Protein AF-0000000080631233 (afdb_homodimer)

Structure (mmCIF, N/CA/C/O backbone):
data_AF-0000000080631233-model_v1
#
loop_
_entity.id
_entity.type
_entity.pdbx_description
1 polymer 'Cation-efflux pump FieF'
#
loop_
_atom_site.group_PDB
_atom_site.id
_atom_site.type_symbol
_atom_site.label_atom_id
_atom_site.label_alt_id
_atom_site.label_comp_id
_atom_site.label_asym_id
_atom_site.label_entity_id
_atom_site.label_seq_id
_atom_site.pdbx_PDB_ins_code
_atom_site.Cartn_x
_atom_site.Cartn_y
_atom_site.Cartn_z
_atom_site.occupancy
_atom_site.B_iso_or_equiv
_atom_site.auth_seq_id
_atom_site.auth_comp_id
_atom_site.auth_asym_id
_atom_site.auth_atom_id
_atom_site.pdbx_PDB_model_num
ATOM 1 N N . MET A 1 1 ? 22.844 15.367 -0.941 1 67.06 1 MET A N 1
ATOM 2 C CA . MET A 1 1 ? 22.516 15.203 -2.357 1 67.06 1 MET A CA 1
ATOM 3 C C . MET A 1 1 ? 21.25 15.969 -2.719 1 67.06 1 MET A C 1
ATOM 5 O O . MET A 1 1 ? 20.312 16.016 -1.93 1 67.06 1 MET A O 1
ATOM 9 N N . SER A 1 2 ? 21.297 16.594 -3.873 1 76.69 2 SER A N 1
ATOM 10 C CA . SER A 1 2 ? 20.141 17.375 -4.293 1 76.69 2 SER A CA 1
ATOM 11 C C . SER A 1 2 ? 18.953 16.484 -4.652 1 76.69 2 SER A C 1
ATOM 13 O O . SER A 1 2 ? 19.141 15.305 -4.984 1 76.69 2 SER A O 1
ATOM 15 N N . GLU A 1 3 ? 17.859 16.969 -4.469 1 77.56 3 GLU A N 1
ATOM 16 C CA . GLU A 1 3 ? 16.625 16.234 -4.781 1 77.56 3 GLU A CA 1
ATOM 17 C C . GLU A 1 3 ? 16.594 15.828 -6.254 1 77.56 3 GLU A C 1
ATOM 19 O O . GLU A 1 3 ? 16.188 14.711 -6.582 1 77.56 3 GLU A O 1
ATOM 24 N N . SER A 1 4 ? 17.031 16.656 -7.07 1 80.81 4 SER A N 1
ATOM 25 C CA . SER A 1 4 ? 17.016 16.391 -8.508 1 80.81 4 SER A CA 1
ATOM 26 C C . SER A 1 4 ? 17.953 15.242 -8.867 1 80.81 4 SER A C 1
ATOM 28 O O . SER A 1 4 ? 17.609 14.398 -9.695 1 80.81 4 SER A O 1
ATOM 30 N N . ARG A 1 5 ? 19.062 15.227 -8.281 1 80 5 ARG A N 1
ATOM 31 C CA . ARG A 1 5 ? 20.031 14.156 -8.531 1 80 5 ARG A CA 1
ATOM 32 C C . ARG A 1 5 ? 19.5 12.812 -8.039 1 80 5 ARG A C 1
ATOM 34 O O . ARG A 1 5 ? 19.672 11.789 -8.703 1 80 5 ARG A O 1
ATOM 41 N N . SER A 1 6 ? 18.875 12.867 -6.918 1 82.94 6 SER A N 1
ATOM 42 C CA . SER A 1 6 ? 18.281 11.656 -6.363 1 82.94 6 SER A CA 1
ATOM 43 C C . SER A 1 6 ? 17.219 11.086 -7.289 1 82.94 6 SER A C 1
ATOM 45 O O . SER A 1 6 ? 17.188 9.883 -7.543 1 82.94 6 SER A O 1
ATOM 47 N N . HIS A 1 7 ? 16.406 11.93 -7.914 1 85.94 7 HIS A N 1
ATOM 48 C CA . HIS A 1 7 ? 15.344 11.508 -8.82 1 85.94 7 HIS A CA 1
ATOM 49 C C . HIS A 1 7 ? 15.914 10.891 -10.094 1 85.94 7 HIS A C 1
ATOM 51 O O . HIS A 1 7 ? 15.422 9.867 -10.562 1 85.94 7 HIS A O 1
ATOM 57 N N . ARG A 1 8 ? 16.922 11.453 -10.539 1 85.69 8 ARG A N 1
ATOM 58 C CA . ARG A 1 8 ? 17.547 10.969 -11.758 1 85.69 8 ARG A CA 1
ATOM 59 C C . ARG A 1 8 ? 18.156 9.594 -11.555 1 85.69 8 ARG A C 1
ATOM 61 O O . ARG A 1 8 ? 18.016 8.711 -12.398 1 85.69 8 ARG A O 1
ATOM 68 N N . LEU A 1 9 ? 18.797 9.469 -10.484 1 84.19 9 LEU A N 1
ATOM 69 C CA . LEU A 1 9 ? 19.438 8.195 -10.172 1 84.19 9 LEU A CA 1
ATOM 70 C C . LEU A 1 9 ? 18.406 7.086 -10.062 1 84.19 9 LEU A C 1
ATOM 72 O O . LEU A 1 9 ? 18.609 5.98 -10.57 1 84.19 9 LEU A O 1
ATOM 76 N N . ARG A 1 10 ? 17.344 7.41 -9.469 1 85.94 10 ARG A N 1
ATOM 77 C CA . ARG A 1 10 ? 16.266 6.434 -9.336 1 85.94 10 ARG A CA 1
ATOM 78 C C . ARG A 1 10 ? 15.734 6.023 -10.711 1 85.94 10 ARG A C 1
ATOM 80 O O . ARG A 1 10 ? 15.547 4.832 -10.977 1 85.94 10 ARG A O 1
ATOM 87 N N . ARG A 1 11 ? 15.57 6.918 -11.547 1 88.25 11 ARG A N 1
ATOM 88 C CA . ARG A 1 11 ? 15.062 6.641 -12.891 1 88.25 11 ARG A CA 1
ATOM 89 C C . ARG A 1 11 ? 16.047 5.801 -13.688 1 88.25 11 ARG A C 1
ATOM 91 O O . ARG A 1 11 ? 15.664 4.824 -14.328 1 88.25 11 ARG A O 1
ATOM 98 N N . TYR A 1 12 ? 17.219 6.141 -13.586 1 89.56 12 TYR A N 1
ATOM 99 C CA . TYR A 1 12 ? 18.25 5.449 -14.344 1 89.56 12 TYR A CA 1
ATOM 100 C C . TYR A 1 12 ? 18.375 3.996 -13.898 1 89.56 12 TYR A C 1
ATOM 102 O O . TYR A 1 12 ? 18.609 3.109 -14.727 1 89.56 12 TYR A O 1
ATOM 110 N N . ALA A 1 13 ? 18.234 3.803 -12.664 1 87.94 13 ALA A N 1
ATOM 111 C CA . ALA A 1 13 ? 18.312 2.438 -12.156 1 87.94 13 ALA A CA 1
ATOM 112 C C . ALA A 1 13 ? 17.203 1.562 -12.742 1 87.94 13 ALA A C 1
ATOM 114 O O . ALA A 1 13 ? 17.453 0.401 -13.086 1 87.94 13 ALA A O 1
ATOM 115 N N . THR A 1 14 ? 16.078 2.166 -12.867 1 88.94 14 THR A N 1
ATOM 116 C CA . THR A 1 14 ? 14.961 1.388 -13.391 1 88.94 14 THR A CA 1
ATOM 117 C C . THR A 1 14 ? 15.109 1.182 -14.898 1 88.94 14 THR A C 1
ATOM 119 O O . THR A 1 14 ? 14.805 0.106 -15.414 1 88.94 14 THR A O 1
ATOM 122 N N . TYR A 1 15 ? 15.625 2.133 -15.586 1 91 15 TYR A N 1
ATOM 123 C CA . TYR A 1 15 ? 15.906 1.976 -17.016 1 91 15 TYR A CA 1
ATOM 124 C C . TYR A 1 15 ? 16.953 0.9 -17.25 1 91 15 TYR A C 1
ATOM 126 O O . TYR A 1 15 ? 16.844 0.105 -18.188 1 91 15 TYR A O 1
ATOM 134 N N . ALA A 1 16 ? 17.906 0.947 -16.453 1 90.31 16 ALA A N 1
ATOM 135 C CA . ALA A 1 16 ? 18.984 -0.044 -16.547 1 90.31 16 ALA A CA 1
ATOM 136 C C . ALA A 1 16 ? 18.438 -1.457 -16.359 1 90.31 16 ALA A C 1
ATOM 138 O O . ALA A 1 16 ? 18.797 -2.377 -17.094 1 90.31 16 ALA A O 1
ATOM 139 N N . SER A 1 17 ? 17.609 -1.619 -15.398 1 91.38 17 SER A N 1
ATOM 140 C CA . SER A 1 17 ? 17.031 -2.932 -15.109 1 91.38 17 SER A CA 1
ATOM 141 C C . SER A 1 17 ? 16.203 -3.439 -16.297 1 91.38 17 SER A C 1
ATOM 143 O O . SER A 1 17 ? 16.359 -4.586 -16.719 1 91.38 17 SER A O 1
ATOM 145 N N . VAL A 1 18 ? 15.375 -2.584 -16.812 1 89.06 18 VAL A N 1
ATOM 146 C CA . VAL A 1 18 ? 14.531 -2.963 -17.953 1 89.06 18 VAL A CA 1
ATOM 147 C C . VAL A 1 18 ? 15.398 -3.258 -19.172 1 89.06 18 VAL A C 1
ATOM 149 O O . VAL A 1 18 ? 15.156 -4.227 -19.891 1 89.06 18 VAL A O 1
ATOM 152 N N . SER A 1 19 ? 16.406 -2.502 -19.359 1 91.75 19 SER A N 1
ATOM 153 C CA . SER A 1 19 ? 17.328 -2.699 -20.484 1 91.75 19 SER A CA 1
ATOM 154 C C . SER A 1 19 ? 18.062 -4.027 -20.375 1 91.75 19 SER A C 1
ATOM 156 O O . SER A 1 19 ? 18.172 -4.766 -21.344 1 91.75 19 SER A O 1
ATOM 158 N N . VAL A 1 20 ? 18.547 -4.289 -19.234 1 90.31 20 VAL A N 1
ATOM 159 C CA . VAL A 1 20 ? 19.266 -5.543 -19 1 90.31 20 VAL A CA 1
ATOM 160 C C . VAL A 1 20 ? 18.328 -6.723 -19.219 1 90.31 20 VAL A C 1
ATOM 162 O O . VAL A 1 20 ? 18.688 -7.695 -19.891 1 90.31 20 VAL A O 1
ATOM 165 N N . SER A 1 21 ? 17.156 -6.59 -18.672 1 90.06 21 SER A N 1
ATOM 166 C CA . SER A 1 21 ? 16.172 -7.66 -18.828 1 90.06 21 SER A CA 1
ATOM 167 C C . SER A 1 21 ? 15.82 -7.875 -20.297 1 90.06 21 SER A C 1
ATOM 169 O O . SER A 1 21 ? 15.75 -9.008 -20.766 1 90.06 21 SER A O 1
ATOM 171 N N . LEU A 1 22 ? 15.625 -6.844 -20.938 1 90.12 22 LEU A N 1
ATOM 172 C CA . LEU A 1 22 ? 15.305 -6.934 -22.359 1 90.12 22 LEU A CA 1
ATOM 173 C C . LEU A 1 22 ? 16.469 -7.555 -23.141 1 90.12 22 LEU A C 1
ATOM 175 O O . LEU A 1 22 ? 16.234 -8.367 -24.031 1 90.12 22 LEU A O 1
ATOM 179 N N . THR A 1 23 ? 17.641 -7.184 -22.875 1 91 23 THR A N 1
ATOM 180 C CA . THR A 1 23 ? 18.828 -7.727 -23.531 1 91 23 THR A CA 1
ATOM 181 C C . THR A 1 23 ? 18.938 -9.227 -23.281 1 91 23 THR A C 1
ATOM 183 O O . THR A 1 23 ? 19.203 -9.992 -24.219 1 91 23 THR A O 1
ATOM 186 N N . LEU A 1 24 ? 18.703 -9.617 -22.094 1 88.5 24 LEU A N 1
ATOM 187 C CA . LEU A 1 24 ? 18.797 -11.031 -21.75 1 88.5 24 LEU A CA 1
ATOM 188 C C . LEU A 1 24 ? 17.703 -11.836 -22.438 1 88.5 24 LEU A C 1
ATOM 190 O O . LEU A 1 24 ? 17.938 -12.945 -22.922 1 88.5 24 LEU A O 1
ATOM 194 N N . ILE A 1 25 ? 16.516 -11.266 -22.484 1 88.88 25 ILE A N 1
ATOM 195 C CA . ILE A 1 25 ? 15.391 -11.922 -23.156 1 88.88 25 ILE A CA 1
ATOM 196 C C . ILE A 1 25 ? 15.719 -12.117 -24.625 1 88.88 25 ILE A C 1
ATOM 198 O O . ILE A 1 25 ? 15.5 -13.203 -25.188 1 88.88 25 ILE A O 1
ATOM 202 N N . LEU A 1 26 ? 16.281 -11.125 -25.219 1 90 26 LEU A N 1
ATOM 203 C CA . LEU A 1 26 ? 16.641 -11.195 -26.625 1 90 26 LEU A CA 1
ATOM 204 C C . LEU A 1 26 ? 17.75 -12.211 -26.859 1 90 26 LEU A C 1
ATOM 206 O O . LEU A 1 26 ? 17.719 -12.961 -27.844 1 90 26 LEU A O 1
ATOM 210 N N . ALA A 1 27 ? 18.703 -12.234 -26.047 1 87.5 27 ALA A N 1
ATOM 211 C CA . ALA A 1 27 ? 19.797 -13.195 -26.141 1 87.5 27 ALA A CA 1
ATOM 212 C C . ALA A 1 27 ? 19.281 -14.625 -26 1 87.5 27 ALA A C 1
ATOM 214 O O . ALA A 1 27 ? 19.672 -15.508 -26.766 1 87.5 27 ALA A O 1
ATOM 215 N N . LYS A 1 28 ? 18.422 -14.797 -25.078 1 85.44 28 LYS A N 1
ATOM 216 C CA . LYS A 1 28 ? 17.859 -16.125 -24.875 1 85.44 28 LYS A CA 1
ATOM 217 C C . LYS A 1 28 ? 16.938 -16.531 -26.016 1 85.44 28 LYS A C 1
ATOM 219 O O . LYS A 1 28 ? 16.891 -17.703 -26.391 1 85.44 28 LYS A O 1
ATOM 224 N N . LEU A 1 29 ? 16.188 -15.578 -26.469 1 86.81 29 LEU A N 1
ATOM 225 C CA . LEU A 1 29 ? 15.344 -15.852 -27.609 1 86.81 29 LEU A CA 1
ATOM 226 C C . LEU A 1 29 ? 16.172 -16.297 -28.812 1 86.81 29 LEU A C 1
ATOM 228 O O . LEU A 1 29 ? 15.812 -17.25 -29.5 1 86.81 29 LEU A O 1
ATOM 232 N N . ALA A 1 30 ? 17.25 -15.656 -29.047 1 87.56 30 ALA A N 1
ATOM 233 C CA . ALA A 1 30 ? 18.156 -16.016 -30.141 1 87.56 30 ALA A CA 1
ATOM 234 C C . ALA A 1 30 ? 18.75 -17.406 -29.938 1 87.56 30 ALA A C 1
ATOM 236 O O . ALA A 1 30 ? 18.828 -18.203 -30.875 1 87.56 30 ALA A O 1
ATOM 237 N N . ALA A 1 31 ? 19.156 -17.656 -28.734 1 82.56 31 ALA A N 1
ATOM 238 C CA . ALA A 1 31 ? 19.719 -18.953 -28.406 1 82.56 31 ALA A CA 1
ATOM 239 C C . ALA A 1 31 ? 18.672 -20.062 -28.578 1 82.56 31 ALA A C 1
ATOM 241 O O . ALA A 1 31 ? 19 -21.156 -29.062 1 82.56 31 ALA A O 1
ATOM 242 N N . TYR A 1 32 ? 17.469 -19.812 -28.219 1 80.62 32 TYR A N 1
ATOM 243 C CA . TYR A 1 32 ? 16.391 -20.781 -28.359 1 80.62 32 TYR A CA 1
ATOM 244 C C . TYR A 1 32 ? 16.125 -21.078 -29.828 1 80.62 32 TYR A C 1
ATOM 246 O O . TYR A 1 32 ? 15.945 -22.234 -30.219 1 80.62 32 TYR A O 1
ATOM 254 N N . LEU A 1 33 ? 16.109 -19.984 -30.641 1 82 33 LEU A N 1
ATOM 255 C CA . LEU A 1 33 ? 15.859 -20.156 -32.062 1 82 33 LEU A CA 1
ATOM 256 C C . LEU A 1 33 ? 16.984 -20.922 -32.75 1 82 33 LEU A C 1
ATOM 258 O O . LEU A 1 33 ? 16.766 -21.656 -33.719 1 82 33 LEU A O 1
ATOM 262 N N . ALA A 1 34 ? 18.078 -20.891 -32.156 1 80 34 ALA A N 1
ATOM 263 C CA . ALA A 1 34 ? 19.25 -21.578 -32.719 1 80 34 ALA A CA 1
ATOM 264 C C . ALA A 1 34 ? 19.328 -23.016 -32.219 1 80 34 ALA A C 1
ATOM 266 O O . ALA A 1 34 ? 19.859 -23.891 -32.906 1 80 34 ALA A O 1
ATOM 267 N N . THR A 1 35 ? 18.844 -23.297 -31.016 1 76.69 35 THR A N 1
ATOM 268 C CA . THR A 1 35 ? 19.078 -24.609 -30.422 1 76.69 35 THR A CA 1
ATOM 269 C C . THR A 1 35 ? 17.781 -25.391 -30.2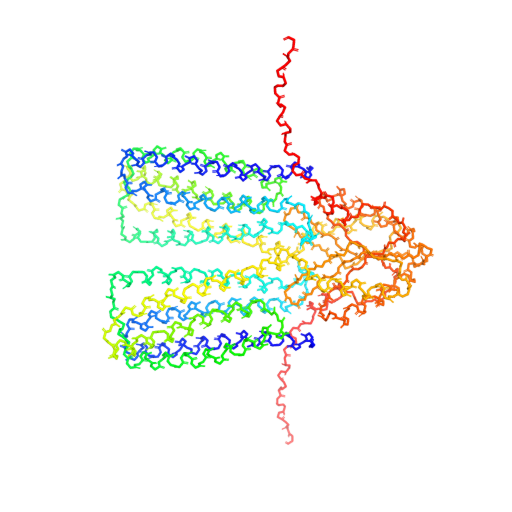97 1 76.69 35 THR A C 1
ATOM 271 O O . THR A 1 35 ? 17.797 -26.609 -30.109 1 76.69 35 THR A O 1
ATOM 274 N N . ASP A 1 36 ? 16.609 -24.75 -30.281 1 68.5 36 ASP A N 1
ATOM 275 C CA . ASP A 1 36 ? 15.289 -25.344 -30.047 1 68.5 36 ASP A CA 1
ATOM 276 C C . ASP A 1 36 ? 15.25 -26.078 -28.703 1 68.5 36 ASP A C 1
ATOM 278 O O . ASP A 1 36 ? 14.633 -27.141 -28.594 1 68.5 36 ASP A O 1
ATOM 282 N N . SER A 1 37 ? 15.992 -25.703 -27.812 1 69.38 37 SER A N 1
ATOM 283 C CA . SER A 1 37 ? 16.094 -26.344 -26.5 1 69.38 37 SER A CA 1
ATOM 284 C C . SER A 1 37 ? 14.945 -25.906 -25.594 1 69.38 37 SER A C 1
ATOM 286 O O . SER A 1 37 ? 14.719 -24.703 -25.406 1 69.38 37 SER A O 1
ATOM 288 N N . VAL A 1 38 ? 14.25 -26.828 -24.984 1 68.56 38 VAL A N 1
ATOM 289 C CA . VAL A 1 38 ? 13.148 -26.578 -24.062 1 68.56 38 VAL A CA 1
ATOM 290 C C . VAL A 1 38 ? 13.672 -25.891 -22.797 1 68.56 38 VAL A C 1
ATOM 292 O O . VAL A 1 38 ? 12.984 -25.062 -22.219 1 68.56 38 VAL A O 1
ATOM 295 N N . SER A 1 39 ? 14.828 -26.25 -22.422 1 67.81 39 SER A N 1
ATOM 296 C CA . SER A 1 39 ? 15.43 -25.625 -21.25 1 67.81 39 SER A CA 1
ATOM 297 C C . SER A 1 39 ? 15.594 -24.125 -21.438 1 67.81 39 SER A C 1
ATOM 299 O O . SER A 1 39 ? 15.344 -23.344 -20.516 1 67.81 39 SER A O 1
ATOM 301 N N . ILE A 1 40 ? 15.883 -23.781 -22.672 1 72.81 40 ILE A N 1
ATOM 302 C CA . ILE A 1 40 ? 16.078 -22.359 -22.984 1 72.81 40 ILE A CA 1
ATOM 303 C C . ILE A 1 40 ? 14.727 -21.656 -23.016 1 72.81 40 ILE A C 1
ATOM 305 O O . ILE A 1 40 ? 14.609 -20.5 -22.562 1 72.81 40 ILE A O 1
ATOM 309 N N . LEU A 1 41 ? 13.789 -22.328 -23.469 1 70.12 41 LEU A N 1
ATOM 310 C CA . LEU A 1 41 ? 12.445 -21.766 -23.484 1 70.12 41 LEU A CA 1
ATOM 311 C C . LEU A 1 41 ? 11.969 -21.469 -22.062 1 70.12 41 LEU A C 1
ATOM 313 O O . LEU A 1 41 ? 11.406 -20.406 -21.812 1 70.12 41 LEU A O 1
ATOM 317 N N . SER A 1 42 ? 12.156 -22.391 -21.172 1 71.69 42 SER A N 1
ATOM 318 C CA . SER A 1 42 ? 11.789 -22.188 -19.781 1 71.69 42 SER A CA 1
ATOM 319 C C . SER A 1 42 ? 12.508 -20.984 -19.188 1 71.69 42 SER A C 1
ATOM 321 O O . SER A 1 42 ? 11.906 -20.203 -18.438 1 71.69 42 SER A O 1
ATOM 323 N N . SER A 1 43 ? 13.727 -20.859 -19.562 1 76 43 SER A N 1
ATOM 324 C CA . SER A 1 43 ? 14.523 -19.734 -19.094 1 76 43 SER A CA 1
ATOM 325 C C . SER A 1 43 ? 14.016 -18.422 -19.688 1 76 43 SER A C 1
ATOM 327 O O . SER A 1 43 ? 14.039 -17.375 -19.031 1 76 43 SER A O 1
ATOM 329 N N . LEU A 1 44 ? 13.594 -18.531 -20.891 1 75.38 44 LEU A N 1
ATOM 330 C CA . LEU A 1 44 ? 13.023 -17.359 -21.562 1 75.38 44 LEU A CA 1
ATOM 331 C C . LEU A 1 44 ? 11.742 -16.906 -20.859 1 75.38 44 LEU A C 1
ATOM 333 O O . LEU A 1 44 ? 11.523 -15.703 -20.672 1 75.38 44 LEU A O 1
ATOM 337 N N . ILE A 1 45 ? 10.977 -17.766 -20.453 1 73.69 45 ILE A N 1
ATOM 338 C CA . ILE A 1 45 ? 9.75 -17.469 -19.719 1 73.69 45 ILE A CA 1
ATOM 339 C C . ILE A 1 45 ? 10.094 -16.812 -18.391 1 73.69 45 ILE A C 1
ATOM 341 O O . ILE A 1 45 ? 9.492 -15.812 -18 1 73.69 45 ILE A O 1
ATOM 345 N N . ASP A 1 46 ? 11.047 -17.359 -17.797 1 77.19 46 ASP A N 1
ATOM 346 C CA . ASP A 1 46 ? 11.508 -16.812 -16.531 1 77.19 46 ASP A CA 1
ATOM 347 C C . ASP A 1 46 ? 11.992 -15.367 -16.703 1 77.19 46 ASP A C 1
ATOM 349 O O . ASP A 1 46 ? 11.617 -14.484 -15.93 1 77.19 46 ASP A O 1
ATOM 353 N N . SER A 1 47 ? 12.695 -15.211 -17.781 1 82.06 47 SER A N 1
ATOM 354 C CA . SER A 1 47 ? 13.234 -13.883 -18.031 1 82.06 47 SER A CA 1
ATOM 355 C C . SER A 1 47 ? 12.117 -12.898 -18.391 1 82.06 47 SER A C 1
ATOM 357 O O . SER A 1 47 ? 12.203 -11.711 -18.062 1 82.06 47 SER A O 1
ATOM 359 N N . SER A 1 48 ? 11.133 -13.375 -19 1 82.62 48 SER A N 1
ATOM 360 C CA . SER A 1 48 ? 9.992 -12.531 -19.328 1 82.62 48 SER A CA 1
ATOM 361 C C . SER A 1 48 ? 9.242 -12.102 -18.062 1 82.62 48 SER A C 1
ATOM 363 O O . SER A 1 48 ? 8.812 -10.945 -17.953 1 82.62 48 SER A O 1
ATOM 365 N N . THR A 1 49 ? 9.133 -12.992 -17.188 1 80.19 49 THR A N 1
ATOM 366 C CA . THR A 1 49 ? 8.5 -12.672 -15.906 1 80.19 49 THR A CA 1
ATOM 367 C C . THR A 1 49 ? 9.336 -11.664 -15.125 1 80.19 49 THR A C 1
ATOM 369 O O . THR A 1 49 ? 8.789 -10.766 -14.484 1 80.19 49 THR A O 1
ATOM 372 N N . ASP A 1 50 ? 10.602 -11.82 -15.234 1 83.94 50 ASP A N 1
ATOM 373 C CA . ASP A 1 50 ? 11.5 -10.875 -14.586 1 83.94 50 ASP A CA 1
ATOM 374 C C . ASP A 1 50 ? 11.336 -9.469 -15.172 1 83.94 50 ASP A C 1
ATOM 376 O O . ASP A 1 50 ? 11.398 -8.477 -14.445 1 83.94 50 ASP A O 1
ATOM 380 N N . MET A 1 51 ? 11.156 -9.523 -16.422 1 85.69 51 MET A N 1
ATOM 381 C CA . MET A 1 51 ? 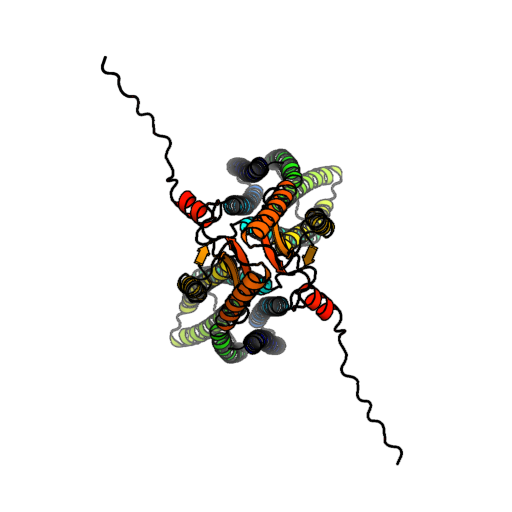10.953 -8.242 -17.078 1 85.69 51 MET A CA 1
ATOM 382 C C . MET A 1 51 ? 9.688 -7.562 -16.578 1 85.69 51 MET A C 1
ATOM 384 O O . MET A 1 51 ? 9.664 -6.344 -16.391 1 85.69 51 MET A O 1
ATOM 388 N N . MET A 1 52 ? 8.727 -8.305 -16.328 1 85.62 52 MET A N 1
ATOM 389 C CA . MET A 1 52 ? 7.484 -7.754 -15.805 1 85.62 52 MET A CA 1
ATOM 390 C C . MET A 1 52 ? 7.699 -7.133 -14.43 1 85.62 52 MET A C 1
ATOM 392 O O . MET A 1 52 ? 7.203 -6.039 -14.156 1 85.62 52 MET A O 1
ATOM 396 N N . ALA A 1 53 ? 8.43 -7.848 -13.672 1 86.31 53 ALA A N 1
ATOM 397 C CA . ALA A 1 53 ? 8.742 -7.332 -12.336 1 86.31 53 ALA A CA 1
ATOM 398 C C . ALA A 1 53 ? 9.5 -6.012 -12.43 1 86.31 53 ALA A C 1
ATOM 400 O O . ALA A 1 53 ? 9.227 -5.078 -11.672 1 86.31 53 ALA A O 1
ATOM 401 N N . SER A 1 54 ? 10.414 -5.906 -13.367 1 88.94 54 SER A N 1
ATOM 402 C CA . SER A 1 54 ? 11.211 -4.691 -13.523 1 88.94 54 SER A CA 1
ATOM 403 C C . SER A 1 54 ? 10.367 -3.547 -14.078 1 88.94 54 SER A C 1
ATOM 405 O O . SER A 1 54 ? 10.578 -2.387 -13.719 1 88.94 54 SER A O 1
ATOM 407 N N . VAL A 1 55 ? 9.477 -3.887 -14.93 1 90.12 55 VAL A N 1
ATOM 408 C CA . VAL A 1 55 ? 8.594 -2.867 -15.484 1 90.12 55 VAL A CA 1
ATOM 409 C C . VAL A 1 55 ? 7.707 -2.293 -14.383 1 90.12 55 VAL A C 1
ATOM 411 O O . VAL A 1 55 ? 7.465 -1.085 -14.344 1 90.12 55 VAL A O 1
ATOM 414 N N . VAL A 1 56 ? 7.262 -3.127 -13.547 1 89.06 56 VAL A N 1
ATOM 415 C CA . VAL A 1 56 ? 6.469 -2.678 -12.414 1 89.06 56 VAL A CA 1
ATOM 416 C C . VAL A 1 56 ? 7.277 -1.695 -11.57 1 89.06 56 VAL A C 1
ATOM 418 O O . VAL A 1 56 ? 6.762 -0.66 -11.141 1 89.06 56 VAL A O 1
ATOM 421 N N . THR A 1 57 ? 8.516 -2.012 -11.398 1 89.56 57 THR A N 1
ATOM 422 C CA . THR A 1 57 ? 9.398 -1.126 -10.641 1 89.56 57 THR A CA 1
ATOM 423 C C . THR A 1 57 ? 9.578 0.205 -11.367 1 89.56 57 THR A C 1
ATOM 425 O O . THR A 1 57 ? 9.516 1.27 -10.75 1 89.56 57 THR A O 1
ATOM 428 N N . LEU A 1 58 ? 9.719 0.13 -12.648 1 90.12 58 LEU A N 1
ATOM 429 C CA . LEU A 1 58 ? 9.891 1.339 -13.445 1 90.12 58 LEU A CA 1
ATOM 430 C C . LEU A 1 58 ? 8.656 2.23 -13.352 1 90.12 58 LEU A C 1
ATOM 432 O O . LEU A 1 58 ? 8.773 3.434 -13.102 1 90.12 58 LEU A O 1
ATOM 436 N N . LEU A 1 59 ? 7.578 1.637 -13.484 1 89.31 59 LEU A N 1
ATOM 437 C CA . LEU A 1 59 ? 6.336 2.402 -13.438 1 89.31 59 LEU A CA 1
ATOM 438 C C . LEU A 1 59 ? 6.105 2.969 -12.039 1 89.31 59 LEU A C 1
ATOM 440 O O . LEU A 1 59 ? 5.641 4.102 -11.891 1 89.31 59 LEU A O 1
ATOM 444 N N . GLY A 1 60 ? 6.398 2.117 -11.102 1 89.25 60 GLY A N 1
ATOM 445 C CA . GLY A 1 60 ? 6.27 2.586 -9.734 1 89.25 60 GLY A CA 1
ATOM 446 C C . GLY A 1 60 ? 7.129 3.797 -9.43 1 89.25 60 GLY A C 1
ATOM 447 O O . GLY A 1 60 ? 6.648 4.785 -8.875 1 89.25 60 GLY A O 1
ATOM 448 N N . VAL A 1 61 ? 8.367 3.771 -9.852 1 86.19 61 VAL A N 1
ATOM 449 C CA . VAL A 1 61 ? 9.305 4.855 -9.594 1 86.19 61 VAL A CA 1
ATOM 450 C C . VAL A 1 61 ? 8.914 6.082 -10.422 1 86.19 61 VAL A C 1
ATOM 452 O O . VAL A 1 61 ? 8.914 7.207 -9.914 1 86.19 61 VAL A O 1
ATOM 455 N N . ARG A 1 62 ? 8.531 5.832 -11.594 1 88.44 62 ARG A N 1
ATOM 456 C CA . ARG A 1 62 ? 8.117 6.934 -12.453 1 88.44 62 ARG A CA 1
ATOM 457 C C . ARG A 1 62 ? 6.906 7.656 -11.875 1 88.44 62 ARG A C 1
ATOM 459 O O . ARG A 1 62 ? 6.867 8.891 -11.852 1 88.44 62 ARG A O 1
ATOM 466 N N . THR A 1 63 ? 6.023 6.957 -11.438 1 86.5 63 THR A N 1
ATOM 467 C CA . THR A 1 63 ? 4.816 7.535 -10.852 1 86.5 63 THR A CA 1
ATOM 468 C C . THR A 1 63 ? 5.141 8.258 -9.547 1 86.5 63 THR A C 1
ATOM 470 O O . THR A 1 63 ? 4.598 9.328 -9.273 1 86.5 63 THR A O 1
ATOM 473 N N . ALA A 1 64 ? 5.992 7.672 -8.82 1 86.62 64 ALA A N 1
ATOM 474 C CA . ALA A 1 64 ? 6.359 8.242 -7.531 1 86.62 64 ALA A CA 1
ATOM 475 C C . ALA A 1 64 ? 7.031 9.602 -7.707 1 86.62 64 ALA A C 1
ATOM 477 O O . ALA A 1 64 ? 6.953 10.461 -6.824 1 86.62 64 ALA A O 1
ATOM 478 N N . LEU A 1 65 ? 7.68 9.82 -8.812 1 85.94 65 LEU A N 1
ATOM 479 C CA . LEU A 1 65 ? 8.461 11.039 -9.016 1 85.94 65 LEU A CA 1
ATOM 480 C C . LEU A 1 65 ? 7.617 12.117 -9.688 1 85.94 65 LEU A C 1
ATOM 482 O O . LEU A 1 65 ? 8.078 13.25 -9.867 1 85.94 65 LEU A O 1
ATOM 486 N N . ARG A 1 66 ? 6.375 11.805 -9.977 1 81.94 66 ARG A N 1
ATOM 487 C CA . ARG A 1 66 ? 5.457 12.82 -10.492 1 81.94 66 ARG A CA 1
ATOM 488 C C . ARG A 1 66 ? 5.117 13.852 -9.422 1 81.94 66 ARG A C 1
ATOM 490 O O . ARG A 1 66 ? 4.934 13.5 -8.25 1 81.94 66 ARG A O 1
ATOM 497 N N . PRO A 1 67 ? 5.062 15.062 -9.828 1 78.12 67 PRO A N 1
ATOM 498 C CA . PRO A 1 67 ? 4.676 16.109 -8.875 1 78.12 67 PRO A CA 1
ATOM 499 C C . PRO A 1 67 ? 3.227 15.977 -8.414 1 78.12 67 PRO A C 1
ATOM 501 O O . PRO A 1 67 ? 2.441 15.25 -9.031 1 78.12 67 PRO A O 1
ATOM 504 N N . PRO A 1 68 ? 2.961 16.594 -7.305 1 80.19 68 PRO A N 1
ATOM 505 C CA . PRO A 1 68 ? 1.577 16.562 -6.824 1 80.19 68 PRO A CA 1
ATOM 506 C C . PRO A 1 68 ? 0.588 17.109 -7.855 1 80.19 68 PRO A C 1
ATOM 508 O O . PRO A 1 68 ? 0.914 18.031 -8.602 1 80.19 68 PRO A O 1
ATOM 511 N N . ASP A 1 69 ? -0.595 16.562 -7.895 1 80.12 69 ASP A N 1
ATOM 512 C CA . ASP A 1 69 ? -1.652 16.984 -8.805 1 80.12 69 ASP A CA 1
ATOM 513 C C . ASP A 1 69 ? -2.98 17.141 -8.07 1 80.12 69 ASP A C 1
ATOM 515 O O . ASP A 1 69 ? -3.018 17.141 -6.836 1 80.12 69 ASP A O 1
ATOM 519 N N . GLU A 1 70 ? -4.043 17.406 -8.766 1 78.75 70 GLU A N 1
ATOM 520 C CA . GLU A 1 70 ? -5.348 17.672 -8.18 1 78.75 70 GLU A CA 1
ATOM 521 C C . GLU A 1 70 ? -5.863 16.469 -7.391 1 78.75 70 GLU A C 1
ATOM 523 O O . GLU A 1 70 ? -6.504 16.641 -6.348 1 78.75 70 GLU A O 1
ATOM 528 N N . ALA A 1 71 ? -5.512 15.359 -7.883 1 76.88 71 ALA A N 1
ATOM 529 C CA . ALA A 1 71 ? -6.031 14.141 -7.266 1 76.88 71 ALA A CA 1
ATOM 530 C C . ALA A 1 71 ? -5.137 13.688 -6.113 1 76.88 71 ALA A C 1
ATOM 532 O O . ALA A 1 71 ? -5.594 12.992 -5.199 1 76.88 71 ALA A O 1
ATOM 533 N N . HIS A 1 72 ? -3.893 14.055 -6.219 1 81.75 72 HIS A N 1
ATOM 534 C CA . HIS A 1 72 ? -2.922 13.648 -5.211 1 81.75 72 HIS A CA 1
ATOM 535 C C . HIS A 1 72 ? -2.08 14.836 -4.75 1 81.75 72 HIS A C 1
ATOM 537 O O . HIS A 1 72 ? -0.922 14.969 -5.152 1 81.75 72 HIS A O 1
ATOM 543 N N . ARG A 1 73 ? -2.605 15.484 -3.861 1 76.81 73 ARG A N 1
ATOM 544 C CA . ARG A 1 73 ? -1.959 16.719 -3.441 1 76.81 73 ARG A CA 1
ATOM 545 C C . ARG A 1 73 ? -0.786 16.438 -2.51 1 76.81 73 ARG A C 1
ATOM 547 O O . ARG A 1 73 ? 0.039 17.312 -2.258 1 76.81 73 ARG A O 1
ATOM 554 N N . PHE A 1 74 ? -0.726 15.227 -2.004 1 80.38 74 PHE A N 1
ATOM 555 C CA . PHE A 1 74 ? 0.4 14.836 -1.165 1 80.38 74 PHE A CA 1
ATOM 556 C C . PHE A 1 74 ? 1.506 14.203 -2.004 1 80.38 74 PHE A C 1
ATOM 558 O O . PHE A 1 74 ? 2.561 13.844 -1.479 1 80.38 74 PHE A O 1
ATOM 565 N N . GLY A 1 75 ? 1.238 14.148 -3.32 1 76.19 75 GLY A N 1
ATOM 566 C CA . GLY A 1 75 ? 2.223 13.531 -4.195 1 76.19 75 GLY A CA 1
ATOM 567 C C . GLY A 1 75 ? 1.948 12.062 -4.465 1 76.19 75 GLY A C 1
ATOM 568 O O . GLY A 1 75 ? 0.939 11.523 -4.008 1 76.19 75 GLY A O 1
ATOM 569 N N . HIS A 1 76 ? 2.898 11.461 -5.203 1 83.56 76 HIS A N 1
ATOM 570 C CA . HIS A 1 76 ? 2.736 10.07 -5.609 1 83.56 76 HIS A CA 1
ATOM 571 C C . HIS A 1 76 ? 3.871 9.203 -5.07 1 83.56 76 HIS A C 1
ATOM 573 O O . HIS A 1 76 ? 4.18 8.156 -5.641 1 83.56 76 HIS A O 1
ATOM 579 N N . GLY A 1 77 ? 4.477 9.617 -4.113 1 83.94 77 GLY A N 1
ATOM 580 C CA . GLY A 1 77 ? 5.652 8.945 -3.584 1 83.94 77 GLY A CA 1
ATOM 581 C C . GLY A 1 77 ? 5.387 7.508 -3.174 1 83.94 77 GLY A C 1
ATOM 582 O O . GLY A 1 77 ? 6.25 6.645 -3.328 1 83.94 77 GLY A O 1
ATOM 583 N N . LYS A 1 78 ? 4.223 7.188 -2.758 1 89.25 78 LYS A N 1
ATOM 584 C CA . LYS A 1 78 ? 3.891 5.867 -2.229 1 89.25 78 LYS A CA 1
ATOM 585 C C . LYS A 1 78 ? 3.846 4.824 -3.342 1 89.25 78 LYS A C 1
ATOM 587 O O . LYS A 1 78 ? 3.857 3.621 -3.074 1 89.25 78 LYS A O 1
ATOM 592 N N . ALA A 1 79 ? 3.85 5.32 -4.523 1 89.19 79 ALA A N 1
ATOM 593 C CA . ALA A 1 79 ? 3.871 4.402 -5.66 1 89.19 79 ALA A CA 1
ATOM 594 C C . ALA A 1 79 ? 5.133 3.541 -5.645 1 89.19 79 ALA A C 1
ATOM 596 O O . ALA A 1 79 ? 5.102 2.375 -6.047 1 89.19 79 ALA A O 1
ATOM 597 N N . GLU A 1 80 ? 6.145 4.16 -5.234 1 90.88 80 GLU A N 1
ATOM 598 C CA . GLU A 1 80 ? 7.395 3.416 -5.133 1 90.88 80 GLU A CA 1
ATOM 599 C C . GLU A 1 80 ? 7.277 2.27 -4.133 1 90.88 80 GLU A C 1
ATOM 601 O O . GLU A 1 80 ? 7.73 1.155 -4.402 1 90.88 80 GLU A O 1
ATOM 606 N N . ALA A 1 81 ? 6.691 2.533 -3.004 1 90.81 81 ALA A N 1
ATOM 607 C CA . ALA A 1 81 ? 6.516 1.509 -1.978 1 90.81 81 ALA A CA 1
ATOM 608 C C . ALA A 1 81 ? 5.574 0.409 -2.455 1 90.81 81 ALA A C 1
ATOM 610 O O . ALA A 1 81 ? 5.773 -0.768 -2.145 1 90.81 81 ALA A O 1
ATOM 611 N N . LEU A 1 82 ? 4.625 0.764 -3.191 1 91.69 82 LEU A N 1
ATOM 612 C CA . LEU A 1 82 ? 3.699 -0.212 -3.754 1 91.69 82 LEU A CA 1
ATOM 613 C C . LEU A 1 82 ? 4.41 -1.133 -4.738 1 91.69 82 LEU A C 1
ATOM 615 O O . LEU A 1 82 ? 4.195 -2.348 -4.727 1 91.69 82 LEU A O 1
ATOM 619 N N . ALA A 1 83 ? 5.148 -0.501 -5.559 1 92.25 83 ALA A N 1
ATOM 620 C CA . ALA A 1 83 ? 5.934 -1.294 -6.504 1 92.25 83 ALA A CA 1
ATOM 621 C C . ALA A 1 83 ? 6.859 -2.26 -5.77 1 92.25 83 ALA A C 1
ATOM 623 O O . ALA A 1 83 ? 7.02 -3.41 -6.184 1 92.25 83 ALA A O 1
ATOM 624 N N . ALA A 1 84 ? 7.48 -1.783 -4.715 1 92.62 84 ALA A N 1
ATOM 625 C CA . ALA A 1 84 ? 8.367 -2.621 -3.912 1 92.62 84 ALA A CA 1
ATOM 626 C C . ALA A 1 84 ? 7.605 -3.795 -3.301 1 92.62 84 ALA A C 1
ATOM 628 O O . ALA A 1 84 ? 8.117 -4.914 -3.242 1 92.62 84 ALA A O 1
ATOM 629 N N . LEU A 1 85 ? 6.422 -3.516 -2.867 1 92.38 85 LEU A N 1
ATOM 630 C CA . LEU A 1 85 ? 5.598 -4.574 -2.287 1 92.38 85 LEU A CA 1
ATOM 631 C C . LEU A 1 85 ? 5.246 -5.625 -3.334 1 92.38 85 LEU A C 1
ATOM 633 O O . LEU A 1 85 ? 5.301 -6.824 -3.057 1 92.38 85 LEU A O 1
ATOM 637 N N . ALA A 1 86 ? 4.875 -5.152 -4.445 1 91.56 86 ALA A N 1
ATOM 638 C CA . ALA A 1 86 ? 4.598 -6.062 -5.551 1 91.56 86 ALA A CA 1
ATOM 639 C C . ALA A 1 86 ? 5.816 -6.926 -5.871 1 91.56 86 ALA A C 1
ATOM 641 O O . ALA A 1 86 ? 5.691 -8.133 -6.098 1 91.56 86 ALA A O 1
ATOM 642 N N . GLN A 1 87 ? 6.938 -6.348 -5.895 1 90.88 87 GLN A N 1
ATOM 643 C CA . GLN A 1 87 ? 8.18 -7.066 -6.176 1 90.88 87 GLN A CA 1
ATOM 644 C C . GLN A 1 87 ? 8.484 -8.086 -5.078 1 90.88 87 GLN A C 1
ATOM 646 O O . GLN A 1 87 ? 8.938 -9.195 -5.363 1 90.88 87 GLN A O 1
ATOM 651 N N . ALA A 1 88 ? 8.297 -7.613 -3.857 1 92.75 88 ALA A N 1
ATOM 652 C CA . ALA A 1 88 ? 8.531 -8.531 -2.746 1 92.75 88 ALA A CA 1
ATOM 653 C C . ALA A 1 88 ? 7.633 -9.758 -2.844 1 92.75 88 ALA A C 1
ATOM 655 O O . ALA A 1 88 ? 8.07 -10.875 -2.582 1 92.75 88 ALA A O 1
ATOM 656 N N . ALA A 1 89 ? 6.418 -9.516 -3.184 1 90.62 89 ALA A N 1
ATOM 657 C CA . ALA A 1 89 ? 5.484 -10.625 -3.373 1 90.62 89 ALA A CA 1
ATOM 658 C C . ALA A 1 89 ? 5.953 -11.555 -4.492 1 90.62 89 ALA A C 1
ATOM 660 O O . ALA A 1 89 ? 5.902 -12.773 -4.352 1 90.62 89 ALA A O 1
ATOM 661 N N . PHE A 1 90 ? 6.324 -11.016 -5.543 1 89.62 90 PHE A N 1
ATOM 662 C CA . PHE A 1 90 ? 6.816 -11.781 -6.68 1 89.62 90 PHE A CA 1
ATOM 663 C C . PHE A 1 90 ? 8.023 -12.617 -6.289 1 89.62 90 PHE A C 1
ATOM 665 O O . PHE A 1 90 ? 8.094 -13.805 -6.609 1 89.62 90 PHE A O 1
ATOM 672 N N . ILE A 1 91 ? 8.984 -11.977 -5.621 1 89.56 91 ILE A N 1
ATOM 673 C CA . ILE A 1 91 ? 10.203 -12.648 -5.184 1 89.56 91 ILE A CA 1
ATOM 674 C C . ILE A 1 91 ? 9.844 -13.766 -4.199 1 89.56 91 ILE A C 1
ATOM 676 O O . ILE A 1 91 ? 10.383 -14.867 -4.285 1 89.56 91 ILE A O 1
ATOM 680 N N . GLY A 1 92 ? 9.008 -13.43 -3.273 1 90.88 92 GLY A N 1
ATOM 681 C CA . GLY A 1 92 ? 8.562 -14.438 -2.322 1 90.88 92 GLY A CA 1
ATOM 682 C C . GLY A 1 92 ? 7.934 -15.648 -2.986 1 90.88 92 GLY A C 1
ATOM 683 O O . GLY A 1 92 ? 8.258 -16.797 -2.646 1 90.88 92 GLY A O 1
ATOM 684 N N . GLY A 1 93 ? 7.043 -15.422 -3.904 1 87.19 93 GLY A N 1
ATOM 685 C CA . GLY A 1 93 ? 6.449 -16.516 -4.664 1 87.19 93 GLY A CA 1
ATOM 686 C C . GLY A 1 93 ? 7.469 -17.328 -5.426 1 87.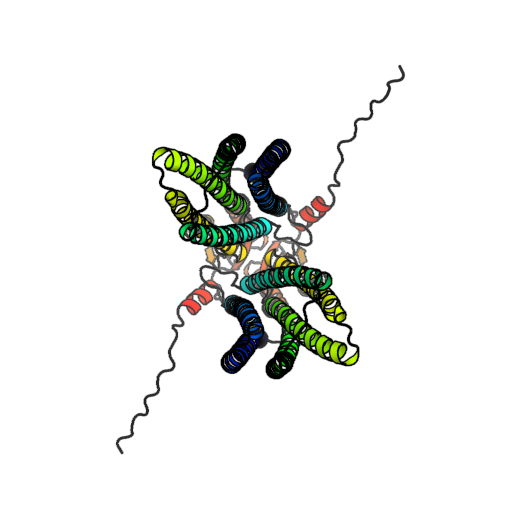19 93 GLY A C 1
ATOM 687 O O . GLY A 1 93 ? 7.398 -18.562 -5.434 1 87.19 93 GLY A O 1
ATOM 688 N N . SER A 1 94 ? 8.344 -16.672 -6.086 1 85.5 94 SER A N 1
ATOM 689 C CA . SER A 1 94 ? 9.391 -17.359 -6.836 1 85.5 94 SER A CA 1
ATOM 690 C C . SER A 1 94 ? 10.266 -18.203 -5.918 1 85.5 94 SER A C 1
ATOM 692 O O . SER A 1 94 ? 10.672 -19.312 -6.281 1 85.5 94 SER A O 1
ATOM 694 N N . ALA A 1 95 ? 10.555 -17.609 -4.758 1 90.06 95 ALA A N 1
ATOM 695 C CA . ALA A 1 95 ? 11.367 -18.344 -3.789 1 90.06 95 ALA A CA 1
ATOM 696 C C . ALA A 1 95 ? 10.656 -19.594 -3.303 1 90.06 95 ALA A C 1
ATOM 698 O O . ALA A 1 95 ? 11.281 -20.641 -3.119 1 90.06 95 ALA A O 1
ATOM 699 N N . LEU A 1 96 ? 9.445 -19.531 -3.09 1 87.56 96 LEU A N 1
ATOM 700 C CA . LEU A 1 96 ? 8.664 -20.703 -2.689 1 87.56 96 LEU A CA 1
ATOM 701 C C . LEU A 1 96 ? 8.656 -21.75 -3.791 1 87.56 96 LEU A C 1
ATOM 703 O O . LEU A 1 96 ? 8.844 -22.938 -3.518 1 87.56 96 LEU A O 1
ATOM 707 N N . PHE A 1 97 ? 8.398 -21.328 -4.957 1 84.12 97 PHE A N 1
ATOM 708 C CA . PHE A 1 97 ? 8.445 -22.234 -6.102 1 84.12 97 PHE A CA 1
ATOM 709 C C . PHE A 1 97 ? 9.812 -22.906 -6.207 1 84.12 97 PHE A C 1
ATOM 711 O O . PHE A 1 97 ? 9.906 -24.109 -6.469 1 84.12 97 PHE A O 1
ATOM 718 N N . LEU A 1 98 ? 10.82 -22.109 -6.047 1 83.19 98 LEU A N 1
ATOM 719 C CA . LEU A 1 98 ? 12.188 -22.625 -6.074 1 83.19 98 LEU A CA 1
ATOM 720 C C . LEU A 1 98 ? 12.391 -23.688 -4.984 1 83.19 98 LEU A C 1
ATOM 722 O O . LEU A 1 98 ? 13.07 -24.688 -5.207 1 83.19 98 LEU A O 1
ATOM 726 N N . THR A 1 99 ? 11.914 -23.453 -3.883 1 88.19 99 THR A N 1
ATOM 727 C CA . THR A 1 99 ? 12.016 -24.406 -2.783 1 88.19 99 THR A CA 1
ATOM 728 C C . THR A 1 99 ? 11.352 -25.734 -3.146 1 88.19 99 THR A C 1
ATOM 730 O O . THR A 1 99 ? 11.93 -26.797 -2.928 1 88.19 99 THR A O 1
ATOM 733 N N . ILE A 1 100 ? 10.211 -25.688 -3.725 1 85.75 100 ILE A N 1
ATOM 734 C CA . ILE A 1 100 ? 9.484 -26.891 -4.121 1 85.75 100 ILE A CA 1
ATOM 735 C C . ILE A 1 100 ? 10.273 -27.656 -5.18 1 85.75 100 ILE A C 1
ATOM 737 O O . ILE A 1 100 ? 10.438 -28.875 -5.086 1 85.75 100 ILE A O 1
ATOM 741 N N . GLU A 1 101 ? 10.688 -26.953 -6.129 1 80.25 101 GLU A N 1
ATOM 742 C CA . GLU A 1 101 ? 11.469 -27.562 -7.199 1 80.25 101 GLU A CA 1
ATOM 743 C C . GLU A 1 101 ? 12.75 -28.188 -6.66 1 80.25 101 GLU A C 1
ATOM 745 O O . GLU A 1 101 ? 13.148 -29.281 -7.09 1 80.25 101 GLU A O 1
ATOM 750 N N . ALA A 1 102 ? 13.414 -27.469 -5.805 1 80.62 102 ALA A N 1
ATOM 751 C CA . ALA A 1 102 ? 14.648 -27.969 -5.207 1 80.62 102 ALA A CA 1
ATOM 752 C C . ALA A 1 102 ? 14.391 -29.25 -4.418 1 80.62 102 ALA A C 1
ATOM 754 O O . ALA A 1 102 ? 15.172 -30.203 -4.492 1 80.62 102 ALA A O 1
ATOM 755 N N . VAL A 1 103 ? 13.352 -29.297 -3.74 1 83.44 103 VAL A N 1
ATOM 756 C CA . VAL A 1 103 ? 12.992 -30.469 -2.963 1 83.44 103 VAL A CA 1
ATOM 757 C C . VAL A 1 103 ? 12.648 -31.625 -3.9 1 83.44 103 VAL A C 1
ATOM 759 O O . VAL A 1 103 ? 13.031 -32.781 -3.656 1 83.44 103 VAL A O 1
ATOM 762 N N . ARG A 1 104 ? 11.898 -31.375 -4.934 1 81.62 104 ARG A N 1
ATOM 763 C CA . ARG A 1 104 ? 11.555 -32.375 -5.926 1 81.62 104 ARG A CA 1
ATOM 764 C C . ARG A 1 104 ? 12.805 -32.969 -6.551 1 81.62 104 ARG A C 1
ATOM 766 O O . ARG A 1 104 ? 12.875 -34.188 -6.781 1 81.62 104 ARG A O 1
ATOM 773 N N . ARG A 1 105 ? 13.734 -32.156 -6.859 1 76 105 ARG A N 1
ATOM 774 C CA . ARG A 1 105 ? 14.969 -32.625 -7.492 1 76 105 ARG A CA 1
ATOM 775 C C . ARG A 1 105 ? 15.82 -33.406 -6.516 1 76 105 ARG A C 1
ATOM 777 O O . ARG A 1 105 ? 16.625 -34.25 -6.93 1 76 105 ARG A O 1
ATOM 784 N N . LEU A 1 106 ? 15.719 -33.031 -5.305 1 76.12 106 LEU A N 1
ATOM 785 C CA . LEU A 1 106 ? 16.406 -33.781 -4.285 1 76.12 106 LEU A CA 1
ATOM 786 C C . LEU A 1 106 ? 15.859 -35.219 -4.227 1 76.12 106 LEU A C 1
ATOM 788 O O . LEU A 1 106 ? 16.609 -36.156 -4 1 76.12 106 LEU A O 1
ATOM 792 N N . ILE A 1 107 ? 14.586 -35.312 -4.473 1 76.38 107 ILE A N 1
ATOM 793 C CA . ILE A 1 107 ? 13.938 -36.625 -4.414 1 76.38 107 ILE A CA 1
ATOM 794 C C . ILE A 1 107 ? 14.164 -37.344 -5.727 1 76.38 107 ILE A C 1
ATOM 796 O O . ILE A 1 107 ? 14.43 -38.562 -5.727 1 76.38 107 ILE A O 1
ATOM 800 N N . THR A 1 108 ? 13.992 -36.594 -6.844 1 73.69 108 THR A N 1
ATOM 801 C CA . THR A 1 108 ? 14.227 -37.188 -8.156 1 73.69 108 THR A CA 1
ATOM 802 C C . THR A 1 108 ? 15.336 -36.438 -8.891 1 73.69 108 THR A C 1
ATOM 804 O O . THR A 1 108 ? 15.062 -35.469 -9.609 1 73.69 108 THR A O 1
ATOM 807 N N . PRO A 1 109 ? 16.484 -36.844 -8.711 1 65.12 109 PRO A N 1
ATOM 808 C CA . PRO A 1 109 ? 17.609 -36.156 -9.336 1 65.12 109 PRO A CA 1
ATOM 809 C C . PRO A 1 109 ? 17.5 -36.094 -10.859 1 65.12 109 PRO A C 1
ATOM 811 O O . PRO A 1 109 ? 17.094 -37.062 -11.492 1 65.12 109 PRO A O 1
ATOM 814 N N . GLN A 1 110 ? 17.219 -34.906 -11.352 1 61.06 110 GLN A N 1
ATOM 815 C CA . GLN A 1 110 ? 17.219 -34.75 -12.805 1 61.06 110 GLN A CA 1
ATOM 816 C C . GLN A 1 110 ? 18.531 -34.156 -13.289 1 61.06 110 GLN A C 1
ATOM 818 O O . GLN A 1 110 ? 19.125 -33.281 -12.617 1 61.06 110 GLN A O 1
ATOM 823 N N . PRO A 1 111 ? 19.062 -34.781 -14.359 1 57.66 111 PRO A N 1
ATOM 824 C CA . PRO A 1 111 ? 20.344 -34.25 -14.875 1 57.66 111 PRO A CA 1
ATOM 825 C C . PRO A 1 111 ? 20.25 -32.812 -15.336 1 57.66 111 PRO A C 1
ATOM 827 O O . PRO A 1 111 ? 19.219 -32.375 -15.852 1 57.66 111 PRO A O 1
ATOM 830 N N . VAL A 1 112 ? 21.078 -32.031 -14.773 1 57.69 112 VAL A N 1
ATOM 831 C CA . VAL A 1 112 ? 21.188 -30.641 -15.227 1 57.69 112 VAL A CA 1
ATOM 832 C C . VAL A 1 112 ? 21.906 -30.594 -16.562 1 57.69 112 VAL A C 1
ATOM 834 O O . VAL A 1 112 ? 23.047 -31.062 -16.688 1 57.69 112 VAL A O 1
ATOM 837 N N . GLY A 1 113 ? 21.297 -30.797 -17.688 1 56.38 113 GLY A N 1
ATOM 838 C CA . GLY A 1 113 ? 22.016 -30.766 -18.953 1 56.38 113 GLY A CA 1
ATOM 839 C C . GLY A 1 113 ? 21.891 -29.438 -19.688 1 56.38 113 GLY A C 1
ATOM 840 O O . GLY A 1 113 ? 20.797 -29.031 -20.078 1 56.38 113 GLY A O 1
ATOM 841 N N . GLU A 1 114 ? 22.812 -28.5 -19.281 1 62.66 114 GLU A N 1
ATOM 842 C CA . GLU A 1 114 ? 22.797 -27.328 -20.141 1 62.66 114 GLU A CA 1
ATOM 843 C C . GLU A 1 114 ? 23.875 -27.422 -21.219 1 62.66 114 GLU A C 1
ATOM 845 O O . GLU A 1 114 ? 24.984 -27.891 -20.969 1 62.66 114 GLU A O 1
ATOM 850 N N . GLY A 1 115 ? 23.469 -27.406 -22.5 1 66.25 115 GLY A N 1
ATOM 851 C CA . GLY A 1 115 ? 24.422 -27.375 -23.609 1 66.25 115 GLY A CA 1
ATOM 852 C C . GLY A 1 115 ? 25.328 -26.156 -23.562 1 66.25 115 GLY A C 1
ATOM 853 O O . GLY A 1 115 ? 25.219 -25.312 -22.672 1 66.25 115 GLY A O 1
ATOM 854 N N . ALA A 1 116 ? 26.359 -26.125 -24.391 1 74.38 116 ALA A N 1
ATOM 855 C CA . ALA A 1 116 ? 27.344 -25.047 -24.484 1 74.38 116 ALA A CA 1
ATOM 856 C C . ALA A 1 116 ? 26.656 -23.688 -24.672 1 74.38 116 ALA A C 1
ATOM 858 O O . ALA A 1 116 ? 27.078 -22.688 -24.078 1 74.38 116 ALA A O 1
ATOM 859 N N . VAL A 1 117 ? 25.609 -23.688 -25.375 1 74.88 117 VAL A N 1
ATOM 860 C CA . VAL A 1 117 ? 24.891 -22.453 -25.641 1 74.88 117 VAL A CA 1
ATOM 861 C C . VAL A 1 117 ? 24.203 -21.969 -24.359 1 74.88 117 VAL A C 1
ATOM 863 O O . VAL A 1 117 ? 24.203 -20.766 -24.062 1 74.88 117 VAL A O 1
ATOM 866 N N . GLY A 1 118 ? 23.766 -22.922 -23.672 1 73.5 118 GLY A N 1
ATOM 867 C CA . GLY A 1 118 ? 23.141 -22.578 -22.391 1 73.5 118 GLY A CA 1
ATOM 868 C C . GLY A 1 118 ? 24.109 -21.953 -21.406 1 73.5 118 GLY A C 1
ATOM 869 O O . GLY A 1 118 ? 23.797 -20.969 -20.75 1 73.5 118 GLY A O 1
ATOM 870 N N . ILE A 1 119 ? 25.25 -22.422 -21.438 1 81.38 119 ILE A N 1
ATOM 871 C CA . ILE A 1 119 ? 26.281 -21.922 -20.531 1 81.38 119 ILE A CA 1
ATOM 872 C C . ILE A 1 119 ? 26.703 -20.516 -20.938 1 81.38 119 ILE A C 1
ATOM 874 O O . ILE A 1 119 ? 26.922 -19.656 -20.094 1 81.38 119 ILE A O 1
ATOM 878 N N . ALA A 1 120 ? 26.828 -20.312 -22.219 1 83.94 120 ALA A N 1
ATOM 879 C CA . ALA A 1 120 ? 27.219 -19 -22.703 1 83.94 120 ALA A CA 1
ATOM 880 C C . ALA A 1 120 ? 26.188 -17.938 -22.328 1 83.94 120 ALA A C 1
ATOM 882 O O . ALA A 1 120 ? 26.562 -16.844 -21.906 1 83.94 120 ALA A O 1
ATOM 883 N N . VAL A 1 121 ? 24.969 -18.266 -22.5 1 82.69 121 VAL A N 1
ATOM 884 C CA . VAL A 1 121 ? 23.891 -17.328 -22.156 1 82.69 121 VAL A CA 1
ATOM 885 C C . VAL A 1 121 ? 23.891 -17.078 -20.656 1 82.69 121 VAL A C 1
ATOM 887 O O . VAL A 1 121 ? 23.672 -15.945 -20.203 1 82.69 121 VAL A O 1
ATOM 890 N N . MET A 1 122 ? 24.203 -18.078 -19.922 1 84.56 122 MET A N 1
ATOM 891 C CA . MET A 1 122 ? 24.234 -17.922 -18.469 1 84.56 122 MET A CA 1
ATOM 892 C C . MET A 1 122 ? 25.391 -17.016 -18.047 1 84.56 122 MET A C 1
ATOM 894 O O . MET A 1 122 ? 25.234 -16.203 -17.141 1 84.56 122 MET A O 1
ATOM 898 N N . LEU A 1 123 ? 26.453 -17.156 -18.703 1 89.12 123 LEU A N 1
ATOM 899 C CA . LEU A 1 123 ? 27.609 -16.312 -18.391 1 89.12 123 LEU A CA 1
ATOM 900 C C . LEU A 1 123 ? 27.328 -14.852 -18.719 1 89.12 123 LEU A C 1
ATOM 902 O O . LEU A 1 123 ? 27.688 -13.953 -17.969 1 89.12 123 LEU A O 1
ATOM 906 N N . LEU A 1 124 ? 26.719 -14.688 -19.844 1 89.12 124 LEU A N 1
ATOM 907 C CA . LEU A 1 124 ? 26.328 -13.336 -20.219 1 89.12 124 LEU A CA 1
ATOM 908 C C . LEU A 1 124 ? 25.344 -12.75 -19.203 1 89.12 124 LEU A C 1
ATOM 910 O O . LEU A 1 124 ? 25.469 -11.586 -18.812 1 89.12 124 LEU A O 1
ATOM 914 N N . SER A 1 125 ? 24.406 -13.539 -18.828 1 87.94 125 SER A N 1
ATOM 915 C CA . SER A 1 125 ? 23.438 -13.117 -17.828 1 87.94 125 SER A CA 1
ATOM 916 C C . SER A 1 125 ? 24.109 -12.703 -16.531 1 87.94 125 SER A C 1
ATOM 918 O O . SER A 1 125 ? 23.766 -11.672 -15.938 1 87.94 125 SER A O 1
ATOM 920 N N . ILE A 1 126 ? 25.109 -13.422 -16.156 1 91.25 126 ILE A N 1
ATOM 921 C CA . ILE A 1 126 ? 25.812 -13.156 -14.914 1 91.25 126 ILE A CA 1
ATOM 922 C C . ILE A 1 126 ? 26.562 -11.82 -15.008 1 91.25 126 ILE A C 1
ATOM 924 O O . ILE A 1 126 ? 26.484 -11 -14.094 1 91.25 126 ILE A O 1
ATOM 928 N N . LEU A 1 127 ? 27.156 -11.602 -16.094 1 93.06 127 LEU A N 1
ATOM 929 C CA . LEU A 1 127 ? 27.922 -10.383 -16.281 1 93.06 127 LEU A CA 1
ATOM 930 C C . LEU A 1 127 ? 27.016 -9.156 -16.281 1 93.06 127 LEU A C 1
ATOM 932 O O . LEU A 1 127 ? 27.297 -8.172 -15.594 1 93.06 127 LEU A O 1
ATOM 936 N N . LEU A 1 128 ? 26 -9.203 -17.016 1 92.25 128 LEU A N 1
ATOM 937 C CA . LEU A 1 128 ? 25.078 -8.086 -17.125 1 92.25 128 LEU A CA 1
ATOM 938 C C . LEU A 1 128 ? 24.375 -7.828 -15.797 1 92.25 128 LEU A C 1
ATOM 940 O O . LEU A 1 128 ? 24.234 -6.676 -15.367 1 92.25 128 LEU A O 1
ATOM 944 N N . THR A 1 129 ? 23.969 -8.828 -15.18 1 91.81 129 THR A N 1
ATOM 945 C CA . THR A 1 129 ? 23.25 -8.695 -13.922 1 91.81 129 THR A CA 1
ATOM 946 C C . THR A 1 129 ? 24.172 -8.203 -12.812 1 91.81 129 THR A C 1
ATOM 948 O O . THR A 1 129 ? 23.766 -7.422 -11.953 1 91.81 129 THR A O 1
ATOM 951 N N . ALA A 1 130 ? 25.391 -8.656 -12.836 1 94.06 130 ALA A N 1
ATOM 952 C CA . ALA A 1 130 ? 26.375 -8.188 -11.859 1 94.06 130 ALA A CA 1
ATOM 953 C C . ALA A 1 130 ? 26.594 -6.684 -11.984 1 94.06 130 ALA A C 1
ATOM 955 O O . ALA A 1 130 ? 26.672 -5.973 -10.984 1 94.06 130 ALA A O 1
ATOM 956 N N . GLY A 1 131 ? 26.719 -6.285 -13.188 1 94.56 131 GLY A N 1
ATOM 957 C CA . GLY A 1 131 ? 26.828 -4.855 -13.43 1 94.56 131 GLY A CA 1
ATOM 958 C C . GLY A 1 131 ? 25.625 -4.074 -12.961 1 94.56 131 GLY A C 1
ATOM 959 O O . GLY A 1 131 ? 25.766 -3.02 -12.336 1 94.56 131 GLY A O 1
ATOM 960 N N . LEU A 1 132 ? 24.516 -4.539 -13.219 1 93.19 132 LEU A N 1
ATOM 961 C CA . LEU A 1 132 ? 23.266 -3.896 -12.828 1 93.19 132 LEU A CA 1
ATOM 962 C C . LEU A 1 132 ? 23.141 -3.82 -11.305 1 93.19 132 LEU A C 1
ATOM 964 O O . LEU A 1 132 ? 22.812 -2.766 -10.758 1 93.19 132 LEU A O 1
ATOM 968 N N . ILE A 1 133 ? 23.453 -4.898 -10.664 1 94 133 ILE A N 1
ATOM 969 C CA . ILE A 1 133 ? 23.312 -4.984 -9.219 1 94 133 ILE A CA 1
ATOM 970 C C . ILE A 1 133 ? 24.266 -3.992 -8.547 1 94 133 ILE A C 1
ATOM 972 O O . ILE A 1 133 ? 23.906 -3.359 -7.551 1 94 133 ILE A O 1
ATOM 976 N N . THR A 1 134 ? 25.422 -3.879 -9.07 1 94.31 134 THR A N 1
ATOM 977 C CA . THR A 1 134 ? 26.391 -2.938 -8.523 1 94.31 134 THR A CA 1
ATOM 978 C C . THR A 1 134 ? 25.891 -1.503 -8.664 1 94.31 134 THR A C 1
ATOM 980 O O . THR A 1 134 ? 26.016 -0.708 -7.727 1 94.31 134 THR A O 1
ATOM 983 N N . PHE A 1 135 ? 25.359 -1.265 -9.734 1 93 135 PHE A N 1
ATOM 984 C CA . PHE A 1 135 ? 24.781 0.057 -9.969 1 93 135 PHE A CA 1
ATOM 985 C C . PHE A 1 135 ? 23.594 0.302 -9.047 1 93 135 PHE A C 1
ATOM 987 O O . PHE A 1 135 ? 23.484 1.371 -8.445 1 93 135 PHE A O 1
ATOM 994 N N . GLN A 1 136 ? 22.781 -0.606 -8.945 1 92.88 136 GLN A N 1
ATOM 995 C CA . GLN A 1 136 ? 21.594 -0.479 -8.086 1 92.88 136 GLN A CA 1
ATOM 996 C C . GLN A 1 136 ? 22 -0.297 -6.629 1 92.88 136 GLN A C 1
ATOM 998 O O . GLN A 1 136 ? 21.328 0.419 -5.883 1 92.88 136 GLN A O 1
ATOM 1003 N N . ARG A 1 137 ? 23.062 -0.949 -6.223 1 93 137 ARG A N 1
ATOM 1004 C CA . ARG A 1 137 ? 23.562 -0.77 -4.859 1 93 137 ARG A CA 1
ATOM 1005 C C . ARG A 1 137 ? 23.922 0.688 -4.594 1 93 137 ARG A C 1
ATOM 1007 O O . ARG A 1 137 ? 23.594 1.232 -3.537 1 93 137 ARG A O 1
ATOM 1014 N N . HIS A 1 138 ? 24.531 1.233 -5.52 1 92.19 138 HIS A N 1
ATOM 1015 C CA . HIS A 1 138 ? 24.891 2.641 -5.414 1 92.19 138 HIS A CA 1
ATOM 1016 C C . HIS A 1 138 ? 23.656 3.525 -5.316 1 92.19 138 HIS A C 1
ATOM 1018 O O . HIS A 1 138 ? 23.594 4.43 -4.48 1 92.19 138 HIS A O 1
ATOM 1024 N N . VAL A 1 139 ? 22.734 3.252 -6.102 1 90.38 139 VAL A N 1
ATOM 1025 C CA . VAL A 1 139 ? 21.516 4.055 -6.156 1 90.38 139 VAL A CA 1
ATOM 1026 C C . VAL A 1 139 ? 20.734 3.898 -4.852 1 90.38 139 VAL A C 1
ATOM 1028 O O . VAL A 1 139 ? 20.266 4.887 -4.285 1 90.38 139 VAL A O 1
ATOM 1031 N N . VAL A 1 140 ? 20.625 2.727 -4.344 1 90.75 140 VAL A N 1
ATOM 1032 C CA . VAL A 1 140 ? 19.891 2.457 -3.111 1 90.75 140 VAL A CA 1
ATOM 1033 C C . VAL A 1 140 ? 20.562 3.168 -1.94 1 90.75 140 VAL A C 1
ATOM 1035 O O . VAL A 1 140 ? 19.891 3.752 -1.089 1 90.75 140 VAL A O 1
ATOM 1038 N N . THR A 1 141 ? 21.844 3.143 -1.906 1 89.31 141 THR A N 1
ATOM 1039 C CA . THR A 1 141 ? 22.594 3.789 -0.831 1 89.31 141 THR A CA 1
ATOM 1040 C C . THR A 1 141 ? 22.438 5.305 -0.903 1 89.31 141 THR A C 1
ATOM 1042 O O . THR A 1 141 ? 22.344 5.977 0.128 1 89.31 141 THR A O 1
ATOM 1045 N N . ALA A 1 142 ? 22.359 5.805 -2.064 1 87.81 142 ALA A N 1
ATOM 1046 C CA . ALA A 1 142 ? 22.297 7.25 -2.268 1 87.81 142 ALA A CA 1
ATOM 1047 C C . ALA A 1 142 ? 20.875 7.777 -2.061 1 87.81 142 ALA A C 1
ATOM 1049 O O . ALA A 1 142 ? 20.688 8.875 -1.543 1 87.81 142 ALA A O 1
ATOM 1050 N N . THR A 1 143 ? 19.938 7.031 -2.416 1 86 143 THR A N 1
ATOM 1051 C CA . THR A 1 143 ? 18.594 7.57 -2.465 1 86 143 THR A CA 1
ATOM 1052 C C . THR A 1 143 ? 17.703 6.898 -1.42 1 86 143 THR A C 1
ATOM 1054 O O . THR A 1 143 ? 16.656 7.43 -1.055 1 86 143 THR A O 1
ATOM 1057 N N . GLY A 1 144 ? 18.062 5.711 -1.041 1 84.62 144 GLY A N 1
ATOM 1058 C CA . GLY A 1 144 ? 17.219 4.965 -0.118 1 84.62 144 GLY A CA 1
ATOM 1059 C C . GLY A 1 144 ? 15.961 4.418 -0.764 1 84.62 144 GLY A C 1
ATOM 1060 O O . GLY A 1 144 ? 14.969 4.156 -0.08 1 84.62 144 GLY A O 1
ATOM 1061 N N . SER A 1 145 ? 15.992 4.254 -2.027 1 89.69 145 SER A N 1
ATOM 1062 C CA . SER A 1 145 ? 14.812 3.807 -2.77 1 89.69 145 SER A CA 1
ATOM 1063 C C . SER A 1 145 ? 14.469 2.359 -2.436 1 89.69 145 SER A C 1
ATOM 1065 O O . SER A 1 145 ? 15.266 1.453 -2.68 1 89.69 145 SER A O 1
ATOM 1067 N N . VAL A 1 146 ? 13.266 2.143 -2.02 1 89.62 146 VAL A N 1
ATOM 1068 C CA . VAL A 1 146 ? 12.82 0.806 -1.642 1 89.62 146 VAL A CA 1
ATOM 1069 C C . VAL A 1 146 ? 12.508 -0.01 -2.895 1 89.62 146 VAL A C 1
ATOM 1071 O O . VAL A 1 146 ? 12.734 -1.221 -2.93 1 89.62 146 VAL A O 1
ATOM 1074 N N . ALA A 1 147 ? 12.008 0.615 -3.891 1 90.75 147 ALA A N 1
ATOM 1075 C CA . ALA A 1 147 ? 11.672 -0.067 -5.137 1 90.75 147 ALA A CA 1
ATOM 1076 C C . ALA A 1 147 ? 12.922 -0.588 -5.836 1 90.75 147 ALA A C 1
ATOM 1078 O O . ALA A 1 147 ? 12.953 -1.731 -6.297 1 90.75 147 ALA A O 1
ATOM 1079 N N . VAL A 1 148 ? 13.922 0.221 -5.867 1 90.81 148 VAL A N 1
ATOM 1080 C CA . VAL A 1 148 ? 15.172 -0.183 -6.488 1 90.81 148 VAL A CA 1
ATOM 1081 C C . VAL A 1 148 ? 15.836 -1.282 -5.66 1 90.81 148 VAL A C 1
ATOM 1083 O O . VAL A 1 148 ? 16.438 -2.205 -6.211 1 90.81 148 VAL A O 1
ATOM 1086 N N . GLY A 1 149 ? 15.711 -1.185 -4.41 1 92.31 149 GLY A N 1
ATOM 1087 C CA . GLY A 1 149 ? 16.203 -2.24 -3.545 1 92.31 149 GLY A CA 1
ATOM 1088 C C . GLY A 1 149 ? 15.547 -3.582 -3.797 1 92.31 149 GLY A C 1
ATOM 1089 O O . GLY A 1 149 ? 16.219 -4.617 -3.803 1 92.31 149 GLY A O 1
ATOM 1090 N N . ALA A 1 150 ? 14.297 -3.498 -3.934 1 91.94 150 ALA A N 1
ATOM 1091 C CA . ALA A 1 150 ? 13.562 -4.719 -4.25 1 91.94 150 ALA A CA 1
ATOM 1092 C C . ALA A 1 150 ? 14.023 -5.309 -5.582 1 91.94 150 ALA A C 1
ATOM 1094 O O . ALA A 1 150 ? 14.211 -6.523 -5.699 1 91.94 150 ALA A O 1
ATOM 1095 N N . ASP A 1 151 ? 14.141 -4.445 -6.516 1 92.12 151 ASP A N 1
ATOM 1096 C CA . ASP A 1 151 ? 14.602 -4.879 -7.832 1 92.12 151 ASP A CA 1
ATOM 1097 C C . ASP A 1 151 ? 16 -5.484 -7.75 1 92.12 151 ASP A C 1
ATOM 1099 O O . ASP A 1 151 ? 16.297 -6.473 -8.422 1 92.12 151 ASP A O 1
ATOM 1103 N N . ARG A 1 152 ? 16.844 -4.895 -6.996 1 92.06 152 ARG A N 1
ATOM 1104 C CA . ARG A 1 152 ? 18.188 -5.406 -6.785 1 92.06 152 ARG A CA 1
ATOM 1105 C C . ARG A 1 152 ? 18.156 -6.816 -6.203 1 92.06 152 ARG A C 1
ATOM 1107 O O . ARG A 1 152 ? 18.906 -7.688 -6.637 1 92.06 152 ARG A O 1
ATOM 1114 N N . LEU A 1 153 ? 17.344 -7.027 -5.258 1 90.81 153 LEU A N 1
ATOM 1115 C CA . LEU A 1 153 ? 17.203 -8.352 -4.652 1 90.81 153 LEU A CA 1
ATOM 1116 C C . LEU A 1 153 ? 16.766 -9.375 -5.691 1 90.81 153 LEU A C 1
ATOM 1118 O O . LEU A 1 153 ? 17.281 -10.5 -5.715 1 90.81 153 LEU A O 1
ATOM 1122 N N . HIS A 1 154 ? 15.805 -8.961 -6.457 1 91.12 154 HIS A N 1
ATOM 1123 C CA . HIS A 1 154 ? 15.312 -9.828 -7.52 1 91.12 154 HIS A CA 1
ATOM 1124 C C . HIS A 1 154 ? 16.453 -10.258 -8.445 1 91.12 154 HIS A C 1
ATOM 1126 O O . HIS A 1 154 ? 16.641 -11.453 -8.688 1 91.12 154 HIS A O 1
ATOM 1132 N N . TYR A 1 155 ? 17.25 -9.352 -8.891 1 89.88 155 TYR A N 1
ATOM 1133 C CA . TYR A 1 155 ? 18.328 -9.664 -9.812 1 89.88 155 TYR A CA 1
ATOM 1134 C C . TYR A 1 155 ? 19.469 -10.391 -9.102 1 89.88 155 TYR A C 1
ATOM 1136 O O . TYR A 1 155 ? 20.188 -11.18 -9.719 1 89.88 155 TYR A O 1
ATOM 1144 N N . SER A 1 156 ? 19.625 -10.141 -7.867 1 91.75 156 SER A N 1
ATOM 1145 C CA . SER A 1 156 ? 20.578 -10.914 -7.094 1 91.75 156 SER A CA 1
ATOM 1146 C C . SER A 1 156 ? 20.203 -12.398 -7.074 1 91.75 156 SER A C 1
ATOM 1148 O O . SER A 1 156 ? 21.078 -13.266 -7.145 1 91.75 156 SER A O 1
ATOM 1150 N N . GLY A 1 157 ? 18.938 -12.609 -6.855 1 88.31 157 GLY A N 1
ATOM 1151 C CA . GLY A 1 157 ? 18.469 -13.977 -6.941 1 88.31 157 GLY A CA 1
ATOM 1152 C C . GLY A 1 157 ? 18.797 -14.633 -8.273 1 88.31 157 GLY A C 1
ATOM 1153 O O . GLY A 1 157 ? 19.281 -15.766 -8.312 1 88.31 157 GLY A O 1
ATOM 1154 N N . ASP A 1 158 ? 18.516 -13.883 -9.281 1 86.44 158 ASP A N 1
ATOM 1155 C CA . ASP A 1 158 ? 18.812 -14.383 -10.617 1 86.44 158 ASP A CA 1
ATOM 1156 C C . ASP A 1 158 ? 20.297 -14.695 -10.781 1 86.44 158 ASP A C 1
ATOM 1158 O O . ASP A 1 158 ? 20.656 -15.727 -11.359 1 86.44 158 ASP A O 1
ATOM 1162 N N . LEU A 1 159 ? 21.125 -13.836 -10.359 1 88.69 159 LEU A N 1
ATOM 1163 C CA . LEU A 1 159 ? 22.562 -14.008 -10.453 1 88.69 159 LEU A CA 1
ATOM 1164 C C . LEU A 1 159 ? 23.031 -15.242 -9.688 1 88.69 159 LEU A C 1
ATOM 1166 O O . LEU A 1 159 ? 23.797 -16.047 -10.211 1 88.69 159 LEU A O 1
ATOM 1170 N N . LEU A 1 160 ? 22.531 -15.391 -8.523 1 88.75 160 LEU A N 1
ATOM 1171 C CA . LEU A 1 160 ? 22.922 -16.516 -7.68 1 88.75 160 LEU A CA 1
ATOM 1172 C C . LEU A 1 160 ? 22.453 -17.828 -8.281 1 88.75 160 LEU A C 1
ATOM 1174 O O . LEU A 1 160 ? 23.172 -18.828 -8.242 1 88.75 160 LEU A O 1
ATOM 1178 N N . MET A 1 161 ? 21.266 -17.781 -8.805 1 82.56 161 MET A N 1
ATOM 1179 C CA . MET A 1 161 ? 20.719 -19 -9.406 1 82.56 161 MET A CA 1
ATOM 1180 C C . MET A 1 161 ? 21.562 -19.422 -10.609 1 82.56 161 MET A C 1
ATOM 1182 O O . MET A 1 161 ? 21.891 -20.594 -10.758 1 82.56 161 MET A O 1
ATOM 1186 N N . ASN A 1 162 ? 21.844 -18.469 -11.445 1 81.38 162 ASN A N 1
ATOM 1187 C CA . ASN A 1 162 ? 22.672 -18.766 -12.609 1 81.38 162 ASN A CA 1
ATOM 1188 C C . ASN A 1 162 ? 24.062 -19.25 -12.195 1 81.38 162 ASN A C 1
ATOM 1190 O O . ASN A 1 162 ? 24.594 -20.203 -12.773 1 81.38 162 ASN A O 1
ATOM 1194 N N . ALA A 1 163 ? 24.578 -18.641 -11.258 1 86.31 163 ALA A N 1
ATOM 1195 C CA . ALA A 1 163 ? 25.891 -19.031 -10.766 1 86.31 163 ALA A CA 1
ATOM 1196 C C . ALA A 1 163 ? 25.859 -20.438 -10.148 1 86.31 163 ALA A C 1
ATOM 1198 O O . ALA A 1 163 ? 26.766 -21.234 -10.352 1 86.31 163 ALA A O 1
ATOM 1199 N N . ALA A 1 164 ? 24.844 -20.688 -9.461 1 83.06 164 ALA A N 1
ATOM 1200 C CA . ALA A 1 164 ? 24.688 -21.984 -8.812 1 83.06 164 ALA A CA 1
ATOM 1201 C C . ALA A 1 164 ? 24.594 -23.109 -9.844 1 83.06 164 ALA A C 1
ATOM 1203 O O . ALA A 1 164 ? 25.156 -24.172 -9.664 1 83.06 164 ALA A O 1
ATOM 1204 N N . VAL A 1 165 ? 23.859 -22.844 -10.883 1 77.19 165 VAL A N 1
ATOM 1205 C CA . VAL A 1 165 ? 23.688 -23.844 -11.938 1 77.19 165 VAL A CA 1
ATOM 1206 C C . VAL A 1 165 ? 25.047 -24.125 -12.586 1 77.19 165 VAL A C 1
ATOM 1208 O O . VAL A 1 165 ? 25.406 -25.297 -12.797 1 77.19 165 VAL A O 1
ATOM 1211 N N . ILE A 1 166 ? 25.75 -23.109 -12.859 1 79.12 166 ILE A N 1
ATOM 1212 C CA . ILE A 1 166 ? 27.062 -23.281 -13.477 1 79.12 166 ILE A CA 1
ATOM 1213 C C . ILE A 1 166 ? 27.984 -24.031 -12.523 1 79.12 166 ILE A C 1
ATOM 1215 O O . ILE A 1 166 ? 28.688 -24.953 -12.938 1 79.12 166 ILE A O 1
ATOM 1219 N N . LEU A 1 167 ? 27.969 -23.641 -11.336 1 82.06 167 LEU A N 1
ATOM 1220 C CA . LEU A 1 167 ? 28.797 -24.312 -10.336 1 82.06 167 LEU A CA 1
ATOM 1221 C C . LEU A 1 167 ? 28.406 -25.781 -10.195 1 82.06 167 LEU A C 1
ATOM 1223 O O . LEU A 1 167 ? 29.281 -26.641 -10.039 1 82.06 167 LEU A O 1
ATOM 1227 N N . ALA A 1 168 ? 27.141 -26.047 -10.234 1 76.06 168 ALA A N 1
ATOM 1228 C CA . ALA A 1 168 ? 26.672 -27.422 -10.133 1 76.06 168 ALA A CA 1
ATOM 1229 C C . ALA A 1 168 ? 27.141 -28.266 -11.305 1 76.06 168 ALA A C 1
ATOM 1231 O O . ALA A 1 168 ? 27.547 -29.422 -11.133 1 76.06 168 ALA A O 1
ATOM 1232 N N . ILE A 1 169 ? 27.062 -27.656 -12.477 1 74.81 169 ILE A N 1
ATOM 1233 C CA . ILE A 1 169 ? 27.531 -28.344 -13.68 1 74.81 169 ILE A CA 1
ATOM 1234 C C . ILE A 1 169 ? 29.016 -28.656 -13.555 1 74.81 169 ILE A C 1
ATOM 1236 O O . ILE A 1 169 ? 29.453 -29.766 -13.852 1 74.81 169 ILE A O 1
ATOM 1240 N N . LEU A 1 170 ? 29.75 -27.703 -13.094 1 77.88 170 LEU A N 1
ATOM 1241 C CA . LEU A 1 170 ? 31.188 -27.875 -12.945 1 77.88 170 LEU A CA 1
ATOM 1242 C C . LEU A 1 170 ? 31.5 -28.906 -11.875 1 77.88 170 LEU A C 1
ATOM 1244 O O . LEU A 1 170 ? 32.375 -29.75 -12.07 1 77.88 170 LEU A O 1
ATOM 1248 N N . LEU A 1 171 ? 30.781 -28.797 -10.836 1 77.94 171 LEU A N 1
ATOM 1249 C CA . LEU A 1 171 ? 31.031 -29.703 -9.727 1 77.94 171 LEU A CA 1
ATOM 1250 C C . LEU A 1 171 ? 30.609 -31.125 -10.094 1 77.94 171 LEU A C 1
ATOM 1252 O O . LEU A 1 171 ? 31.281 -32.094 -9.711 1 77.94 171 LEU A O 1
ATOM 1256 N N . THR A 1 172 ? 29.5 -31.203 -10.727 1 72.75 172 THR A N 1
ATOM 1257 C CA . THR A 1 172 ? 29.047 -32.531 -11.164 1 72.75 172 THR A CA 1
ATOM 1258 C C . THR A 1 172 ? 30.016 -33.125 -12.164 1 72.75 172 THR A C 1
ATOM 1260 O O . THR A 1 172 ? 30.281 -34.344 -12.133 1 72.75 172 THR A O 1
ATOM 1263 N N . GLY A 1 173 ? 30.469 -32.25 -12.977 1 73.25 173 GLY A N 1
ATOM 1264 C CA . GLY A 1 173 ? 31.469 -32.719 -13.914 1 73.25 173 GLY A CA 1
ATOM 1265 C C . GLY A 1 173 ? 32.75 -33.219 -13.242 1 73.25 173 GLY A C 1
ATOM 1266 O O . GLY A 1 173 ? 33.344 -34.188 -13.656 1 73.25 173 GLY A O 1
ATOM 1267 N N . TRP A 1 174 ? 33.031 -32.531 -12.195 1 77.38 174 TRP A N 1
ATOM 1268 C CA . TRP A 1 174 ? 34.281 -32.844 -11.5 1 77.38 174 TRP A CA 1
ATOM 1269 C C . TRP A 1 174 ? 34.094 -33.969 -10.508 1 77.38 174 TRP A C 1
ATOM 1271 O O . TRP A 1 174 ? 34.938 -34.875 -10.391 1 77.38 174 TRP A O 1
ATOM 1281 N N . THR A 1 175 ? 32.969 -33.969 -9.805 1 73.38 175 THR A N 1
ATOM 1282 C CA . THR A 1 175 ? 32.812 -34.906 -8.703 1 73.38 175 THR A CA 1
ATOM 1283 C C . THR A 1 175 ? 31.844 -36.031 -9.094 1 73.38 175 THR A C 1
ATOM 1285 O O . THR A 1 175 ? 31.828 -37.094 -8.461 1 73.38 175 THR A O 1
ATOM 1288 N N . GLY A 1 176 ? 31.078 -35.875 -10 1 66.19 176 GLY A N 1
ATOM 1289 C CA . GLY A 1 176 ? 30.062 -36.844 -10.398 1 66.19 176 GLY A CA 1
ATOM 1290 C C . GLY A 1 176 ? 28.812 -36.812 -9.531 1 66.19 176 GLY A C 1
ATOM 1291 O O . GLY A 1 176 ? 27.875 -37.562 -9.75 1 66.19 176 GLY A O 1
ATOM 1292 N N . ILE A 1 177 ? 28.859 -36.031 -8.492 1 63.59 177 ILE A N 1
ATOM 1293 C CA . ILE A 1 177 ? 27.75 -35.969 -7.559 1 63.59 177 ILE A CA 1
ATOM 1294 C C . ILE A 1 177 ? 26.734 -34.938 -8.023 1 63.59 177 ILE A C 1
ATOM 1296 O O . ILE A 1 177 ? 27.094 -33.75 -8.258 1 63.59 177 ILE A O 1
ATOM 1300 N N . SER A 1 178 ? 25.484 -35.344 -8.312 1 62.62 178 SER A N 1
ATOM 1301 C CA . SER A 1 178 ? 24.438 -34.5 -8.867 1 62.62 178 SER A CA 1
ATOM 1302 C C . SER A 1 178 ? 23.672 -33.75 -7.77 1 62.62 178 SER A C 1
ATOM 1304 O O . SER A 1 178 ? 22.844 -32.875 -8.055 1 62.62 178 SER A O 1
ATOM 1306 N N . ALA A 1 179 ? 24.016 -34 -6.453 1 62.19 179 ALA A N 1
ATOM 1307 C CA . ALA A 1 179 ? 23.172 -33.531 -5.359 1 62.19 179 ALA A CA 1
ATOM 1308 C C . ALA A 1 179 ? 23.484 -32.062 -5.008 1 62.19 179 ALA A C 1
ATOM 1310 O O . ALA A 1 179 ? 22.766 -31.438 -4.234 1 62.19 179 ALA A O 1
ATOM 1311 N N . PHE A 1 180 ? 24.422 -31.516 -5.543 1 64.38 180 PHE A N 1
ATOM 1312 C CA . PHE A 1 180 ? 24.844 -30.172 -5.18 1 64.38 180 PHE A CA 1
ATOM 1313 C C . PHE A 1 180 ? 23.828 -29.141 -5.652 1 64.38 180 PHE A C 1
ATOM 1315 O O . PHE A 1 180 ? 23.594 -28.141 -4.977 1 64.38 180 PHE A O 1
ATOM 1322 N N . ASP A 1 181 ? 22.969 -29.438 -6.566 1 70.94 181 ASP A N 1
ATOM 1323 C CA . ASP A 1 181 ? 22.094 -28.469 -7.223 1 70.94 181 ASP A CA 1
ATOM 1324 C C . ASP A 1 181 ? 20.891 -28.125 -6.34 1 70.94 181 ASP A C 1
ATOM 1326 O O . ASP A 1 181 ? 20.641 -26.953 -6.051 1 70.94 181 ASP A O 1
ATOM 1330 N N . PRO A 1 182 ? 20.469 -29.234 -5.676 1 72.19 182 PRO A N 1
ATOM 1331 C CA . PRO A 1 182 ? 19.297 -28.906 -4.867 1 72.19 182 PRO A CA 1
ATOM 1332 C C . PRO A 1 182 ? 19.656 -28.156 -3.588 1 72.19 182 PRO A C 1
ATOM 1334 O O . PRO A 1 182 ? 18.875 -27.312 -3.125 1 72.19 182 PRO A O 1
ATOM 1337 N N . LEU A 1 183 ? 20.766 -28.359 -3.102 1 77.38 183 LEU A N 1
ATOM 1338 C CA . LEU A 1 183 ? 21.188 -27.672 -1.884 1 77.38 183 LEU A CA 1
ATOM 1339 C C . LEU A 1 183 ? 21.422 -26.188 -2.154 1 77.38 183 LEU A C 1
ATOM 1341 O O . LEU A 1 183 ? 21.031 -25.328 -1.352 1 77.38 183 LEU A O 1
ATOM 1345 N N . PHE A 1 184 ? 22.078 -25.953 -3.225 1 81.19 184 PHE A N 1
ATOM 1346 C CA . PHE A 1 184 ? 22.266 -24.562 -3.621 1 81.19 184 PHE A CA 1
ATOM 1347 C C . PHE A 1 184 ? 20.922 -23.875 -3.842 1 81.19 184 PHE A C 1
ATOM 1349 O O . PHE A 1 184 ? 20.734 -22.719 -3.449 1 81.19 184 PHE A O 1
ATOM 1356 N N . GLY A 1 185 ? 20.016 -24.625 -4.363 1 83.25 185 GLY A N 1
ATOM 1357 C CA . GLY A 1 185 ? 18.688 -24.094 -4.605 1 83.25 185 GLY A CA 1
ATOM 1358 C C . GLY A 1 185 ? 17.953 -23.719 -3.334 1 83.25 185 GLY A C 1
ATOM 1359 O O . GLY A 1 185 ? 17.344 -22.641 -3.26 1 83.25 185 GLY A O 1
ATOM 1360 N N . LEU A 1 186 ? 18.156 -24.531 -2.383 1 87.88 186 LEU A N 1
ATOM 1361 C CA . LEU A 1 186 ? 17.5 -24.266 -1.105 1 87.88 186 LEU A CA 1
ATOM 1362 C C . LEU A 1 186 ? 18.125 -23.062 -0.405 1 87.88 186 LEU A C 1
ATOM 1364 O O . LEU A 1 186 ? 17.438 -22.25 0.208 1 87.88 186 LEU A O 1
ATOM 1368 N N . GLY A 1 187 ? 19.422 -23 -0.445 1 90.44 187 GLY A N 1
ATOM 1369 C CA . GLY A 1 187 ? 20.109 -21.844 0.124 1 90.44 187 GLY A CA 1
ATOM 1370 C C . GLY A 1 187 ? 19.719 -20.531 -0.527 1 90.44 187 GLY A C 1
ATOM 1371 O O . GLY A 1 187 ? 19.469 -19.547 0.163 1 90.44 187 GLY A O 1
ATOM 1372 N N . ILE A 1 188 ? 19.594 -20.547 -1.793 1 90 188 ILE A N 1
ATOM 1373 C CA . ILE A 1 188 ? 19.203 -19.359 -2.545 1 90 188 ILE A CA 1
ATOM 1374 C C . ILE A 1 188 ? 17.766 -18.984 -2.225 1 90 188 ILE A C 1
ATOM 1376 O O . ILE A 1 188 ? 17.453 -17.797 -2.033 1 90 188 ILE A O 1
ATOM 1380 N N . ALA A 1 189 ? 16.953 -19.969 -2.15 1 91.44 189 ALA A N 1
ATOM 1381 C CA . ALA A 1 189 ? 15.547 -19.734 -1.821 1 91.44 189 ALA A CA 1
ATOM 1382 C C . ALA A 1 189 ? 15.414 -19.078 -0.454 1 91.44 189 ALA A C 1
ATOM 1384 O O . ALA A 1 189 ? 14.625 -18.141 -0.286 1 91.44 189 ALA A O 1
ATOM 1385 N N . ALA A 1 190 ? 16.203 -19.531 0.459 1 92.62 190 ALA A N 1
ATOM 1386 C CA . ALA A 1 190 ? 16.156 -18.953 1.803 1 92.62 190 ALA A CA 1
ATOM 1387 C C . ALA A 1 190 ? 16.641 -17.516 1.796 1 92.62 190 ALA A C 1
ATOM 1389 O O . ALA A 1 190 ? 16.062 -16.656 2.457 1 92.62 190 ALA A O 1
ATOM 1390 N N . PHE A 1 191 ? 17.641 -17.281 1.101 1 91.56 191 PHE A N 1
ATOM 1391 C CA . PHE A 1 191 ? 18.188 -15.93 0.961 1 91.56 191 PHE A CA 1
ATOM 1392 C C . PHE A 1 191 ? 17.156 -14.992 0.351 1 91.56 191 PHE A C 1
ATOM 1394 O O . PHE A 1 191 ? 16.953 -13.883 0.846 1 91.56 191 PHE A O 1
ATOM 1401 N N . LEU A 1 192 ? 16.469 -15.438 -0.67 1 92.12 192 LEU A N 1
ATOM 1402 C CA . LEU A 1 192 ? 15.477 -14.641 -1.369 1 92.12 192 LEU A CA 1
ATOM 1403 C C . LEU A 1 192 ? 14.266 -14.375 -0.474 1 92.12 192 LEU A C 1
ATOM 1405 O O . LEU A 1 192 ? 13.734 -13.266 -0.458 1 92.12 192 LEU A O 1
ATOM 1409 N N . LEU A 1 193 ? 13.93 -15.359 0.247 1 93.25 193 LEU A N 1
ATOM 1410 C CA . LEU A 1 193 ? 12.781 -15.203 1.133 1 93.25 193 LEU A CA 1
ATOM 1411 C C . LEU A 1 193 ? 13.078 -14.188 2.232 1 93.25 193 LEU A C 1
ATOM 1413 O O . LEU A 1 193 ? 12.234 -13.352 2.557 1 93.25 193 LEU A O 1
ATOM 1417 N N . TYR A 1 194 ? 14.211 -14.266 2.748 1 93.88 194 TYR A N 1
ATOM 1418 C CA . TYR A 1 194 ? 14.625 -13.312 3.771 1 93.88 194 TYR A CA 1
ATOM 1419 C C . TYR A 1 194 ? 14.664 -11.891 3.213 1 93.88 194 TYR A C 1
ATOM 1421 O O . TYR A 1 194 ? 14.18 -10.953 3.85 1 93.88 194 TYR A O 1
ATOM 1429 N N . GLY A 1 195 ? 15.258 -11.781 2.08 1 93.12 195 GLY A N 1
ATOM 1430 C CA . GLY A 1 195 ? 15.312 -10.477 1.429 1 93.12 195 GLY A CA 1
ATOM 1431 C C . GLY A 1 195 ? 13.945 -9.922 1.101 1 93.12 195 GLY A C 1
ATOM 1432 O O . GLY A 1 195 ? 13.688 -8.727 1.306 1 93.12 195 GLY A O 1
ATOM 1433 N N . ALA A 1 196 ? 13.133 -10.766 0.591 1 93.75 196 ALA A N 1
ATOM 1434 C CA . ALA A 1 196 ? 11.773 -10.344 0.239 1 93.75 196 ALA A CA 1
ATOM 1435 C C . ALA A 1 196 ? 11.016 -9.867 1.47 1 93.75 196 ALA A C 1
ATOM 1437 O O . ALA A 1 196 ? 10.273 -8.875 1.403 1 93.75 196 ALA A O 1
ATOM 1438 N N . ARG A 1 197 ? 11.188 -10.547 2.543 1 93.38 197 ARG A N 1
ATOM 1439 C CA . ARG A 1 197 ? 10.555 -10.141 3.795 1 93.38 197 ARG A CA 1
ATOM 1440 C C . ARG A 1 197 ? 11.039 -8.766 4.238 1 93.38 197 ARG A C 1
ATOM 1442 O O . ARG A 1 197 ? 10.242 -7.945 4.703 1 93.38 197 ARG A O 1
ATOM 1449 N N . LYS A 1 198 ? 12.266 -8.539 4.137 1 93.06 198 LYS A N 1
ATOM 1450 C CA . LYS A 1 198 ? 12.844 -7.254 4.504 1 93.06 198 LYS A CA 1
ATOM 1451 C C . LYS A 1 198 ? 12.297 -6.133 3.623 1 93.06 198 LYS A C 1
ATOM 1453 O O . LYS A 1 198 ? 11.906 -5.074 4.121 1 93.06 198 LYS A O 1
ATOM 1458 N N . VAL A 1 199 ? 12.258 -6.391 2.371 1 91.5 199 VAL A N 1
ATOM 1459 C CA . VAL A 1 199 ? 11.742 -5.41 1.42 1 91.5 199 VAL A CA 1
ATOM 1460 C C . VAL A 1 199 ? 10.273 -5.125 1.719 1 91.5 199 VAL A C 1
ATOM 1462 O O . VAL A 1 199 ? 9.844 -3.969 1.715 1 91.5 199 VAL A O 1
ATOM 1465 N N . ALA A 1 200 ? 9.57 -6.137 1.94 1 93.62 200 ALA A N 1
ATOM 1466 C CA . ALA A 1 200 ? 8.148 -5.988 2.254 1 93.62 200 ALA A CA 1
ATOM 1467 C C . ALA A 1 200 ? 7.949 -5.137 3.504 1 93.62 200 ALA A C 1
ATOM 1469 O O . ALA A 1 200 ? 7.09 -4.254 3.531 1 93.62 200 ALA A O 1
ATOM 1470 N N . ARG A 1 201 ? 8.742 -5.398 4.473 1 92.81 201 ARG A N 1
ATOM 1471 C CA . ARG A 1 201 ? 8.641 -4.645 5.719 1 92.81 201 ARG A CA 1
ATOM 1472 C C . ARG A 1 201 ? 8.938 -3.166 5.488 1 92.81 201 ARG A C 1
ATOM 1474 O O . ARG A 1 201 ? 8.234 -2.299 6.008 1 92.81 201 ARG A O 1
ATOM 1481 N N . GLU A 1 202 ? 9.93 -2.949 4.781 1 91.25 202 GLU A N 1
ATOM 1482 C CA . GLU A 1 202 ? 10.289 -1.565 4.492 1 91.25 202 GLU A CA 1
ATOM 1483 C C . GLU A 1 202 ? 9.195 -0.86 3.693 1 91.25 202 GLU A C 1
ATOM 1485 O O . GLU A 1 202 ? 8.875 0.299 3.961 1 91.25 202 GLU A O 1
ATOM 1490 N N . ALA A 1 203 ? 8.672 -1.556 2.725 1 92.19 203 ALA A N 1
ATOM 1491 C CA . ALA A 1 203 ? 7.586 -0.996 1.924 1 92.19 203 ALA A CA 1
ATOM 1492 C C . ALA A 1 203 ? 6.352 -0.732 2.781 1 92.19 203 ALA A C 1
ATOM 1494 O O . ALA A 1 203 ? 5.719 0.32 2.662 1 92.19 203 ALA A O 1
ATOM 1495 N N . LEU A 1 204 ? 6.078 -1.613 3.658 1 91.06 204 LEU A N 1
ATOM 1496 C CA . LEU A 1 204 ? 4.918 -1.479 4.531 1 91.06 204 LEU A CA 1
ATOM 1497 C C . LEU A 1 204 ? 5.098 -0.314 5.5 1 91.06 204 LEU A C 1
ATOM 1499 O O . LEU A 1 204 ? 4.133 0.375 5.836 1 91.06 204 LEU A O 1
ATOM 1503 N N . ASN A 1 205 ? 6.277 -0.153 5.93 1 89.38 205 ASN A N 1
ATOM 1504 C CA . ASN A 1 205 ? 6.555 0.979 6.809 1 89.38 205 ASN A CA 1
ATOM 1505 C C . ASN A 1 205 ? 6.223 2.307 6.133 1 89.38 205 ASN A C 1
ATOM 1507 O O . ASN A 1 205 ? 5.656 3.203 6.758 1 89.38 205 ASN A O 1
ATOM 1511 N N . VAL A 1 206 ? 6.531 2.408 4.926 1 88.44 206 VAL A N 1
ATOM 1512 C CA . VAL A 1 206 ? 6.262 3.631 4.176 1 88.44 206 VAL A CA 1
ATOM 1513 C C . VAL A 1 206 ? 4.758 3.783 3.957 1 88.44 206 VAL A C 1
ATOM 1515 O O . VAL A 1 206 ? 4.195 4.855 4.188 1 88.44 206 VAL A O 1
ATOM 1518 N N . LEU A 1 207 ? 4.176 2.676 3.6 1 88.44 207 LEU A N 1
ATOM 1519 C CA . LEU A 1 207 ? 2.756 2.713 3.256 1 88.44 207 LEU A CA 1
ATOM 1520 C C . LEU A 1 207 ? 1.905 2.984 4.492 1 88.44 207 LEU A C 1
ATOM 1522 O O . LEU A 1 207 ? 0.841 3.6 4.395 1 88.44 207 LEU A O 1
ATOM 1526 N N . MET A 1 208 ? 2.393 2.58 5.613 1 86.81 208 MET A N 1
ATOM 1527 C CA . MET A 1 208 ? 1.637 2.725 6.852 1 86.81 208 MET A CA 1
ATOM 1528 C C . MET A 1 208 ? 2.025 4.008 7.582 1 86.81 208 MET A C 1
ATOM 1530 O O . MET A 1 208 ? 1.66 4.203 8.742 1 86.81 208 MET A O 1
ATOM 1534 N N . ASP A 1 209 ? 2.746 4.789 6.945 1 86.31 209 ASP A N 1
ATOM 1535 C CA . ASP A 1 209 ? 3.137 6.094 7.473 1 86.31 209 ASP A CA 1
ATOM 1536 C C . ASP A 1 209 ? 3.898 5.945 8.789 1 86.31 209 ASP A C 1
ATOM 1538 O O . ASP A 1 209 ? 3.594 6.625 9.766 1 86.31 209 ASP A O 1
ATOM 1542 N N . ARG A 1 210 ? 4.824 5.086 8.797 1 84.94 210 ARG A N 1
ATOM 1543 C CA . ARG A 1 210 ? 5.66 4.934 9.984 1 84.94 210 ARG A CA 1
ATOM 1544 C C . ARG A 1 210 ? 6.531 6.168 10.203 1 84.94 210 ARG A C 1
ATOM 1546 O O . ARG A 1 210 ? 7.016 6.766 9.242 1 84.94 210 ARG A O 1
ATOM 1553 N N . GLU A 1 211 ? 6.766 6.434 11.414 1 89.25 211 GLU A N 1
ATOM 1554 C CA . GLU A 1 211 ? 7.59 7.582 11.766 1 89.25 211 GLU A CA 1
ATOM 1555 C C . GLU A 1 211 ? 9.031 7.391 11.312 1 89.25 211 GLU A C 1
ATOM 1557 O O . GLU A 1 211 ? 9.492 6.258 11.164 1 89.25 211 GLU A O 1
ATOM 1562 N N . LEU A 1 212 ? 9.664 8.523 11.133 1 89.31 212 LEU A N 1
ATOM 1563 C CA . LEU A 1 212 ? 11.094 8.5 10.859 1 89.31 212 LEU A CA 1
ATOM 1564 C C . LEU A 1 212 ? 11.859 7.91 12.047 1 89.31 212 LEU A C 1
ATOM 1566 O O . LEU A 1 212 ? 11.336 7.84 13.156 1 89.31 212 LEU A O 1
ATOM 1570 N N . PRO A 1 213 ? 13.016 7.445 11.789 1 89.56 213 PRO A N 1
ATOM 1571 C CA . PRO A 1 213 ? 13.828 6.918 12.891 1 89.56 213 PRO A CA 1
ATOM 1572 C C . PRO A 1 213 ? 14.016 7.934 14.016 1 89.56 213 PRO A C 1
ATOM 1574 O O . PRO A 1 213 ? 13.977 9.141 13.773 1 89.56 213 PRO A O 1
ATOM 1577 N N . ALA A 1 214 ? 14.289 7.441 15.172 1 91.38 214 ALA A N 1
ATOM 1578 C CA . ALA A 1 214 ? 14.383 8.258 16.375 1 91.38 214 ALA A CA 1
ATOM 1579 C C . ALA A 1 214 ? 15.477 9.32 16.234 1 91.38 214 ALA A C 1
ATOM 1581 O O . ALA A 1 214 ? 15.305 10.453 16.688 1 91.38 214 ALA A O 1
ATOM 1582 N N . GLU A 1 215 ? 16.5 8.969 15.602 1 92.31 215 GLU A N 1
ATOM 1583 C CA . GLU A 1 215 ? 17.609 9.891 15.43 1 92.31 215 GLU A CA 1
ATOM 1584 C C . GLU A 1 215 ? 17.203 11.102 14.594 1 92.31 215 GLU A C 1
ATOM 1586 O O . GLU A 1 215 ? 17.562 12.234 14.914 1 92.31 215 GLU A O 1
ATOM 1591 N N . GLU A 1 216 ? 16.453 10.852 13.562 1 91.44 216 GLU A N 1
ATOM 1592 C CA . GLU A 1 216 ? 15.992 11.93 12.711 1 91.44 216 GLU A CA 1
ATOM 1593 C C . GLU A 1 216 ? 14.961 12.797 13.422 1 91.44 216 GLU A C 1
ATOM 1595 O O . GLU A 1 216 ? 14.961 14.023 13.273 1 91.44 216 GLU A O 1
ATOM 1600 N N . ARG A 1 217 ? 14.125 12.195 14.18 1 93.44 217 ARG A N 1
ATOM 1601 C CA . ARG A 1 217 ? 13.109 12.938 14.93 1 93.44 217 ARG A CA 1
ATOM 1602 C C . ARG A 1 217 ? 13.758 13.844 15.969 1 93.44 217 ARG A C 1
ATOM 1604 O O . ARG A 1 217 ? 13.312 14.977 16.172 1 93.44 217 ARG A O 1
ATOM 1611 N N . GLU A 1 218 ? 14.766 13.336 16.594 1 94.25 218 GLU A N 1
ATOM 1612 C CA . GLU A 1 218 ? 15.5 14.133 17.562 1 94.25 218 GLU A CA 1
ATOM 1613 C C . GLU A 1 218 ? 16.203 15.312 16.906 1 94.25 218 GLU A C 1
ATOM 1615 O O . GLU A 1 218 ? 16.266 16.406 17.469 1 94.25 218 GLU A O 1
ATOM 1620 N N . ARG A 1 219 ? 16.688 15.031 15.766 1 94.75 219 ARG A N 1
ATOM 1621 C CA . ARG A 1 219 ? 17.328 16.094 15.008 1 94.75 219 ARG A CA 1
ATOM 1622 C C . ARG A 1 219 ? 16.344 17.203 14.656 1 94.75 219 ARG A C 1
ATOM 1624 O O . ARG A 1 219 ? 16.672 18.391 14.75 1 94.75 219 ARG A O 1
ATOM 1631 N N . ILE A 1 220 ? 15.148 16.812 14.25 1 94.88 220 ILE A N 1
ATOM 1632 C CA . ILE A 1 220 ? 14.094 17.766 13.93 1 94.88 220 ILE A CA 1
ATOM 1633 C C . ILE A 1 220 ? 13.773 18.609 15.164 1 94.88 220 ILE A C 1
ATOM 1635 O O . ILE A 1 220 ? 13.734 19.844 15.094 1 94.88 220 ILE A O 1
ATOM 1639 N N . ALA A 1 221 ? 13.617 17.922 16.266 1 95.31 221 ALA A N 1
ATOM 1640 C CA . ALA A 1 221 ? 13.289 18.609 17.5 1 95.31 221 ALA A CA 1
ATOM 1641 C C . ALA A 1 221 ? 14.391 19.594 17.891 1 95.31 221 ALA A C 1
ATOM 1643 O O . ALA A 1 221 ? 14.109 20.719 18.312 1 95.31 221 ALA A O 1
ATOM 1644 N N . ALA A 1 222 ? 15.594 19.203 17.734 1 95.94 222 ALA A N 1
ATOM 1645 C CA . ALA A 1 222 ? 16.734 20.047 18.078 1 95.94 222 ALA A CA 1
ATOM 1646 C C . ALA A 1 222 ? 16.797 21.281 17.203 1 95.94 222 ALA A C 1
ATOM 1648 O O . ALA A 1 222 ? 17.062 22.391 17.688 1 95.94 222 ALA A O 1
ATOM 1649 N N . LEU A 1 223 ? 16.562 21.125 15.938 1 95.5 223 LEU A N 1
ATOM 1650 C CA . LEU A 1 223 ? 16.578 22.234 14.992 1 95.5 223 LEU A CA 1
ATOM 1651 C C . LEU A 1 223 ? 15.484 23.25 15.312 1 95.5 223 LEU A C 1
ATOM 1653 O O . LEU A 1 223 ? 15.711 24.453 15.258 1 95.5 223 LEU A O 1
ATOM 1657 N N . VAL A 1 224 ? 14.312 22.75 15.672 1 95.75 224 VAL A N 1
ATOM 1658 C CA . VAL A 1 224 ? 13.172 23.594 15.984 1 95.75 224 VAL A CA 1
ATOM 1659 C C . VAL A 1 224 ? 13.438 24.359 17.281 1 95.75 224 VAL A C 1
ATOM 1661 O O . VAL A 1 224 ? 13.234 25.578 17.344 1 95.75 224 VAL A O 1
ATOM 1664 N N . MET A 1 225 ? 13.945 23.688 18.281 1 95.5 225 MET A N 1
ATOM 1665 C CA . MET A 1 225 ? 14.133 24.266 19.594 1 95.5 225 MET A CA 1
ATOM 1666 C C . MET A 1 225 ? 15.312 25.234 19.609 1 95.5 225 MET A C 1
ATOM 1668 O O . MET A 1 225 ? 15.438 26.062 20.5 1 95.5 225 MET A O 1
ATOM 1672 N N . ALA A 1 226 ? 16.141 25.188 18.672 1 94.31 226 ALA A N 1
ATOM 1673 C CA . ALA A 1 226 ? 17.297 26.078 18.562 1 94.31 226 ALA A CA 1
ATOM 1674 C C . ALA A 1 226 ? 16.891 27.469 18.125 1 94.31 226 ALA A C 1
ATOM 1676 O O . ALA A 1 226 ? 17.656 28.422 18.25 1 94.31 226 ALA A O 1
ATOM 1677 N N . GLN A 1 227 ? 15.711 27.625 17.672 1 93 227 GLN A N 1
ATOM 1678 C CA . GLN A 1 227 ? 15.203 28.922 17.234 1 93 227 GLN A CA 1
ATOM 1679 C C . GLN A 1 227 ? 14.82 29.781 18.422 1 93 227 GLN A C 1
ATOM 1681 O O . GLN A 1 227 ? 13.977 29.391 19.234 1 93 227 GLN A O 1
ATOM 1686 N N . PRO A 1 228 ? 15.359 30.969 18.656 1 90.62 228 PRO A N 1
ATOM 1687 C CA . PRO A 1 228 ? 15.18 31.781 19.859 1 90.62 228 PRO A CA 1
ATOM 1688 C C . PRO A 1 228 ? 13.719 32.125 20.125 1 90.62 228 PRO A C 1
ATOM 1690 O O . PRO A 1 228 ? 13.289 32.188 21.281 1 90.62 228 PRO A O 1
ATOM 1693 N N . ASP A 1 229 ? 12.836 32.344 19.156 1 91.75 229 ASP A N 1
ATOM 1694 C CA . ASP A 1 229 ? 11.469 32.812 19.328 1 91.75 229 ASP A CA 1
ATOM 1695 C C . ASP A 1 229 ? 10.5 31.672 19.562 1 91.75 229 ASP A C 1
ATOM 1697 O O . ASP A 1 229 ? 9.305 31.875 19.766 1 91.75 229 ASP A O 1
ATOM 1701 N N . VAL A 1 230 ? 11.07 30.484 19.734 1 94.12 230 VAL A N 1
ATOM 1702 C CA . VAL A 1 230 ? 10.234 29.312 19.906 1 94.12 230 VAL A CA 1
ATOM 1703 C C . VAL A 1 230 ? 10.188 28.922 21.391 1 94.12 230 VAL A C 1
ATOM 1705 O O . VAL A 1 230 ? 11.234 28.719 22.016 1 94.12 230 VAL A O 1
ATOM 1708 N N . ALA A 1 231 ? 9 28.828 21.922 1 93.06 231 ALA A N 1
ATOM 1709 C CA . ALA A 1 231 ? 8.812 28.5 23.344 1 93.06 231 ALA A CA 1
ATOM 1710 C C . ALA A 1 231 ? 8.789 27 23.562 1 93.06 231 ALA A C 1
ATOM 1712 O O . ALA A 1 231 ? 9.102 26.516 24.656 1 93.06 231 ALA A O 1
ATOM 1713 N N . GLY A 1 232 ? 8.344 26.312 22.531 1 92.25 232 GLY A N 1
ATOM 1714 C CA . GLY A 1 232 ? 8.242 24.859 22.625 1 92.25 232 GLY A CA 1
ATOM 1715 C C . GLY A 1 232 ? 7.629 24.234 21.391 1 92.25 232 GLY A C 1
ATOM 1716 O O . GLY A 1 232 ? 7.191 24.938 20.469 1 92.25 232 GLY A O 1
ATOM 1717 N N . MET A 1 233 ? 7.723 22.922 21.359 1 92.44 233 MET A N 1
ATOM 1718 C CA . MET A 1 233 ? 7.066 22.156 20.297 1 92.44 233 MET A CA 1
ATOM 1719 C C . MET A 1 233 ? 6.492 20.859 20.844 1 92.44 233 MET A C 1
ATOM 1721 O O . MET A 1 233 ? 6.977 20.344 21.859 1 92.44 233 MET A O 1
ATOM 1725 N N . HIS A 1 234 ? 5.375 20.422 20.312 1 90.88 234 HIS A N 1
ATOM 1726 C CA . HIS A 1 234 ? 4.801 19.125 20.672 1 90.88 234 HIS A CA 1
ATOM 1727 C C . HIS A 1 234 ? 4.047 18.5 19.516 1 90.88 234 HIS A C 1
ATOM 1729 O O . HIS A 1 234 ? 3.992 19.078 18.422 1 90.88 234 HIS A O 1
ATOM 1735 N N . ASP A 1 235 ? 3.711 17.25 19.641 1 90.19 235 ASP A N 1
ATOM 1736 C CA . ASP A 1 235 ? 2.924 16.484 18.672 1 90.19 235 ASP A CA 1
ATOM 1737 C C . ASP A 1 235 ? 3.639 16.406 17.328 1 90.19 235 ASP A C 1
ATOM 1739 O O . ASP A 1 235 ? 3.039 16.672 16.281 1 90.19 235 ASP A O 1
ATOM 1743 N N . LEU A 1 236 ? 4.953 16.125 17.469 1 91.75 236 LEU A N 1
ATOM 1744 C CA . LEU A 1 236 ? 5.73 15.898 16.25 1 91.75 236 LEU A CA 1
ATOM 1745 C C . LEU A 1 236 ? 5.273 14.625 15.555 1 91.75 236 LEU A C 1
ATOM 1747 O O . LEU A 1 236 ? 5.238 13.555 16.156 1 91.75 236 LEU A O 1
ATOM 1751 N N . ARG A 1 237 ? 4.844 14.789 14.352 1 90.81 237 ARG A N 1
ATOM 1752 C CA . ARG A 1 237 ? 4.492 13.672 13.484 1 90.81 237 ARG A CA 1
ATOM 1753 C C . ARG A 1 237 ? 5.336 13.672 12.219 1 90.81 237 ARG A C 1
ATOM 1755 O O . ARG A 1 237 ? 5.414 14.688 11.516 1 90.81 237 ARG A O 1
ATOM 1762 N N . THR A 1 238 ? 5.961 12.539 12.016 1 92.12 238 THR A N 1
ATOM 1763 C CA . THR A 1 238 ? 6.77 12.398 10.812 1 92.12 238 THR A CA 1
ATOM 1764 C C . THR A 1 238 ? 6.359 11.148 10.039 1 92.12 238 THR A C 1
ATOM 1766 O O . THR A 1 238 ? 5.836 10.195 10.617 1 92.12 238 THR A O 1
ATOM 1769 N N . ARG A 1 239 ? 6.547 11.234 8.773 1 87.88 239 ARG A N 1
ATOM 1770 C CA . ARG A 1 239 ? 6.301 10.055 7.945 1 87.88 239 ARG A CA 1
ATOM 1771 C C . ARG A 1 239 ? 7.113 10.109 6.66 1 87.88 239 ARG A C 1
ATOM 1773 O O . ARG A 1 239 ? 7.379 11.195 6.129 1 87.88 239 ARG A O 1
ATOM 1780 N N . SER A 1 240 ? 7.441 8.961 6.238 1 85.06 240 SER A N 1
ATOM 1781 C CA . SER A 1 240 ? 8.133 8.852 4.957 1 85.06 240 SER A CA 1
ATOM 1782 C C . SER A 1 240 ? 7.145 8.703 3.805 1 85.06 240 SER A C 1
ATOM 1784 O O . SER A 1 240 ? 6.129 8.023 3.936 1 85.06 240 SER A O 1
ATOM 1786 N N . SER A 1 241 ? 7.383 9.359 2.676 1 80.44 241 SER A N 1
ATOM 1787 C CA . SER A 1 241 ? 6.574 9.195 1.473 1 80.44 241 SER A CA 1
ATOM 1788 C C . SER A 1 241 ? 7.262 8.281 0.462 1 80.44 241 SER A C 1
ATOM 1790 O O . SER A 1 241 ? 6.73 8.039 -0.623 1 80.44 241 SER A O 1
ATOM 1792 N N . GLY A 1 242 ? 8.438 7.781 0.826 1 78.25 242 GLY A N 1
ATOM 1793 C CA . GLY A 1 242 ? 9.234 7.016 -0.119 1 78.25 242 GLY A CA 1
ATOM 1794 C C . GLY A 1 242 ? 10.281 7.844 -0.828 1 78.25 242 GLY A C 1
ATOM 1795 O O . GLY A 1 242 ? 11.453 7.461 -0.883 1 78.25 242 GLY A O 1
ATOM 1796 N N . VAL A 1 243 ? 9.891 9.047 -1.364 1 79.31 243 VAL A N 1
ATOM 1797 C CA . VAL A 1 243 ? 10.812 9.914 -2.096 1 79.31 243 VAL A CA 1
ATOM 1798 C C . VAL A 1 243 ? 11.18 11.117 -1.236 1 79.31 243 VAL A C 1
ATOM 1800 O O . VAL A 1 243 ? 12.07 11.891 -1.589 1 79.31 243 VAL A O 1
ATOM 1803 N N . GLY A 1 244 ? 10.539 11.141 -0.079 1 83.31 244 GLY A N 1
ATOM 1804 C CA . GLY A 1 244 ? 10.742 12.234 0.856 1 83.31 244 GLY A CA 1
ATOM 1805 C C . GLY A 1 244 ? 10.133 11.977 2.221 1 83.31 244 GLY A C 1
ATOM 1806 O O . GLY A 1 244 ? 10.008 10.828 2.643 1 83.31 244 GLY A O 1
ATOM 1807 N N . ALA A 1 245 ? 9.945 13.164 2.887 1 88.06 245 ALA A N 1
ATOM 1808 C CA . ALA A 1 245 ? 9.391 13.031 4.23 1 88.06 245 ALA A CA 1
ATOM 1809 C C . ALA A 1 245 ? 8.383 14.141 4.516 1 88.06 245 ALA A C 1
ATOM 1811 O O . ALA A 1 245 ? 8.422 15.203 3.889 1 88.06 245 ALA A O 1
ATOM 1812 N N . PHE A 1 246 ? 7.457 13.812 5.277 1 90 246 PHE A N 1
ATOM 1813 C CA . PHE A 1 246 ? 6.512 14.789 5.805 1 90 246 PHE A CA 1
ATOM 1814 C C . PHE A 1 246 ? 6.762 15.039 7.289 1 90 246 PHE A C 1
ATOM 1816 O O . PHE A 1 246 ? 6.891 14.094 8.07 1 90 246 PHE A O 1
ATOM 1823 N N . ILE A 1 247 ? 6.832 16.266 7.648 1 92.81 247 ILE A N 1
ATOM 1824 C CA . ILE A 1 247 ? 7.059 16.688 9.031 1 92.81 247 ILE A CA 1
ATOM 1825 C C . ILE A 1 247 ? 5.934 17.609 9.477 1 92.81 247 ILE A C 1
ATOM 1827 O O . ILE A 1 247 ? 5.688 18.656 8.859 1 92.81 247 ILE A O 1
ATOM 1831 N N . GLU A 1 248 ? 5.273 17.25 10.469 1 92.56 248 GLU A N 1
ATOM 1832 C CA . GLU A 1 248 ? 4.219 18.047 11.078 1 92.56 248 GLU A CA 1
ATOM 1833 C C . GLU A 1 248 ? 4.461 18.234 12.578 1 92.56 248 GLU A C 1
ATOM 1835 O O . GLU A 1 248 ? 4.891 17.312 13.258 1 92.56 248 GLU A O 1
ATOM 1840 N N . LEU A 1 249 ? 4.234 19.406 13.039 1 93.19 249 LEU A N 1
ATOM 1841 C CA . LEU A 1 249 ? 4.422 19.641 14.469 1 93.19 249 LEU A CA 1
ATOM 1842 C C . LEU A 1 249 ? 3.627 20.859 14.93 1 93.19 249 LEU A C 1
ATOM 1844 O O . LEU A 1 249 ? 3.174 21.656 14.109 1 93.19 249 LEU A O 1
ATOM 1848 N N . HIS A 1 250 ? 3.391 20.938 16.141 1 93.19 250 HIS A N 1
ATOM 1849 C CA . HIS A 1 250 ? 2.822 22.109 16.797 1 93.19 250 HIS A CA 1
ATOM 1850 C C . HIS A 1 250 ? 3.912 22.984 17.406 1 93.19 250 HIS A C 1
ATOM 1852 O O . HIS A 1 250 ? 4.719 22.516 18.203 1 93.19 250 HIS A O 1
ATOM 1858 N N . LEU A 1 251 ? 3.896 24.172 17.031 1 93.94 251 LEU A N 1
ATOM 1859 C CA . LEU A 1 251 ? 4.883 25.141 17.5 1 93.94 251 LEU A CA 1
ATOM 1860 C C . LEU A 1 251 ? 4.277 26.078 18.547 1 93.94 251 LEU A C 1
ATOM 1862 O O . LEU A 1 251 ? 3.252 26.703 18.297 1 93.94 251 LEU A O 1
ATOM 1866 N N . GLU A 1 252 ? 4.91 26.141 19.672 1 94.5 252 GLU A N 1
ATOM 1867 C CA . GLU A 1 252 ? 4.438 27.031 20.734 1 94.5 252 GLU A CA 1
ATOM 1868 C C . GLU A 1 252 ? 5.129 28.391 20.672 1 94.5 252 GLU A C 1
ATOM 1870 O O . GLU A 1 252 ? 6.355 28.469 20.703 1 94.5 252 GLU A O 1
ATOM 1875 N N . LEU A 1 253 ? 4.301 29.391 20.625 1 94.88 253 LEU A N 1
ATOM 1876 C CA . LEU A 1 253 ? 4.785 30.766 20.516 1 94.88 253 LEU A CA 1
ATOM 1877 C C . LEU A 1 253 ? 4.156 31.641 21.594 1 94.88 253 LEU A C 1
ATOM 1879 O O . LEU A 1 253 ? 3.178 31.234 22.234 1 94.88 253 LEU A O 1
ATOM 1883 N N . ASP A 1 254 ? 4.754 32.875 21.797 1 94 254 ASP A N 1
ATOM 1884 C CA . ASP A 1 254 ? 4.176 33.844 22.703 1 94 254 ASP A CA 1
ATOM 1885 C C . ASP A 1 254 ? 2.76 34.219 22.281 1 94 254 ASP A C 1
ATOM 1887 O O . ASP A 1 254 ? 2.541 34.688 21.156 1 94 254 ASP A O 1
ATOM 1891 N N . PRO A 1 255 ? 1.819 34.062 23.172 1 94.06 255 PRO A N 1
ATOM 1892 C CA . PRO A 1 255 ? 0.415 34.312 22.828 1 94.06 255 PRO A CA 1
ATOM 1893 C C . PRO A 1 255 ? 0.152 35.719 22.344 1 94.06 255 PRO A C 1
ATOM 1895 O O . PRO A 1 255 ? -0.828 35.969 21.641 1 94.06 255 PRO A O 1
ATOM 1898 N N . SER A 1 256 ? 0.993 36.625 22.688 1 93.56 256 SER A N 1
ATOM 1899 C CA . SER A 1 256 ? 0.758 38.031 22.391 1 93.56 256 SER A CA 1
ATOM 1900 C C . SER A 1 256 ? 1.296 38.406 21.016 1 93.56 256 SER A C 1
ATOM 1902 O O . SER A 1 256 ? 0.978 39.5 20.484 1 93.56 256 SER A O 1
ATOM 1904 N N . LEU A 1 257 ? 2.027 37.531 20.438 1 93.19 257 LEU A N 1
ATOM 1905 C CA . LEU A 1 257 ? 2.578 37.812 19.109 1 93.19 257 LEU A CA 1
ATOM 1906 C C . LEU A 1 257 ? 1.465 37.969 18.078 1 93.19 257 LEU A C 1
ATOM 1908 O O . LEU A 1 257 ? 0.423 37.312 18.188 1 93.19 257 LEU A O 1
ATOM 1912 N N . SER A 1 258 ? 1.733 38.75 17.125 1 94.31 258 SER A N 1
ATOM 1913 C CA . SER A 1 258 ? 0.794 38.875 16.016 1 94.31 258 SER A CA 1
ATOM 1914 C C . SER A 1 258 ? 0.921 37.688 15.07 1 94.31 258 SER A C 1
ATOM 1916 O O . SER A 1 258 ? 1.968 37.031 15.016 1 94.31 258 SER A O 1
ATOM 1918 N N . VAL A 1 259 ? -0.098 37.438 14.336 1 93.44 259 VAL A N 1
ATOM 1919 C CA . VAL A 1 259 ? -0.109 36.375 13.344 1 93.44 259 VAL A CA 1
ATOM 1920 C C . VAL A 1 259 ? 1.013 36.594 12.336 1 93.44 259 VAL A C 1
ATOM 1922 O O . VAL A 1 259 ? 1.671 35.625 11.906 1 93.44 259 VAL A O 1
ATOM 1925 N N . ALA A 1 260 ? 1.248 37.781 11.977 1 93.31 260 ALA A N 1
ATOM 1926 C CA . ALA A 1 260 ? 2.297 38.125 11.016 1 93.31 260 ALA A CA 1
ATOM 1927 C C . ALA A 1 260 ? 3.674 37.75 11.555 1 93.31 260 ALA A C 1
ATOM 1929 O O . ALA A 1 260 ? 4.473 37.125 10.852 1 93.31 260 ALA A O 1
ATOM 1930 N N . ARG A 1 261 ? 3.939 38.125 12.75 1 92.81 261 ARG A N 1
ATOM 1931 C CA . ARG A 1 261 ? 5.227 37.812 13.359 1 92.81 261 ARG A CA 1
ATOM 1932 C C . ARG A 1 261 ? 5.379 36.312 13.586 1 92.81 261 ARG A C 1
ATOM 1934 O O . ARG A 1 261 ? 6.465 35.75 13.398 1 92.81 261 ARG A O 1
ATOM 1941 N N . ALA A 1 262 ? 4.328 35.719 14.031 1 93.62 262 ALA A N 1
ATOM 1942 C CA . ALA A 1 262 ? 4.336 34.281 14.227 1 93.62 262 ALA A CA 1
ATOM 1943 C C . ALA A 1 262 ? 4.648 33.562 12.922 1 93.62 262 ALA A C 1
ATOM 1945 O O . ALA A 1 262 ? 5.398 32.562 12.922 1 93.62 262 ALA A O 1
ATOM 1946 N N . HIS A 1 263 ? 4.043 34 11.922 1 92.31 263 HIS A N 1
ATOM 1947 C CA . HIS A 1 263 ? 4.273 33.406 10.609 1 92.31 263 HIS A CA 1
ATOM 1948 C C . HIS A 1 263 ? 5.738 33.531 10.203 1 92.31 263 HIS A C 1
ATOM 1950 O O . HIS A 1 263 ? 6.309 32.594 9.648 1 92.31 263 HIS A O 1
ATOM 1956 N N . ASP A 1 264 ? 6.324 34.656 10.445 1 92.88 264 ASP A N 1
ATOM 1957 C CA . ASP A 1 264 ? 7.73 34.875 10.109 1 92.88 264 ASP A CA 1
ATOM 1958 C C . ASP A 1 264 ? 8.625 33.875 10.852 1 92.88 264 ASP A C 1
ATOM 1960 O O . ASP A 1 264 ? 9.562 33.312 10.273 1 92.88 264 ASP A O 1
ATOM 1964 N N . ILE A 1 265 ? 8.336 33.719 12.102 1 93.06 265 ILE A N 1
ATOM 1965 C CA . ILE A 1 265 ? 9.094 32.781 12.914 1 93.06 265 ILE A CA 1
ATOM 1966 C C . ILE A 1 265 ? 8.93 31.359 12.352 1 93.06 265 ILE A C 1
ATOM 1968 O O . ILE A 1 265 ? 9.906 30.641 12.203 1 93.06 265 ILE A O 1
ATOM 1972 N N . THR A 1 266 ? 7.742 31 12.016 1 92.88 266 THR A N 1
ATOM 1973 C CA . THR A 1 266 ? 7.422 29.688 11.484 1 92.88 266 THR A CA 1
ATOM 1974 C C . THR A 1 266 ? 8.133 29.438 10.156 1 92.88 266 THR A C 1
ATOM 1976 O O . THR A 1 266 ? 8.633 28.344 9.906 1 92.88 266 THR A O 1
ATOM 1979 N N . ASP A 1 267 ? 8.188 30.406 9.336 1 92.31 267 ASP A N 1
ATOM 1980 C CA . ASP A 1 267 ? 8.867 30.297 8.055 1 92.31 267 ASP A CA 1
ATOM 1981 C C . ASP A 1 267 ? 10.352 30 8.242 1 92.31 267 ASP A C 1
ATOM 1983 O O . ASP A 1 267 ? 10.938 29.219 7.484 1 92.31 267 ASP A O 1
ATOM 1987 N N . ARG A 1 268 ? 10.938 30.672 9.203 1 93.69 268 ARG A N 1
ATOM 1988 C CA . ARG A 1 268 ? 12.344 30.438 9.484 1 93.69 268 ARG A CA 1
ATOM 1989 C C . ARG A 1 268 ? 12.586 29 9.922 1 93.69 268 ARG A C 1
ATOM 1991 O O . ARG A 1 268 ? 13.547 28.359 9.492 1 93.69 268 ARG A O 1
ATOM 1998 N N . VAL A 1 269 ? 11.695 28.516 10.758 1 94.44 269 VAL A N 1
ATOM 1999 C CA . VAL A 1 269 ? 11.805 27.141 11.227 1 94.44 269 VAL A CA 1
ATOM 2000 C C . VAL A 1 269 ? 11.633 26.172 10.047 1 94.44 269 VAL A C 1
ATOM 2002 O O . VAL A 1 269 ? 12.391 25.219 9.906 1 94.44 269 VAL A O 1
ATOM 2005 N N . GLU A 1 270 ? 10.656 26.422 9.234 1 93.69 270 GLU A N 1
ATOM 2006 C CA . GLU A 1 270 ? 10.391 25.578 8.07 1 93.69 270 GLU A CA 1
ATOM 2007 C C . GLU A 1 270 ? 11.609 25.516 7.148 1 93.69 270 GLU A C 1
ATOM 2009 O O . GLU A 1 270 ? 11.977 24.438 6.68 1 93.69 270 GLU A O 1
ATOM 2014 N N . ASN A 1 271 ? 12.133 26.656 6.887 1 93.06 271 ASN A N 1
ATOM 2015 C CA . ASN A 1 271 ? 13.289 26.719 6 1 93.06 271 ASN A CA 1
ATOM 2016 C C . ASN A 1 271 ? 14.477 25.953 6.57 1 93.06 271 ASN A C 1
ATOM 2018 O O . ASN A 1 271 ? 15.211 25.297 5.836 1 93.06 271 ASN A O 1
ATOM 2022 N N . ARG A 1 272 ? 14.695 26.078 7.82 1 94 272 ARG A N 1
ATOM 2023 C CA . ARG A 1 272 ? 15.773 25.344 8.477 1 94 272 ARG A CA 1
ATOM 2024 C C . ARG A 1 272 ? 15.57 23.844 8.336 1 94 272 ARG A C 1
ATOM 2026 O O . ARG A 1 272 ? 16.516 23.094 8.078 1 94 272 ARG A O 1
ATOM 2033 N N . LEU A 1 273 ? 14.375 23.406 8.516 1 93.81 273 LEU A N 1
ATOM 2034 C CA . LEU A 1 273 ? 14.055 21.984 8.391 1 93.81 273 LEU A CA 1
ATOM 2035 C C . LEU A 1 273 ? 14.211 21.516 6.949 1 93.81 273 LEU A C 1
ATOM 2037 O O . LEU A 1 273 ? 14.742 20.422 6.703 1 93.81 273 LEU A O 1
ATOM 2041 N N . LYS A 1 274 ? 13.781 22.312 6.016 1 91.69 274 LYS A N 1
ATOM 2042 C CA . LYS A 1 274 ? 13.898 21.953 4.605 1 91.69 274 LYS A CA 1
ATOM 2043 C C . LYS A 1 274 ? 15.359 21.859 4.176 1 91.69 274 LYS A C 1
ATOM 2045 O O . LYS A 1 274 ? 15.703 21.031 3.328 1 91.69 274 LYS A O 1
ATOM 2050 N N . ASP A 1 275 ? 16.188 22.703 4.75 1 91.5 275 ASP A N 1
ATOM 2051 C CA . ASP A 1 275 ? 17.609 22.656 4.469 1 91.5 275 ASP A CA 1
ATOM 2052 C C . ASP A 1 275 ? 18.234 21.359 5.016 1 91.5 275 ASP A C 1
ATOM 2054 O O . ASP A 1 275 ? 19.094 20.766 4.371 1 91.5 275 ASP A O 1
ATOM 2058 N N . ALA A 1 276 ? 17.812 21 6.156 1 91.5 276 ALA A N 1
ATOM 2059 C CA . ALA A 1 276 ? 18.359 19.812 6.812 1 91.5 276 ALA A CA 1
ATOM 2060 C C . ALA A 1 276 ? 17.797 18.531 6.199 1 91.5 276 ALA A C 1
ATOM 2062 O O . ALA A 1 276 ? 18.469 17.5 6.176 1 91.5 276 ALA A O 1
ATOM 2063 N N . PHE A 1 277 ? 16.578 18.609 5.75 1 89.5 277 PHE A N 1
ATOM 2064 C CA . PHE A 1 277 ? 15.906 17.453 5.152 1 89.5 277 PHE A CA 1
ATOM 2065 C C . PHE A 1 277 ? 15.406 17.797 3.75 1 89.5 277 PHE A C 1
ATOM 2067 O O . PHE A 1 277 ? 14.219 18.047 3.553 1 89.5 277 PHE A O 1
ATOM 2074 N N . PRO A 1 278 ? 16.281 17.625 2.814 1 83.5 278 PRO A N 1
ATOM 2075 C CA . PRO A 1 278 ? 15.883 17.984 1.45 1 83.5 278 PRO A CA 1
ATOM 2076 C C . PRO A 1 278 ? 14.719 17.141 0.933 1 83.5 278 PRO A C 1
ATOM 2078 O O . PRO A 1 278 ? 14.727 15.922 1.088 1 83.5 278 PRO A O 1
ATOM 2081 N N . GLY A 1 279 ? 13.727 17.891 0.384 1 79.12 279 GLY A N 1
ATOM 2082 C CA . GLY A 1 279 ? 12.578 17.203 -0.18 1 79.12 279 GLY A CA 1
ATOM 2083 C C . GLY A 1 279 ? 11.453 17 0.817 1 79.12 279 GLY A C 1
ATOM 2084 O O . GLY A 1 279 ? 10.391 16.469 0.469 1 79.12 279 GLY A O 1
ATOM 2085 N N . ALA A 1 280 ? 11.664 17.453 2.018 1 87.5 280 ALA A N 1
ATOM 2086 C CA . ALA A 1 280 ? 10.641 17.281 3.049 1 87.5 280 ALA A CA 1
ATOM 2087 C C . ALA A 1 280 ? 9.562 18.359 2.92 1 87.5 280 ALA A C 1
ATOM 2089 O O . ALA A 1 280 ? 9.852 19.5 2.574 1 87.5 280 ALA A O 1
ATOM 2090 N N . GLU A 1 281 ? 8.383 17.906 3.141 1 87.94 281 GLU A N 1
ATOM 2091 C CA . GLU A 1 281 ? 7.27 18.828 3.307 1 87.94 281 GLU A CA 1
ATOM 2092 C C . GLU A 1 281 ? 6.977 19.078 4.781 1 87.94 281 GLU A C 1
ATOM 2094 O O . GLU A 1 281 ? 6.738 18.141 5.543 1 87.94 281 GLU A O 1
ATOM 2099 N N . VAL A 1 282 ? 6.965 20.375 5.113 1 92.12 282 VAL A N 1
ATOM 2100 C CA . VAL A 1 282 ? 6.828 20.734 6.52 1 92.12 282 VAL A CA 1
ATOM 2101 C C . VAL A 1 282 ? 5.531 21.516 6.734 1 92.12 282 VAL A C 1
ATOM 2103 O O . VAL A 1 282 ? 5.242 22.469 6.004 1 92.12 282 VAL A O 1
ATOM 2106 N N . LEU A 1 283 ? 4.742 21.078 7.621 1 90.75 283 LEU A N 1
ATOM 2107 C CA . LEU A 1 283 ? 3.523 21.766 8.031 1 90.75 283 LEU A CA 1
ATOM 2108 C C . LEU A 1 283 ? 3.535 22.047 9.531 1 90.75 283 LEU A C 1
ATOM 2110 O O . LEU A 1 283 ? 3.545 21.109 10.336 1 90.75 283 LEU A O 1
ATOM 2114 N N . ILE A 1 284 ? 3.479 23.281 9.898 1 92.94 284 ILE A N 1
ATOM 2115 C CA . ILE A 1 284 ? 3.6 23.656 11.305 1 92.94 284 ILE A CA 1
ATOM 2116 C C . ILE A 1 284 ? 2.316 24.344 11.766 1 92.94 284 ILE A C 1
ATOM 2118 O O . ILE A 1 284 ? 1.865 25.312 11.148 1 92.94 284 ILE A O 1
ATOM 2122 N N . HIS A 1 285 ? 1.721 23.844 12.75 1 91.81 285 HIS A N 1
ATOM 2123 C CA . HIS A 1 285 ? 0.582 24.484 13.406 1 91.81 285 HIS A CA 1
ATOM 2124 C C . HIS A 1 285 ? 1.034 25.375 14.562 1 91.81 285 HIS A C 1
ATOM 2126 O O . HIS A 1 285 ? 1.715 24.906 15.477 1 91.81 285 HIS A O 1
ATOM 2132 N N . GLN A 1 286 ? 0.661 26.594 14.57 1 92.06 286 GLN A N 1
ATOM 2133 C CA . GLN A 1 286 ? 1.048 27.547 15.602 1 92.06 286 GLN A CA 1
ATOM 2134 C C . GLN A 1 286 ? 0.077 27.516 16.781 1 92.06 286 GLN A C 1
ATOM 2136 O O . GLN A 1 286 ? -1.141 27.531 16.594 1 92.06 286 GLN A O 1
ATOM 2141 N N . GLU A 1 287 ? 0.625 27.422 17.938 1 91.75 287 GLU A N 1
ATOM 2142 C CA . GLU A 1 287 ? -0.184 27.438 19.156 1 91.75 287 GLU A CA 1
ATOM 2143 C C . GLU A 1 287 ? 0.431 28.328 20.219 1 91.75 287 GLU A C 1
ATOM 2145 O O . GLU A 1 287 ? 1.652 28.484 20.281 1 91.75 287 GLU A O 1
ATOM 2150 N N . PRO A 1 288 ? -0.512 28.953 21.031 1 92.88 288 PRO A N 1
ATOM 2151 C CA . PRO A 1 288 ? 0.031 29.734 22.141 1 92.88 288 PRO A CA 1
ATOM 2152 C C . PRO A 1 288 ? 0.713 28.875 23.203 1 92.88 288 PRO A C 1
ATOM 2154 O O . PRO A 1 288 ? 0.229 27.781 23.516 1 92.88 288 PRO A O 1
ATOM 2157 N N . ALA A 1 289 ? 1.777 29.422 23.641 1 90.88 289 ALA A N 1
ATOM 2158 C CA . ALA A 1 289 ? 2.496 28.703 24.688 1 90.88 289 ALA A CA 1
ATOM 2159 C C . ALA A 1 289 ? 1.663 28.594 25.969 1 90.88 289 ALA A C 1
ATOM 2161 O O . ALA A 1 289 ? 0.963 29.547 26.328 1 90.88 289 ALA A O 1
ATOM 2162 N N . GLY A 1 290 ? 1.716 27.422 26.594 1 82.06 290 GLY A N 1
ATOM 2163 C CA . GLY A 1 290 ? 1.08 27.25 27.891 1 82.06 290 GLY A CA 1
ATOM 2164 C C . GLY A 1 290 ? -0.297 26.625 27.812 1 82.06 290 GLY A C 1
ATOM 2165 O O . GLY A 1 290 ? -0.959 26.422 28.828 1 82.06 290 GLY A O 1
ATOM 2166 N N . LEU A 1 291 ? -0.802 26.375 26.641 1 79.25 291 LEU A N 1
ATOM 2167 C CA . LEU A 1 291 ? -2.117 25.766 26.484 1 79.25 291 LEU A CA 1
ATOM 2168 C C . LEU A 1 291 ? -2.107 24.312 26.922 1 79.25 291 LEU A C 1
ATOM 2170 O O . LEU A 1 291 ? -1.154 23.578 26.656 1 79.25 291 LEU A O 1
ATOM 2174 N N . GLN A 1 292 ? -3.074 23.969 27.781 1 69.38 292 GLN A N 1
ATOM 2175 C CA . GLN A 1 292 ? -3.221 22.594 28.219 1 69.38 292 GLN A CA 1
ATOM 2176 C C . GLN A 1 292 ? -4.238 21.844 27.359 1 69.38 292 GLN A C 1
ATOM 2178 O O . GLN A 1 292 ? -5.445 21.953 27.578 1 69.38 292 GLN A O 1
ATOM 2183 N N . ASP A 1 293 ? -3.93 21.5 26.266 1 68.75 293 ASP A N 1
ATOM 2184 C CA . ASP A 1 293 ? -4.895 20.797 25.422 1 68.75 293 ASP A CA 1
ATOM 2185 C C . ASP A 1 293 ? -4.539 19.328 25.281 1 68.75 293 ASP A C 1
ATOM 2187 O O . ASP A 1 293 ? -3.516 18.875 25.812 1 68.75 293 ASP A O 1
ATOM 2191 N N . ASP A 1 294 ? -5.543 18.641 24.797 1 70.44 294 ASP A N 1
ATOM 2192 C CA . ASP A 1 294 ? -5.352 17.219 24.547 1 70.44 294 ASP A CA 1
ATOM 2193 C C . ASP A 1 294 ? -4.32 16.984 23.438 1 70.44 294 ASP A C 1
ATOM 2195 O O . ASP A 1 294 ? -4.59 17.25 22.266 1 70.44 294 ASP A O 1
ATOM 2199 N N . ARG A 1 295 ? -3.084 16.578 24 1 75.12 295 ARG A N 1
ATOM 2200 C CA . ARG A 1 295 ? -1.967 16.391 23.078 1 75.12 295 ARG A CA 1
ATOM 2201 C C . ARG A 1 295 ? -1.852 14.938 22.625 1 75.12 295 ARG A C 1
ATOM 2203 O O . ARG A 1 295 ? -2.078 14.023 23.422 1 75.12 295 ARG A O 1
ATOM 2210 N N . LEU A 1 296 ? -1.681 14.844 21.375 1 78.5 296 LEU A N 1
ATOM 2211 C CA . LEU A 1 296 ? -1.433 13.508 20.844 1 78.5 296 LEU A CA 1
ATOM 2212 C C . LEU A 1 296 ? -0.359 12.789 21.641 1 78.5 296 LEU A C 1
ATOM 2214 O O . LEU A 1 296 ? -0.475 11.586 21.906 1 78.5 296 LEU A O 1
ATOM 2218 N N . ASP A 1 297 ? 0.651 13.469 22.078 1 78.62 297 ASP A N 1
ATOM 2219 C CA . ASP A 1 297 ? 1.743 12.883 22.844 1 78.62 297 ASP A CA 1
ATOM 2220 C C . ASP A 1 297 ? 1.222 12.211 24.125 1 78.62 297 ASP A C 1
ATOM 2222 O O . ASP A 1 297 ? 1.69 11.141 24.5 1 78.62 297 ASP A O 1
ATOM 2226 N N . HIS A 1 298 ? 0.237 12.852 24.688 1 71.81 298 HIS A N 1
ATOM 2227 C CA . HIS A 1 298 ? -0.338 12.305 25.922 1 71.81 298 HIS A CA 1
ATOM 2228 C C . HIS A 1 298 ? -1.195 11.078 25.625 1 71.81 298 HIS A C 1
ATOM 2230 O O . HIS A 1 298 ? -1.164 10.094 26.359 1 71.81 298 HIS A O 1
ATOM 2236 N N . ARG A 1 299 ? -1.873 11.125 24.578 1 72.38 299 ARG A N 1
ATOM 2237 C CA . ARG A 1 299 ? -2.713 10 24.188 1 72.38 299 ARG A CA 1
ATOM 2238 C C . ARG A 1 299 ? -1.867 8.758 23.891 1 72.38 299 ARG A C 1
ATOM 2240 O O . ARG A 1 299 ? -2.244 7.645 24.266 1 72.38 299 ARG A O 1
ATOM 2247 N N . ILE A 1 300 ? -0.844 9.047 23.25 1 76.94 300 ILE A N 1
ATOM 2248 C CA . ILE A 1 300 ? 0.053 7.949 22.906 1 76.94 300 ILE A CA 1
ATOM 2249 C C . ILE A 1 300 ? 0.708 7.41 24.172 1 76.94 300 ILE A C 1
ATOM 2251 O O . ILE A 1 300 ? 0.819 6.195 24.359 1 76.94 300 ILE A O 1
ATOM 2255 N N . ALA A 1 301 ? 1.114 8.32 25.016 1 70.19 301 ALA A N 1
ATOM 2256 C CA . ALA A 1 301 ? 1.739 7.922 26.266 1 70.19 301 ALA A CA 1
ATOM 2257 C C . ALA A 1 301 ? 0.759 7.148 27.141 1 70.19 301 ALA A C 1
ATOM 2259 O O . ALA A 1 301 ? 1.138 6.176 27.797 1 70.19 301 ALA A O 1
ATOM 2260 N N . ASP A 1 302 ? -0.526 7.645 27.188 1 66.19 302 ASP A N 1
ATOM 2261 C CA . ASP A 1 302 ? -1.557 6.996 28 1 66.19 302 ASP A CA 1
ATOM 2262 C C . ASP A 1 302 ? -1.953 5.648 27.391 1 66.19 302 ASP A C 1
ATOM 2264 O O . ASP A 1 302 ? -2.314 4.723 28.125 1 66.19 302 ASP A O 1
ATOM 2268 N N . GLY A 1 303 ? -2.123 5.691 26.156 1 58.22 303 GLY A N 1
ATOM 2269 C CA . GLY A 1 303 ? -2.438 4.43 25.5 1 58.22 303 GLY A CA 1
ATOM 2270 C C . GLY A 1 303 ? -1.367 3.373 25.703 1 58.22 303 GLY A C 1
ATOM 2271 O O . GLY A 1 303 ? -1.659 2.176 25.672 1 58.22 303 GLY A O 1
ATOM 2272 N N . GLN A 1 304 ? -0.124 3.904 25.859 1 53.81 304 GLN A N 1
ATOM 2273 C CA . GLN A 1 304 ? 0.942 2.969 26.203 1 53.81 304 GLN A CA 1
ATOM 2274 C C . GLN A 1 304 ? 0.79 2.457 27.625 1 53.81 304 GLN A C 1
ATOM 2276 O O . GLN A 1 304 ? 1.19 1.333 27.938 1 53.81 304 GLN A O 1
ATOM 2281 N N . GLY A 1 305 ? 0.281 3.361 28.656 1 42.47 305 GLY A N 1
ATOM 2282 C CA . GLY A 1 305 ? 0.129 2.98 30.062 1 42.47 305 GLY A CA 1
ATOM 2283 C C . GLY A 1 305 ? -1.06 2.07 30.297 1 42.47 305 GLY A C 1
ATOM 2284 O O . GLY A 1 305 ? -1.286 1.625 31.422 1 42.47 305 GLY A O 1
ATOM 2285 N N . ALA A 1 306 ? -2.131 2.287 29.781 1 36.81 306 ALA A N 1
ATOM 2286 C CA . ALA A 1 306 ? -3.211 1.388 30.172 1 36.81 306 ALA A CA 1
ATOM 2287 C C . ALA A 1 306 ? -2.764 -0.07 30.109 1 36.81 306 ALA A C 1
ATOM 2289 O O . ALA A 1 306 ? -2.514 -0.599 29.031 1 36.81 306 ALA A O 1
ATOM 2290 N N . PRO A 1 307 ? -2.01 -0.536 31.031 1 32.41 307 PRO A N 1
ATOM 2291 C CA . PRO A 1 307 ? -1.838 -1.985 31.141 1 32.41 307 PRO A CA 1
ATOM 2292 C C . PRO A 1 307 ? -3.133 -2.754 30.891 1 32.41 307 PRO A C 1
ATOM 2294 O O . PRO A 1 307 ? -4.223 -2.191 31.016 1 32.41 307 PRO A O 1
ATOM 2297 N N . GLY A 1 308 ? -3.154 -3.82 30.109 1 31.72 308 GLY A N 1
ATOM 2298 C CA . GLY A 1 308 ? -4.176 -4.852 30.203 1 31.72 308 GLY A CA 1
ATOM 2299 C C . GLY A 1 308 ? -4.719 -5.043 31.609 1 31.72 308 GLY A C 1
ATOM 2300 O O . GLY A 1 308 ? -4.094 -5.711 32.438 1 31.72 308 GLY A O 1
ATOM 2301 N N . GLN A 1 309 ? -5.203 -4.145 32.344 1 28.61 309 GLN A N 1
ATOM 2302 C CA . GLN A 1 309 ? -5.922 -4.539 33.531 1 28.61 309 GLN A CA 1
ATOM 2303 C C . GLN A 1 309 ? -6.852 -5.719 33.281 1 28.61 309 GLN A C 1
ATOM 2305 O O . GLN A 1 309 ? -7.773 -5.613 32.469 1 28.61 309 GLN A O 1
ATOM 2310 N N . GLY A 1 310 ? -6.332 -6.984 33.281 1 25.52 310 GLY A N 1
ATOM 2311 C CA . GLY A 1 310 ? -7.02 -8.234 33.562 1 25.52 310 GLY A CA 1
ATOM 2312 C C . GLY A 1 310 ? -8.172 -8.07 34.531 1 25.52 310 GLY A C 1
ATOM 2313 O O . GLY A 1 310 ? -8.125 -7.199 35.406 1 25.52 310 GLY A O 1
ATOM 2314 N N . ALA A 1 311 ? -9.398 -8.367 34.094 1 27.61 311 ALA A N 1
ATOM 2315 C CA . ALA A 1 311 ? -10.578 -8.508 34.938 1 27.61 311 ALA A CA 1
ATOM 2316 C C . ALA A 1 311 ? -10.219 -9.102 36.281 1 27.61 311 ALA A C 1
ATOM 2318 O O . ALA A 1 311 ? -9.523 -10.117 36.375 1 27.61 311 ALA A O 1
ATOM 2319 N N . PRO A 1 312 ? -10 -8.32 37.281 1 28.88 312 PRO A N 1
ATOM 2320 C CA . PRO A 1 312 ? -9.844 -8.945 38.594 1 28.88 312 PRO A CA 1
ATOM 2321 C C . PRO A 1 312 ? -10.805 -10.117 38.781 1 28.88 312 PRO A C 1
ATOM 2323 O O . PRO A 1 312 ? -11.93 -10.094 38.281 1 28.88 312 PRO A O 1
ATOM 2326 N N . GLY A 1 313 ? -10.281 -11.43 38.594 1 24.88 313 GLY A N 1
ATOM 2327 C CA . GLY A 1 313 ? -10.961 -12.594 39.156 1 24.88 313 GLY A CA 1
ATOM 2328 C C . GLY A 1 313 ? -11.562 -12.336 40.531 1 24.88 313 GLY A C 1
ATOM 2329 O O . GLY A 1 313 ? -10.836 -12.07 41.469 1 24.88 313 GLY A O 1
ATOM 2330 N N . GLN A 1 314 ? -12.641 -11.539 40.531 1 25.12 314 GLN A N 1
ATOM 2331 C CA . GLN A 1 314 ? -13.414 -11.492 41.781 1 25.12 314 GLN A CA 1
ATOM 2332 C C . GLN A 1 314 ? -13.57 -12.883 42.375 1 25.12 314 GLN A C 1
ATOM 2334 O O . GLN A 1 314 ? -14.172 -13.773 41.781 1 25.12 314 GLN A O 1
ATOM 2339 N N . GLY A 1 315 ? -12.516 -13.438 43 1 23.44 315 GLY A N 1
ATOM 2340 C CA . GLY A 1 315 ? -12.602 -14.547 43.938 1 23.44 315 GLY A CA 1
ATOM 2341 C C . GLY A 1 315 ? -13.797 -14.453 44.875 1 23.44 315 GLY A C 1
ATOM 2342 O O . GLY A 1 315 ? -14.156 -13.359 45.312 1 23.44 315 GLY A O 1
ATOM 2343 N N . VAL A 1 316 ? -14.828 -15.422 44.688 1 29.42 316 VAL A N 1
ATOM 2344 C CA . VAL A 1 316 ? -15.914 -15.844 45.562 1 29.42 316 VAL A CA 1
ATOM 2345 C C . VAL A 1 316 ? -15.406 -15.977 47 1 29.42 316 VAL A C 1
ATOM 2347 O O . VAL A 1 316 ? -14.5 -16.766 47.281 1 29.42 316 VAL A O 1
ATOM 2350 N N . GLU A 1 317 ? -15.141 -14.898 47.656 1 25.2 317 GLU A N 1
ATOM 2351 C CA . GLU A 1 317 ? -14.984 -15.008 49.094 1 25.2 317 GLU A CA 1
ATOM 2352 C C . GLU A 1 317 ? -16.156 -15.773 49.719 1 25.2 317 GLU A C 1
ATOM 2354 O O . GLU A 1 317 ? -17.312 -15.438 49.5 1 25.2 317 GLU A O 1
ATOM 2359 N N . GLY A 1 318 ? -16.016 -17.188 49.844 1 27.19 318 GLY A N 1
ATOM 2360 C CA . GLY A 1 318 ? -16.719 -18.016 50.812 1 27.19 318 GLY A CA 1
ATOM 2361 C C . GLY A 1 318 ? -16.906 -17.312 52.156 1 27.19 318 GLY A C 1
ATOM 2362 O O . GLY A 1 318 ? -15.938 -16.906 52.781 1 27.19 318 GLY A O 1
ATOM 2363 N N . SER A 1 319 ? -17.891 -16.422 52.188 1 22.2 319 SER A N 1
ATOM 2364 C CA . SER A 1 319 ? -18.375 -15.977 53.469 1 22.2 319 SER A CA 1
ATOM 2365 C C . SER A 1 319 ? -18.391 -17.125 54.5 1 22.2 319 SER A C 1
ATOM 2367 O O . SER A 1 319 ? -18.844 -18.219 54.188 1 22.2 319 SER A O 1
ATOM 2369 N N . ALA A 1 320 ? -17.547 -17.094 55.531 1 25.47 320 ALA A N 1
ATOM 2370 C CA . ALA A 1 320 ? -17.422 -17.656 56.875 1 25.47 320 ALA A CA 1
ATOM 2371 C C . ALA A 1 320 ? -18.703 -17.469 57.656 1 25.47 320 ALA A C 1
ATOM 2373 O O . ALA A 1 320 ? -18.953 -18.188 58.625 1 25.47 320 ALA A O 1
ATOM 2374 N N . GLY A 1 321 ? -19.797 -16.547 57.531 1 23.12 321 GLY A N 1
ATOM 2375 C CA . GLY A 1 321 ? -20.797 -16.984 58.5 1 23.12 321 GLY A CA 1
ATOM 2376 C C . GLY A 1 321 ? -21.641 -18.141 58 1 23.12 321 GLY A C 1
ATOM 2377 O O . GLY A 1 321 ? -21.734 -18.359 56.781 1 23.12 321 GLY A O 1
ATOM 2378 N N . MET B 1 1 ? -23.328 8.461 11.742 1 66.81 1 MET B N 1
ATOM 2379 C CA . MET B 1 1 ? -22.984 7.312 12.578 1 66.81 1 MET B CA 1
ATOM 2380 C C . MET B 1 1 ? -21.75 7.602 13.422 1 66.81 1 MET B C 1
ATOM 2382 O O . MET B 1 1 ? -20.812 8.258 12.961 1 66.81 1 MET B O 1
ATOM 2386 N N . SER B 1 2 ? -21.812 7.156 14.664 1 76.5 2 SER B N 1
ATOM 2387 C CA . SER B 1 2 ? -20.688 7.414 15.555 1 76.5 2 SER B CA 1
ATOM 2388 C C . SER B 1 2 ? -19.469 6.602 15.156 1 76.5 2 SER B C 1
ATOM 2390 O O . SER B 1 2 ? -19.594 5.559 14.5 1 76.5 2 SER B O 1
ATOM 2392 N N . GLU B 1 3 ? -18.391 7.109 15.414 1 77.5 3 GLU B N 1
ATOM 2393 C CA . GLU B 1 3 ? -17.125 6.445 15.109 1 77.5 3 GLU B CA 1
ATOM 2394 C C . GLU B 1 3 ? -17.047 5.082 15.781 1 77.5 3 GLU B C 1
ATOM 2396 O O . GLU B 1 3 ? -16.578 4.109 15.18 1 77.5 3 GLU B O 1
ATOM 2401 N N . SER B 1 4 ? -17.5 5.008 16.938 1 80.62 4 SER B N 1
ATOM 2402 C CA . SER B 1 4 ? -17.438 3.764 17.703 1 80.62 4 SER B CA 1
ATOM 2403 C C . SER B 1 4 ? -18.312 2.688 17.062 1 80.62 4 SER B C 1
ATOM 2405 O O . SER B 1 4 ? -17.922 1.521 17 1 80.62 4 SER B O 1
ATOM 2407 N N . ARG B 1 5 ? -19.438 3.064 16.641 1 79.94 5 ARG B N 1
ATOM 2408 C CA . ARG B 1 5 ? -20.344 2.125 15.984 1 79.94 5 ARG B CA 1
ATOM 2409 C C . ARG B 1 5 ? -19.766 1.619 14.672 1 79.94 5 ARG B C 1
ATOM 2411 O O . ARG B 1 5 ? -19.875 0.435 14.352 1 79.94 5 ARG B O 1
ATOM 2418 N N . SER B 1 6 ? -19.172 2.52 13.977 1 83 6 SER B N 1
ATOM 2419 C CA . SER B 1 6 ? -18.531 2.152 12.711 1 83 6 SER B CA 1
ATOM 2420 C C . SER B 1 6 ? -17.422 1.133 12.93 1 83 6 SER B C 1
ATOM 2422 O O . SER B 1 6 ? -17.328 0.142 12.203 1 83 6 SER B O 1
ATOM 2424 N N . HIS B 1 7 ? -16.656 1.26 14 1 86.06 7 HIS B N 1
ATOM 2425 C CA . HIS B 1 7 ? -15.555 0.354 14.305 1 86.06 7 HIS B CA 1
ATOM 2426 C C . HIS B 1 7 ? -16.078 -1.03 14.688 1 86.06 7 HIS B C 1
ATOM 2428 O O . HIS B 1 7 ? -15.523 -2.043 14.242 1 86.06 7 HIS B O 1
ATOM 2434 N N . ARG B 1 8 ? -17.078 -1.031 15.383 1 85.69 8 ARG B N 1
ATOM 2435 C CA . ARG B 1 8 ? -17.656 -2.295 15.828 1 85.69 8 ARG B CA 1
ATOM 2436 C C . ARG B 1 8 ? -18.219 -3.084 14.648 1 85.69 8 ARG B C 1
ATOM 2438 O O . ARG B 1 8 ? -18.016 -4.297 14.555 1 85.69 8 ARG B O 1
ATOM 2445 N N . LEU B 1 9 ? -18.875 -2.402 13.828 1 83.94 9 LEU B N 1
ATOM 2446 C CA . LEU B 1 9 ? -19.469 -3.047 12.656 1 83.94 9 LEU B CA 1
ATOM 2447 C C . LEU B 1 9 ? -18.375 -3.662 11.781 1 83.94 9 LEU B C 1
ATOM 2449 O O . LEU B 1 9 ? -18.531 -4.781 11.289 1 83.94 9 LEU B O 1
ATOM 2453 N N . ARG B 1 10 ? -17.344 -2.947 11.633 1 85.81 10 ARG B N 1
ATOM 2454 C CA . ARG B 1 10 ? -16.234 -3.451 10.852 1 85.81 10 ARG B CA 1
ATOM 2455 C C . ARG B 1 10 ? -15.656 -4.723 11.461 1 85.81 10 ARG B C 1
ATOM 2457 O O . ARG B 1 10 ? -15.414 -5.703 10.758 1 85.81 10 ARG B O 1
ATOM 2464 N N . ARG B 1 11 ? -15.523 -4.746 12.703 1 88.12 11 ARG B N 1
ATOM 2465 C CA . ARG B 1 11 ? -14.977 -5.906 13.398 1 88.12 11 ARG B CA 1
ATOM 2466 C C . ARG B 1 11 ? -15.914 -7.105 13.289 1 88.12 11 ARG B C 1
ATOM 2468 O O . ARG B 1 11 ? -15.469 -8.219 13 1 88.12 11 ARG B O 1
ATOM 2475 N N . TYR B 1 12 ? -17.094 -6.848 13.453 1 89.5 12 TYR B N 1
ATOM 2476 C CA . TYR B 1 12 ? -18.078 -7.918 13.422 1 89.5 12 TYR B CA 1
ATOM 2477 C C . TYR B 1 12 ? -18.141 -8.562 12.047 1 89.5 12 TYR B C 1
ATOM 2479 O O . TYR B 1 12 ? -18.328 -9.781 11.93 1 89.5 12 TYR B O 1
ATOM 2487 N N . ALA B 1 13 ? -18.016 -7.766 11.07 1 87.81 13 ALA B N 1
ATOM 2488 C CA . ALA B 1 13 ? -18.047 -8.305 9.711 1 87.81 13 ALA B CA 1
ATOM 2489 C C . ALA B 1 13 ? -16.891 -9.273 9.477 1 87.81 13 ALA B C 1
ATOM 2491 O O . ALA B 1 13 ? -17.078 -10.312 8.836 1 87.81 13 ALA B O 1
ATOM 2492 N N . THR B 1 14 ? -15.789 -8.914 10.023 1 88.81 14 THR B N 1
ATOM 2493 C CA . THR B 1 14 ? -14.633 -9.773 9.82 1 88.81 14 THR B CA 1
ATOM 2494 C C . THR B 1 14 ? -14.742 -11.039 10.672 1 88.81 14 THR B C 1
ATOM 2496 O O . THR B 1 14 ? -14.375 -12.125 10.219 1 88.81 14 THR B O 1
ATOM 2499 N N . TYR B 1 15 ? -15.273 -10.938 11.836 1 91 15 TYR B N 1
ATOM 2500 C CA . TYR B 1 15 ? -15.516 -12.117 12.664 1 91 15 TYR B CA 1
ATOM 2501 C C . TYR B 1 15 ? -16.516 -13.055 12 1 91 15 TYR B C 1
ATOM 2503 O O . TYR B 1 15 ? -16.344 -14.273 12.031 1 91 15 TYR B O 1
ATOM 2511 N N . ALA B 1 16 ? -17.5 -12.477 11.477 1 90.31 16 ALA B N 1
ATOM 2512 C CA . ALA B 1 16 ? -18.516 -13.266 10.789 1 90.31 16 ALA B CA 1
ATOM 2513 C C . ALA B 1 16 ? -17.922 -14.031 9.617 1 90.31 16 ALA B C 1
ATOM 2515 O O . ALA B 1 16 ? -18.219 -15.211 9.414 1 90.31 16 ALA B O 1
ATOM 2516 N N . SER B 1 17 ? -17.094 -13.398 8.875 1 91.31 17 SER B N 1
ATOM 2517 C CA . SER B 1 17 ? -16.469 -14.031 7.723 1 91.31 17 SER B CA 1
ATOM 2518 C C . SER B 1 17 ? -15.602 -15.211 8.141 1 91.31 17 SER B C 1
ATOM 2520 O O . SER B 1 17 ? -15.688 -16.297 7.57 1 91.31 17 SER B O 1
ATOM 2522 N N . VAL B 1 18 ? -14.797 -14.992 9.148 1 89 18 VAL B N 1
ATOM 2523 C CA . VAL B 1 18 ? -13.914 -16.047 9.633 1 89 18 VAL B CA 1
ATOM 2524 C C . VAL B 1 18 ? -14.742 -17.188 10.211 1 89 18 VAL B C 1
ATOM 2526 O O . VAL B 1 18 ? -14.438 -18.359 9.984 1 89 18 VAL B O 1
ATOM 2529 N N . SER B 1 19 ? -15.781 -16.875 10.875 1 91.69 19 SER B N 1
ATOM 2530 C CA . SER B 1 19 ? -16.656 -17.891 11.461 1 91.69 19 SER B CA 1
ATOM 2531 C C . SER B 1 19 ? -17.344 -18.719 10.383 1 91.69 19 SER B C 1
ATOM 2533 O O . SER B 1 19 ? -17.406 -19.953 10.484 1 91.69 19 SER B O 1
ATOM 2535 N N . VAL B 1 20 ? -17.844 -18.078 9.43 1 90.25 20 VAL B N 1
ATOM 2536 C CA . VAL B 1 20 ? -18.5 -18.766 8.328 1 90.25 20 VAL B CA 1
ATOM 2537 C C . VAL B 1 20 ? -17.5 -19.672 7.613 1 90.25 20 VAL B C 1
ATOM 2539 O O . VAL B 1 20 ? -17.797 -20.828 7.328 1 90.25 20 VAL B O 1
ATOM 2542 N N . SER B 1 21 ? -16.344 -19.109 7.367 1 90 21 SER B N 1
ATOM 2543 C CA . SER B 1 21 ? -15.32 -19.906 6.695 1 90 21 SER B CA 1
ATOM 2544 C C . SER B 1 21 ? -14.93 -21.125 7.527 1 90 21 SER B C 1
ATOM 2546 O O . SER B 1 21 ? -14.797 -22.219 6.992 1 90 21 SER B O 1
ATOM 2548 N N . LEU B 1 22 ? -14.758 -20.906 8.727 1 90.19 22 LEU B N 1
ATOM 2549 C CA . LEU B 1 22 ? -14.406 -22.016 9.617 1 90.19 22 LEU B CA 1
ATOM 2550 C C . LEU B 1 22 ? -15.516 -23.062 9.648 1 90.19 22 LEU B C 1
ATOM 2552 O O . LEU B 1 22 ? -15.234 -24.266 9.641 1 90.19 22 LEU B O 1
ATOM 2556 N N . THR B 1 23 ? -16.719 -22.672 9.727 1 90.94 23 THR B N 1
ATOM 2557 C CA . THR B 1 23 ? -17.875 -23.562 9.727 1 90.94 23 THR B CA 1
ATOM 2558 C C . THR B 1 23 ? -17.906 -24.391 8.445 1 90.94 23 THR B C 1
ATOM 2560 O O . THR B 1 23 ? -18.125 -25.609 8.492 1 90.94 23 THR B O 1
ATOM 2563 N N . LEU B 1 24 ? -17.703 -23.75 7.367 1 88.44 24 LEU B N 1
ATOM 2564 C CA . LEU B 1 24 ? -17.734 -24.453 6.082 1 88.44 24 LEU B CA 1
ATOM 2565 C C . LEU B 1 24 ? -16.578 -25.438 5.969 1 88.44 24 LEU B C 1
ATOM 2567 O O . LEU B 1 24 ? -16.75 -26.547 5.453 1 88.44 24 LEU B O 1
ATOM 2571 N N . ILE B 1 25 ? -15.422 -25.031 6.441 1 88.81 25 ILE B N 1
ATOM 2572 C CA . ILE B 1 25 ? -14.258 -25.922 6.418 1 88.81 25 ILE B CA 1
ATOM 2573 C C . ILE B 1 25 ? -14.539 -27.156 7.254 1 88.81 25 ILE B C 1
ATOM 2575 O O . ILE B 1 25 ? -14.266 -28.281 6.82 1 88.81 25 ILE B O 1
ATOM 2579 N N . LEU B 1 26 ? -15.125 -26.969 8.375 1 90.06 26 LEU B N 1
ATOM 2580 C CA . LEU B 1 26 ? -15.445 -28.094 9.258 1 90.06 26 LEU B CA 1
ATOM 2581 C C . LEU B 1 26 ? -16.5 -28.984 8.633 1 90.06 26 LEU B C 1
ATOM 2583 O O . LEU B 1 26 ? -16.422 -30.219 8.734 1 90.06 26 LEU B O 1
ATOM 2587 N N . ALA B 1 27 ? -17.484 -28.438 8.055 1 87.62 27 ALA B N 1
ATOM 2588 C CA . ALA B 1 27 ? -18.531 -29.203 7.387 1 87.62 27 ALA B CA 1
ATOM 2589 C C . ALA B 1 27 ? -17.953 -30.031 6.234 1 87.62 27 ALA B C 1
ATOM 2591 O O . ALA B 1 27 ? -18.281 -31.219 6.086 1 87.62 27 ALA B O 1
ATOM 2592 N N . LYS B 1 28 ? -17.109 -29.422 5.5 1 85.44 28 LYS B N 1
ATOM 2593 C CA . LYS B 1 28 ? -16.5 -30.125 4.375 1 85.44 28 LYS B CA 1
ATOM 2594 C C . LYS B 1 28 ? -15.531 -31.203 4.855 1 85.44 28 LYS B C 1
ATOM 2596 O O . LYS B 1 28 ? -15.414 -32.25 4.234 1 85.44 28 LY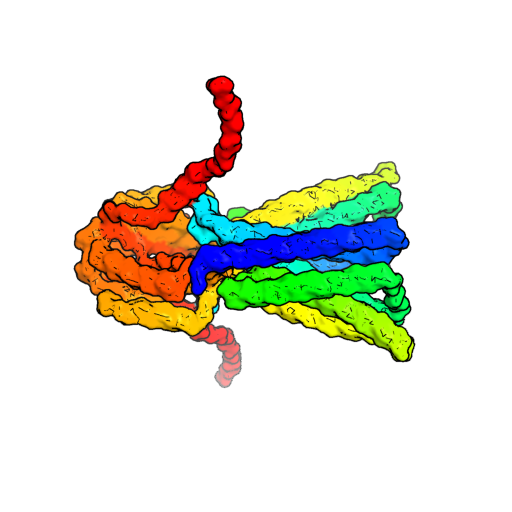S B O 1
ATOM 2601 N N . LEU B 1 29 ? -14.812 -30.875 5.887 1 86.88 29 LEU B N 1
ATOM 2602 C CA . LEU B 1 29 ? -13.922 -31.875 6.461 1 86.88 29 LEU B CA 1
ATOM 2603 C C . LEU B 1 29 ? -14.703 -33.094 6.918 1 86.88 29 LEU B C 1
ATOM 2605 O O . LEU B 1 29 ? -14.289 -34.219 6.676 1 86.88 29 LEU B O 1
ATOM 2609 N N . ALA B 1 30 ? -15.812 -32.906 7.531 1 87.75 30 ALA B N 1
ATOM 2610 C CA . ALA B 1 30 ? -16.672 -34 7.977 1 87.75 30 ALA B CA 1
ATOM 2611 C C . ALA B 1 30 ? -17.203 -34.781 6.785 1 87.75 30 ALA B C 1
ATOM 2613 O O . ALA B 1 30 ? -17.219 -36.031 6.82 1 87.75 30 ALA B O 1
ATOM 2614 N N . ALA B 1 31 ? -17.625 -34.062 5.797 1 82.69 31 ALA B N 1
ATOM 2615 C CA . ALA B 1 31 ? -18.141 -34.719 4.598 1 82.69 31 ALA B CA 1
ATOM 2616 C C . ALA B 1 31 ? -17.047 -35.531 3.91 1 82.69 31 ALA B C 1
ATOM 2618 O O . ALA B 1 31 ? -17.297 -36.625 3.41 1 82.69 31 ALA B O 1
ATOM 2619 N N . TYR B 1 32 ? -15.859 -35.031 3.875 1 80.69 32 TYR B N 1
ATOM 2620 C CA . TYR B 1 32 ? -14.734 -35.75 3.273 1 80.69 32 TYR B CA 1
ATOM 2621 C C . TYR B 1 32 ? -14.422 -37.031 4.035 1 80.69 32 TYR B C 1
ATOM 2623 O O . TYR B 1 32 ? -14.188 -38.062 3.428 1 80.69 32 TYR B O 1
ATOM 2631 N N . LEU B 1 33 ? -14.43 -36.906 5.391 1 82.12 33 LEU B N 1
ATOM 2632 C CA . LEU B 1 33 ? -14.133 -38.094 6.219 1 82.12 33 LEU B CA 1
ATOM 2633 C C . LEU B 1 33 ? -15.219 -39.156 6.062 1 82.12 33 LEU B C 1
ATOM 2635 O O . LEU B 1 33 ? -14.938 -40.344 6.168 1 82.12 33 LEU B O 1
ATOM 2639 N N . ALA B 1 34 ? -16.344 -38.719 5.668 1 80.19 34 ALA B N 1
ATOM 2640 C CA . ALA B 1 34 ? -17.453 -39.656 5.516 1 80.19 34 ALA B CA 1
ATOM 2641 C C . ALA B 1 34 ? -17.484 -40.25 4.113 1 80.19 34 ALA B C 1
ATOM 2643 O O . ALA B 1 34 ? -17.953 -41.375 3.92 1 80.19 34 ALA B O 1
ATOM 2644 N N . THR B 1 35 ? -17 -39.531 3.111 1 76.62 35 THR B N 1
ATOM 2645 C CA . THR B 1 35 ? -17.203 -39.938 1.734 1 76.62 35 THR B CA 1
ATOM 2646 C C . THR B 1 35 ? -15.867 -40.312 1.087 1 76.62 35 THR B C 1
ATOM 2648 O O . THR B 1 35 ? -15.836 -41 0.062 1 76.62 35 THR B O 1
ATOM 2651 N N . ASP B 1 36 ? -14.727 -39.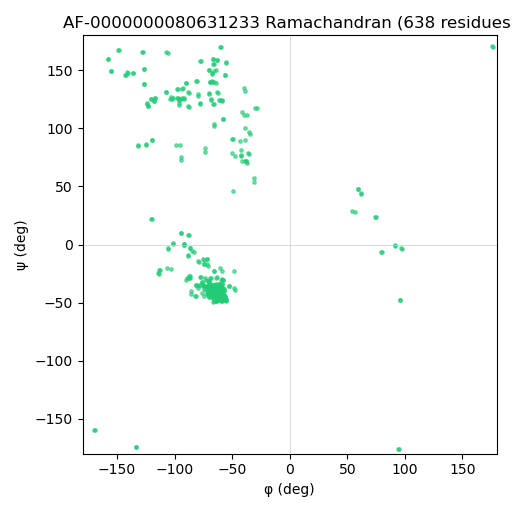844 1.582 1 69.06 36 ASP B N 1
ATOM 2652 C CA . ASP B 1 36 ? -13.391 -39.969 1.01 1 69.06 36 ASP B CA 1
ATOM 2653 C C . ASP B 1 36 ? -13.352 -39.469 -0.428 1 69.06 36 ASP B C 1
ATOM 2655 O O . ASP B 1 36 ? -12.672 -40.062 -1.28 1 69.06 36 ASP B O 1
ATOM 2659 N N . SER B 1 37 ? -14.133 -38.594 -0.766 1 69.31 37 SER B N 1
ATOM 2660 C CA . SER B 1 37 ? -14.234 -38.031 -2.113 1 69.31 37 SER B CA 1
ATOM 2661 C C . SER B 1 37 ? -13.141 -37 -2.371 1 69.31 37 SER B C 1
ATOM 2663 O O . SER B 1 37 ? -12.977 -36.062 -1.6 1 69.31 37 SER B O 1
ATOM 2665 N N . VAL B 1 38 ? -12.422 -37.156 -3.455 1 68.62 38 VAL B N 1
ATOM 2666 C CA . VAL B 1 38 ? -11.352 -36.25 -3.871 1 68.62 38 VAL B CA 1
ATOM 2667 C C . VAL B 1 38 ? -11.93 -34.875 -4.211 1 68.62 38 VAL B C 1
ATOM 2669 O O . VAL B 1 38 ? -11.289 -33.844 -3.967 1 68.62 38 VAL B O 1
ATOM 2672 N N . SER B 1 39 ? -13.086 -34.875 -4.742 1 67.69 39 SER B N 1
ATOM 2673 C CA . SER B 1 39 ? -13.734 -33.625 -5.07 1 67.69 39 SER B CA 1
ATOM 2674 C C . SER B 1 39 ? -13.961 -32.781 -3.822 1 67.69 39 SER B C 1
ATOM 2676 O O . SER B 1 39 ? -13.766 -31.562 -3.85 1 67.69 39 SER B O 1
ATOM 2678 N N . ILE B 1 40 ? -14.242 -33.469 -2.75 1 72.88 40 ILE B N 1
ATOM 2679 C CA . ILE B 1 40 ? -14.484 -32.75 -1.496 1 72.88 40 ILE B CA 1
ATOM 2680 C C . ILE B 1 40 ? -13.164 -32.25 -0.926 1 72.88 40 ILE B C 1
ATOM 2682 O O . ILE B 1 40 ? -13.109 -31.156 -0.371 1 72.88 40 ILE B O 1
ATOM 2686 N N . LEU B 1 41 ? -12.188 -33 -1.095 1 70.19 41 LEU B N 1
ATOM 2687 C CA . LEU B 1 41 ? -10.867 -32.594 -0.65 1 70.19 41 LEU B CA 1
ATOM 2688 C C . LEU B 1 41 ? -10.438 -31.297 -1.368 1 70.19 41 LEU B C 1
ATOM 2690 O O . LEU B 1 41 ? -9.93 -30.375 -0.738 1 70.19 41 LEU B O 1
ATOM 2694 N N . SER B 1 42 ? -10.609 -31.266 -2.666 1 71.56 42 SER B N 1
ATOM 2695 C CA . SER B 1 42 ? -10.281 -30.078 -3.438 1 71.56 42 SER B CA 1
ATOM 2696 C C . SER B 1 42 ? -11.07 -28.859 -2.941 1 71.56 42 SER B C 1
ATOM 2698 O O . SER B 1 42 ? -10.523 -27.766 -2.842 1 71.56 42 SER B O 1
ATOM 2700 N N . SER B 1 43 ? -12.281 -29.125 -2.609 1 75.94 43 SER B N 1
ATOM 2701 C CA . SER B 1 43 ? -13.133 -28.062 -2.092 1 75.94 43 SER B CA 1
ATOM 2702 C C . SER B 1 43 ? -12.672 -27.609 -0.711 1 75.94 43 SER B C 1
ATOM 2704 O O . SER B 1 43 ? -12.758 -26.422 -0.383 1 75.94 43 SER B O 1
ATOM 2706 N N . LEU B 1 44 ? -12.211 -28.547 0.015 1 75.19 44 LEU B N 1
ATOM 2707 C CA . LEU B 1 44 ? -11.68 -28.25 1.335 1 75.19 44 LEU B CA 1
ATOM 2708 C C . LEU B 1 44 ? -10.445 -27.359 1.225 1 75.19 44 LEU B C 1
ATOM 2710 O O . LEU B 1 44 ? -10.281 -26.406 1.998 1 75.19 44 LEU B O 1
ATOM 2714 N N . ILE B 1 45 ? -9.641 -27.578 0.331 1 73.69 45 ILE B N 1
ATOM 2715 C CA . ILE B 1 45 ? -8.445 -26.781 0.089 1 73.69 45 ILE B CA 1
ATOM 2716 C C . ILE B 1 45 ? -8.859 -25.359 -0.322 1 73.69 45 ILE B C 1
ATOM 2718 O O . ILE B 1 45 ? -8.312 -24.375 0.184 1 73.69 45 ILE B O 1
ATOM 2722 N N . ASP B 1 46 ? -9.805 -25.344 -1.139 1 77.06 46 ASP B N 1
ATOM 2723 C CA . ASP B 1 46 ? -10.32 -24.062 -1.574 1 77.06 46 ASP B CA 1
ATOM 2724 C C . ASP B 1 46 ? -10.859 -23.25 -0.392 1 77.06 46 ASP B C 1
ATOM 2726 O O . ASP B 1 46 ? -10.547 -22.062 -0.244 1 77.06 46 ASP B O 1
ATOM 2730 N N . SER B 1 47 ? -11.539 -23.984 0.43 1 82.06 47 SER B N 1
ATOM 2731 C CA . SER B 1 47 ? -12.125 -23.312 1.59 1 82.06 47 SER B CA 1
ATOM 2732 C C . SER B 1 47 ? -11.047 -22.875 2.572 1 82.06 47 SER B C 1
ATOM 2734 O O . SER B 1 47 ? -11.188 -21.844 3.238 1 82.06 47 SER B O 1
ATOM 2736 N N . SER B 1 48 ? -10.031 -23.594 2.633 1 82.81 48 SER B N 1
ATOM 2737 C CA . SER B 1 48 ? -8.914 -23.219 3.498 1 82.81 48 SER B CA 1
ATOM 2738 C C . SER B 1 48 ? -8.219 -21.953 2.996 1 82.81 48 SER B C 1
ATOM 2740 O O . SER B 1 48 ? -7.844 -21.094 3.787 1 82.81 48 SER B O 1
ATOM 2742 N N . THR B 1 49 ? -8.086 -21.891 1.737 1 80.31 49 THR B N 1
ATOM 2743 C CA . THR B 1 49 ? -7.5 -20.703 1.134 1 80.31 49 THR B CA 1
ATOM 2744 C C . THR B 1 49 ? -8.398 -19.484 1.35 1 80.31 49 THR B C 1
ATOM 2746 O O . THR B 1 49 ? -7.91 -18.375 1.615 1 80.31 49 THR B O 1
ATOM 2749 N N . ASP B 1 50 ? -9.656 -19.719 1.294 1 84.31 50 ASP B N 1
ATOM 2750 C CA . ASP B 1 50 ? -10.609 -18.656 1.559 1 84.31 50 ASP B CA 1
ATOM 2751 C C . ASP B 1 50 ? -10.492 -18.156 2.996 1 84.31 50 ASP B C 1
ATOM 2753 O O . ASP B 1 50 ? -10.609 -16.953 3.254 1 84.31 50 ASP B O 1
ATOM 2757 N N . MET B 1 51 ? -10.289 -19.109 3.797 1 85.75 51 MET B N 1
ATOM 2758 C CA . MET B 1 51 ? -10.117 -18.75 5.199 1 85.75 51 MET B CA 1
ATOM 2759 C C . MET B 1 51 ? -8.891 -17.859 5.391 1 85.75 51 MET B C 1
ATOM 2761 O O . MET B 1 51 ? -8.922 -16.906 6.172 1 85.75 51 MET B O 1
ATOM 2765 N N . MET B 1 52 ? -7.914 -18.141 4.695 1 85.69 52 MET B N 1
ATOM 2766 C CA . MET B 1 52 ? -6.703 -17.328 4.777 1 85.69 52 MET B CA 1
ATOM 2767 C C . MET B 1 52 ? -6.973 -15.891 4.32 1 85.69 52 MET B C 1
ATOM 2769 O O . MET B 1 52 ? -6.539 -14.938 4.965 1 85.69 52 MET B O 1
ATOM 2773 N N . ALA B 1 53 ? -7.684 -15.828 3.266 1 86.19 53 ALA B N 1
ATOM 2774 C CA . ALA B 1 53 ? -8.047 -14.508 2.758 1 86.19 53 ALA B CA 1
ATOM 2775 C C . ALA B 1 53 ? -8.867 -13.734 3.787 1 86.19 53 ALA B C 1
ATOM 2777 O O . ALA B 1 53 ? -8.641 -12.539 3.988 1 86.19 53 ALA B O 1
ATOM 2778 N N . SER B 1 54 ? -9.75 -14.406 4.473 1 88.81 54 SER B N 1
ATOM 2779 C CA . SER B 1 54 ? -10.594 -13.75 5.465 1 88.81 54 SER B CA 1
ATOM 2780 C C . SER B 1 54 ? -9.797 -13.367 6.707 1 88.81 54 SER B C 1
ATOM 2782 O O . SER B 1 54 ? -10.062 -12.336 7.328 1 88.81 54 SER B O 1
ATOM 2784 N N . VAL B 1 55 ? -8.875 -14.18 7.043 1 90.19 55 VAL B N 1
ATOM 2785 C CA . VAL B 1 55 ? -8.023 -13.883 8.188 1 90.19 55 VAL B CA 1
ATOM 2786 C C . VAL B 1 55 ? -7.188 -12.633 7.902 1 90.19 55 VAL B C 1
ATOM 2788 O O . VAL B 1 55 ? -7.004 -11.789 8.773 1 90.19 55 VAL B O 1
ATOM 2791 N N . VAL B 1 56 ? -6.727 -12.547 6.723 1 89.06 56 VAL B N 1
ATOM 2792 C CA . VAL B 1 56 ? -5.977 -11.367 6.312 1 89.06 56 VAL B CA 1
ATOM 2793 C C . VAL B 1 56 ? -6.852 -10.117 6.465 1 89.06 56 VAL B C 1
ATOM 2795 O O . VAL B 1 56 ? -6.395 -9.086 6.961 1 89.06 56 VAL B O 1
ATOM 2798 N N . THR B 1 57 ? -8.07 -10.266 6.094 1 89.5 57 THR B N 1
ATOM 2799 C CA . THR B 1 57 ? -9.008 -9.156 6.234 1 89.5 57 THR B CA 1
ATOM 2800 C C . THR B 1 57 ? -9.234 -8.812 7.703 1 89.5 57 THR B C 1
ATOM 2802 O O . THR B 1 57 ? -9.227 -7.645 8.086 1 89.5 57 THR B O 1
ATOM 2805 N N . LEU B 1 58 ? -9.344 -9.828 8.492 1 90.19 58 LEU B N 1
ATOM 2806 C CA . LEU B 1 58 ? -9.562 -9.625 9.922 1 90.19 58 LEU B CA 1
ATOM 2807 C C . LEU B 1 58 ? -8.367 -8.906 10.547 1 90.19 58 LEU B C 1
ATOM 2809 O O . LEU B 1 58 ? -8.547 -7.926 11.273 1 90.19 58 LEU B O 1
ATOM 2813 N N . LEU B 1 59 ? -7.258 -9.344 10.219 1 89.38 59 LEU B N 1
ATOM 2814 C CA . LEU B 1 59 ? -6.055 -8.734 10.773 1 89.38 59 LEU B CA 1
ATOM 2815 C C . LEU B 1 59 ? -5.879 -7.309 10.266 1 89.38 59 LEU B C 1
ATOM 2817 O O . LEU B 1 59 ? -5.473 -6.422 11.023 1 89.38 59 LEU B O 1
ATOM 2821 N N . GLY B 1 60 ? -6.156 -7.203 9.008 1 89.38 60 GLY B N 1
ATOM 2822 C CA . GLY B 1 60 ? -6.074 -5.863 8.445 1 89.38 60 GLY B CA 1
ATOM 2823 C C . GLY B 1 60 ? -6.996 -4.871 9.125 1 89.38 60 GLY B C 1
ATOM 2824 O O . GLY B 1 60 ? -6.57 -3.775 9.5 1 89.38 60 GLY B O 1
ATOM 2825 N N . VAL B 1 61 ? -8.211 -5.25 9.367 1 86.12 61 VAL B N 1
ATOM 2826 C CA . VAL B 1 61 ? -9.203 -4.383 9.984 1 86.12 61 VAL B CA 1
ATOM 2827 C C . VAL B 1 61 ? -8.852 -4.16 11.453 1 86.12 61 VAL B C 1
ATOM 2829 O O . VAL B 1 61 ? -8.914 -3.033 11.953 1 86.12 61 VAL B O 1
ATOM 2832 N N . ARG B 1 62 ? -8.438 -5.18 12.055 1 88.44 62 ARG B N 1
ATOM 2833 C CA . ARG B 1 62 ? -8.055 -5.066 13.453 1 88.44 62 ARG B CA 1
ATOM 2834 C C . ARG B 1 62 ? -6.891 -4.098 13.625 1 88.44 62 ARG B C 1
ATOM 2836 O O . ARG B 1 62 ? -6.906 -3.254 14.523 1 88.44 62 ARG B O 1
ATOM 2843 N N . THR B 1 63 ? -5.977 -4.203 12.836 1 86.56 63 THR B N 1
ATOM 2844 C CA . THR B 1 63 ? -4.809 -3.33 12.898 1 86.56 63 THR B CA 1
ATOM 2845 C C . THR B 1 63 ? -5.188 -1.893 12.562 1 86.56 63 THR B C 1
ATOM 2847 O O . THR B 1 63 ? -4.699 -0.95 13.188 1 86.56 63 THR B O 1
ATOM 2850 N N . ALA B 1 64 ? -6.039 -1.784 11.625 1 86.69 64 ALA B N 1
ATOM 2851 C CA . ALA B 1 64 ? -6.461 -0.457 11.18 1 86.69 64 ALA B CA 1
ATOM 2852 C C . ALA B 1 64 ? -7.184 0.289 12.297 1 86.69 64 ALA B C 1
ATOM 2854 O O . ALA B 1 64 ? -7.164 1.521 12.344 1 86.69 64 ALA B O 1
ATOM 2855 N N . LEU B 1 65 ? -7.828 -0.416 13.188 1 86 65 LEU B N 1
ATOM 2856 C CA . LEU B 1 65 ? -8.656 0.207 14.211 1 86 65 LEU B CA 1
ATOM 2857 C C . LEU B 1 65 ? -7.848 0.469 15.477 1 86 65 LEU B C 1
ATOM 2859 O O . LEU B 1 65 ? -8.359 1.068 16.422 1 86 65 LEU B O 1
ATOM 2863 N N . ARG B 1 66 ? -6.586 0.1 15.461 1 82.06 66 ARG B N 1
ATOM 2864 C CA . ARG B 1 66 ? -5.703 0.43 16.578 1 82.06 66 ARG B CA 1
ATOM 2865 C C . ARG B 1 66 ? -5.426 1.929 16.625 1 82.06 66 ARG B C 1
ATOM 2867 O O . ARG B 1 66 ? -5.25 2.57 15.594 1 82.06 66 ARG B O 1
ATOM 2874 N N . PRO B 1 67 ? -5.418 2.441 17.812 1 78.19 67 PRO B N 1
ATOM 2875 C CA . PRO B 1 67 ? -5.094 3.861 17.953 1 78.19 67 PRO B CA 1
ATOM 2876 C C . PRO B 1 67 ? -3.646 4.176 17.578 1 78.19 67 PRO B C 1
ATOM 2878 O O . PRO B 1 67 ? -2.82 3.268 17.469 1 78.19 67 PRO B O 1
ATOM 2881 N N . PRO B 1 68 ? -3.436 5.418 17.297 1 80.44 68 PRO B N 1
ATOM 2882 C CA . PRO B 1 68 ? -2.061 5.816 16.984 1 80.44 68 PRO B CA 1
ATOM 2883 C C . PRO B 1 68 ? -1.077 5.453 18.094 1 80.44 68 PRO B C 1
ATOM 2885 O O . PRO B 1 68 ? -1.43 5.496 19.281 1 80.44 68 PRO B O 1
ATOM 2888 N N . ASP B 1 69 ? 0.129 5.109 17.734 1 80.25 69 ASP B N 1
ATOM 2889 C CA . ASP B 1 69 ? 1.185 4.766 18.688 1 80.25 69 ASP B CA 1
ATOM 2890 C C . ASP B 1 69 ? 2.488 5.48 18.328 1 80.25 69 ASP B C 1
ATOM 2892 O O . ASP B 1 69 ? 2.5 6.391 17.5 1 80.25 69 ASP B O 1
ATOM 2896 N N . GLU B 1 70 ? 3.541 5.184 19.016 1 79 70 GLU B N 1
ATOM 2897 C CA . GLU B 1 70 ? 4.82 5.867 18.844 1 79 70 GLU B CA 1
ATOM 2898 C C . GLU B 1 70 ? 5.371 5.68 17.438 1 79 70 GLU B C 1
ATOM 2900 O O . GLU B 1 70 ? 5.973 6.594 16.875 1 79 70 GLU B O 1
ATOM 2905 N N . ALA B 1 71 ? 5.09 4.551 16.938 1 76.81 71 ALA B N 1
ATOM 2906 C CA . ALA B 1 71 ? 5.648 4.227 15.625 1 76.81 71 ALA B CA 1
ATOM 2907 C C . ALA B 1 71 ? 4.754 4.738 14.5 1 76.81 71 ALA B C 1
ATOM 2909 O O . ALA B 1 71 ? 5.223 4.984 13.383 1 76.81 71 ALA B O 1
ATOM 2910 N N . HIS B 1 72 ? 3.492 4.836 14.828 1 82 72 HIS B N 1
ATOM 2911 C CA . HIS B 1 72 ? 2.518 5.277 13.836 1 82 72 HIS B CA 1
ATOM 2912 C C . HIS B 1 72 ? 1.615 6.367 14.398 1 82 72 HIS B C 1
ATOM 2914 O O . HIS B 1 72 ? 0.462 6.105 14.742 1 82 72 HIS B O 1
ATOM 2920 N N . ARG B 1 73 ? 2.104 7.492 14.289 1 77.12 73 ARG B N 1
ATOM 2921 C CA . ARG B 1 73 ? 1.396 8.602 14.922 1 77.12 73 ARG B CA 1
ATOM 2922 C C . ARG B 1 73 ? 0.215 9.055 14.07 1 77.12 73 ARG B C 1
ATOM 2924 O O . ARG B 1 73 ? -0.65 9.797 14.539 1 77.12 73 ARG B O 1
ATOM 2931 N N . PHE B 1 74 ? 0.194 8.617 12.828 1 80.44 74 PHE B N 1
ATOM 2932 C CA . PHE B 1 74 ? -0.931 8.93 11.953 1 80.44 74 PHE B CA 1
ATOM 2933 C C . PHE B 1 74 ? -1.99 7.836 12.023 1 80.44 74 PHE B C 1
ATOM 2935 O O . PHE B 1 74 ? -3.037 7.938 11.383 1 80.44 74 PHE B O 1
ATOM 2942 N N . GLY B 1 75 ? -1.696 6.828 12.867 1 76.25 75 GLY B N 1
ATOM 2943 C CA . GLY B 1 75 ? -2.633 5.719 12.969 1 76.25 75 GLY B CA 1
ATOM 2944 C C . GLY B 1 75 ? -2.285 4.559 12.062 1 76.25 75 GLY B C 1
ATOM 2945 O O . GLY B 1 75 ? -1.262 4.586 11.375 1 76.25 75 GLY B O 1
ATOM 2946 N N . HIS B 1 76 ? -3.195 3.557 12.086 1 83.69 76 HIS B N 1
ATOM 2947 C CA . HIS B 1 76 ? -2.961 2.34 11.32 1 83.69 76 HIS B CA 1
ATOM 2948 C C . HIS B 1 76 ? -4.066 2.113 10.297 1 83.69 76 HIS B C 1
ATOM 2950 O O . HIS B 1 76 ? -4.316 0.977 9.883 1 83.69 76 HIS B O 1
ATOM 2956 N N . GLY B 1 77 ? -4.707 3.082 9.953 1 84.19 77 GLY B N 1
ATOM 2957 C CA . GLY B 1 77 ? -5.863 2.979 9.078 1 84.19 77 GLY B CA 1
ATOM 2958 C C . GLY B 1 77 ? -5.543 2.342 7.738 1 84.19 77 GLY B C 1
ATOM 2959 O O . GLY B 1 77 ? -6.363 1.608 7.184 1 84.19 77 GLY B O 1
ATOM 2960 N N . LYS B 1 78 ? -4.383 2.494 7.242 1 89.12 78 LYS B N 1
ATOM 2961 C CA . LYS B 1 78 ? -4 2.025 5.914 1 89.12 78 LYS B CA 1
ATOM 2962 C C . LYS B 1 78 ? -3.881 0.504 5.879 1 89.12 78 LYS B C 1
ATOM 2964 O O . LYS B 1 78 ? -3.844 -0.096 4.805 1 89.12 78 LYS B O 1
ATOM 2969 N N . ALA B 1 79 ? -3.879 -0.054 7.043 1 89.25 79 ALA B N 1
ATOM 2970 C CA . ALA B 1 79 ? -3.836 -1.513 7.117 1 89.25 79 ALA B CA 1
ATOM 2971 C C . ALA B 1 79 ? -5.059 -2.131 6.441 1 89.25 79 ALA B C 1
ATOM 2973 O O . ALA B 1 79 ? -4.965 -3.201 5.836 1 89.25 79 ALA B O 1
ATOM 2974 N N . GLU B 1 80 ? -6.094 -1.459 6.609 1 90.88 80 GLU B N 1
ATOM 2975 C CA . GLU B 1 80 ? -7.312 -1.938 5.965 1 90.88 80 GLU B CA 1
ATOM 2976 C C . GLU B 1 80 ? -7.164 -1.95 4.445 1 90.88 80 GLU B C 1
ATOM 2978 O O . GLU B 1 80 ? -7.559 -2.914 3.787 1 90.88 80 GLU B O 1
ATOM 2983 N N . ALA B 1 81 ? -6.629 -0.901 3.895 1 90.94 81 ALA B N 1
ATOM 2984 C CA . ALA B 1 81 ? -6.43 -0.81 2.451 1 90.94 81 ALA B CA 1
ATOM 2985 C C . ALA B 1 81 ? -5.43 -1.856 1.968 1 90.94 81 ALA B C 1
ATOM 2987 O O . ALA B 1 81 ? -5.586 -2.42 0.882 1 90.94 81 ALA B O 1
ATOM 2988 N N . LEU B 1 82 ? -4.477 -2.121 2.748 1 91.69 82 LEU B N 1
ATOM 2989 C CA . LEU B 1 82 ? -3.496 -3.146 2.414 1 91.69 82 LEU B CA 1
ATOM 2990 C C . LEU B 1 82 ? -4.145 -4.527 2.375 1 91.69 82 LEU B C 1
ATOM 2992 O O . LEU B 1 82 ? -3.877 -5.316 1.468 1 91.69 82 LEU B O 1
ATOM 2996 N N . ALA B 1 83 ? -4.895 -4.754 3.375 1 92.25 83 ALA B N 1
ATOM 2997 C CA . ALA B 1 83 ? -5.621 -6.023 3.4 1 92.25 83 ALA B CA 1
ATOM 2998 C C . ALA B 1 83 ? -6.52 -6.164 2.176 1 92.25 83 ALA B C 1
ATOM 3000 O O . ALA B 1 83 ? -6.617 -7.246 1.593 1 92.25 83 ALA B O 1
ATOM 3001 N N . ALA B 1 84 ? -7.184 -5.086 1.811 1 92.62 84 ALA B N 1
ATOM 3002 C CA . ALA B 1 84 ? -8.047 -5.086 0.632 1 92.62 84 ALA B CA 1
ATOM 3003 C C . ALA B 1 84 ? -7.246 -5.379 -0.634 1 92.62 84 ALA B C 1
ATOM 3005 O O . ALA B 1 84 ? -7.711 -6.105 -1.516 1 92.62 84 ALA B O 1
ATOM 3006 N N . LEU B 1 85 ? -6.09 -4.816 -0.69 1 92.38 85 LEU B N 1
ATOM 3007 C CA . LEU B 1 85 ? -5.23 -5.051 -1.848 1 92.38 85 LEU B CA 1
ATOM 3008 C C . LEU B 1 85 ? -4.809 -6.516 -1.926 1 92.38 85 LEU B C 1
ATOM 3010 O O . LEU B 1 85 ? -4.812 -7.109 -3.006 1 92.38 85 LEU B O 1
ATOM 3014 N N . ALA B 1 86 ? -4.434 -7.012 -0.824 1 91.56 86 ALA B N 1
ATOM 3015 C CA . ALA B 1 86 ? -4.09 -8.43 -0.762 1 91.56 86 ALA B CA 1
ATOM 3016 C C . ALA B 1 86 ? -5.262 -9.297 -1.211 1 91.56 86 ALA B C 1
ATOM 3018 O O . ALA B 1 86 ? -5.078 -10.266 -1.957 1 91.56 86 ALA B O 1
ATOM 3019 N N . GLN B 1 87 ? -6.406 -8.984 -0.781 1 90.94 87 GLN B N 1
ATOM 3020 C CA . GLN B 1 87 ? -7.605 -9.734 -1.155 1 90.94 87 GLN B CA 1
ATOM 3021 C C . GLN B 1 87 ? -7.887 -9.602 -2.65 1 90.94 87 GLN B C 1
ATOM 3023 O O . GLN B 1 87 ? -8.281 -10.578 -3.297 1 90.94 87 GLN B O 1
ATOM 3028 N N . ALA B 1 88 ? -7.746 -8.375 -3.105 1 92.69 88 ALA B N 1
ATOM 3029 C CA . ALA B 1 88 ? -7.969 -8.164 -4.535 1 92.69 88 ALA B CA 1
ATOM 3030 C C . ALA B 1 88 ? -7.012 -9.016 -5.367 1 92.69 88 ALA B C 1
ATOM 3032 O O . ALA B 1 88 ? -7.406 -9.586 -6.387 1 92.69 88 ALA B O 1
ATOM 3033 N N . ALA B 1 89 ? -5.805 -9.055 -4.941 1 90.69 89 ALA B N 1
ATOM 3034 C CA . ALA B 1 89 ? -4.816 -9.891 -5.621 1 90.69 89 ALA B CA 1
ATOM 3035 C C . ALA B 1 89 ? -5.219 -11.359 -5.578 1 90.69 89 ALA B C 1
ATOM 3037 O O . ALA B 1 89 ? -5.117 -12.07 -6.586 1 90.69 89 ALA B O 1
ATOM 3038 N N . PHE B 1 90 ? -5.598 -11.805 -4.488 1 89.56 90 PHE B N 1
ATOM 3039 C CA . PHE B 1 90 ? -6.027 -13.188 -4.312 1 89.56 90 PHE B CA 1
ATOM 3040 C C . PHE B 1 90 ? -7.211 -13.5 -5.219 1 89.56 90 PHE B C 1
ATOM 3042 O O . PHE B 1 90 ? -7.223 -14.539 -5.891 1 89.56 90 PHE B O 1
ATOM 3049 N N . ILE B 1 91 ? -8.211 -12.617 -5.191 1 89.56 91 ILE B N 1
ATOM 3050 C CA . ILE B 1 91 ? -9.406 -12.797 -6.012 1 89.56 91 ILE B CA 1
ATOM 3051 C C . ILE B 1 91 ? -9.023 -12.789 -7.488 1 89.56 91 ILE B C 1
ATOM 3053 O O . ILE B 1 91 ? -9.508 -13.617 -8.266 1 89.56 91 ILE B O 1
ATOM 3057 N N . GLY B 1 92 ? -8.219 -11.844 -7.852 1 90.75 92 GLY B N 1
ATOM 3058 C CA . GLY B 1 92 ? -7.754 -11.789 -9.227 1 90.75 92 GLY B CA 1
ATOM 3059 C C . GLY B 1 92 ? -7.055 -13.062 -9.672 1 90.75 92 GLY B C 1
ATOM 3060 O O . GLY B 1 92 ? -7.332 -13.578 -10.75 1 90.75 92 GLY B O 1
ATOM 3061 N N . GLY B 1 93 ? -6.152 -13.547 -8.867 1 87.12 93 GLY B N 1
ATOM 3062 C CA . GLY B 1 93 ? -5.492 -14.805 -9.164 1 87.12 93 GLY B CA 1
ATOM 3063 C C . GLY B 1 93 ? -6.457 -15.969 -9.289 1 87.12 93 GLY B C 1
ATOM 3064 O O . GLY B 1 93 ? -6.332 -16.797 -10.203 1 87.12 93 GLY B O 1
ATOM 3065 N N . SER B 1 94 ? -7.34 -16.078 -8.375 1 85.38 94 SER B N 1
ATOM 3066 C CA . SER B 1 94 ? -8.336 -17.125 -8.406 1 85.38 94 SER B CA 1
ATOM 3067 C C . SER B 1 94 ? -9.195 -17.047 -9.664 1 85.38 94 SER B C 1
ATOM 3069 O O . SER B 1 94 ? -9.539 -18.078 -10.25 1 85.38 94 SER B O 1
ATOM 3071 N N . ALA B 1 95 ? -9.531 -15.805 -10 1 89.88 95 ALA B N 1
ATOM 3072 C CA . ALA B 1 95 ? -10.336 -15.609 -11.203 1 89.88 95 ALA B CA 1
ATOM 3073 C C . ALA B 1 95 ? -9.578 -16.047 -12.453 1 89.88 95 ALA B C 1
ATOM 3075 O O . ALA B 1 95 ? -10.156 -16.641 -13.367 1 89.88 95 ALA B O 1
ATOM 3076 N N . LEU B 1 96 ? -8.375 -15.789 -12.523 1 87.5 96 LEU B N 1
ATOM 3077 C CA . LEU B 1 96 ? -7.551 -16.234 -13.641 1 87.5 96 LEU B CA 1
ATOM 3078 C C . LEU B 1 96 ? -7.473 -17.75 -13.695 1 87.5 96 LEU B C 1
ATOM 3080 O O . LEU B 1 96 ? -7.605 -18.359 -14.766 1 87.5 96 LEU B O 1
ATOM 3084 N N . PHE B 1 97 ? -7.219 -18.344 -12.602 1 84.06 97 PHE B N 1
ATOM 3085 C CA . PHE B 1 97 ? -7.199 -19.797 -12.508 1 84.06 97 PHE B CA 1
ATOM 3086 C C . PHE B 1 97 ? -8.531 -20.375 -12.961 1 84.06 97 PHE B C 1
ATOM 3088 O O . PHE B 1 97 ? -8.562 -21.375 -13.68 1 84.06 97 PHE B O 1
ATOM 3095 N N . LEU B 1 98 ? -9.578 -19.766 -12.5 1 83 98 LEU B N 1
ATOM 3096 C CA . LEU B 1 98 ? -10.914 -20.203 -12.891 1 83 98 LEU B CA 1
ATOM 3097 C C . LEU B 1 98 ? -11.094 -20.109 -14.398 1 83 98 LEU B C 1
ATOM 3099 O O . LEU B 1 98 ? -11.734 -20.969 -15.008 1 83 98 LEU B O 1
ATOM 3103 N N . THR B 1 99 ? -10.648 -19.109 -14.961 1 87.94 99 THR B N 1
ATOM 3104 C CA . THR B 1 99 ? -10.734 -18.938 -16.406 1 87.94 99 THR B CA 1
ATOM 3105 C C . THR B 1 99 ? -10.008 -20.062 -17.141 1 87.94 99 THR B C 1
ATOM 3107 O O . THR B 1 99 ? -10.539 -20.625 -18.094 1 87.94 99 THR B O 1
ATOM 3110 N N . ILE B 1 100 ? -8.852 -20.406 -16.688 1 85.69 100 ILE B N 1
ATOM 3111 C CA . ILE B 1 100 ? -8.062 -21.469 -17.312 1 85.69 100 ILE B CA 1
ATOM 3112 C C . ILE B 1 100 ? -8.797 -22.797 -17.172 1 85.69 100 ILE B C 1
ATOM 3114 O O . ILE B 1 100 ? -8.906 -23.562 -18.156 1 85.69 100 ILE B O 1
ATOM 3118 N N . GLU B 1 101 ? -9.219 -23.062 -16.031 1 80.12 101 GLU B N 1
ATOM 3119 C CA . GLU B 1 101 ? -9.953 -24.297 -15.789 1 80.12 101 GLU B CA 1
ATOM 3120 C C . GLU B 1 101 ? -11.211 -24.375 -16.641 1 80.12 101 GLU B C 1
ATOM 3122 O O . GLU B 1 101 ? -11.555 -25.438 -17.172 1 80.12 101 GLU B O 1
ATOM 3127 N N . ALA B 1 102 ? -11.938 -23.281 -16.688 1 80.38 102 ALA B N 1
ATOM 3128 C CA . ALA B 1 102 ? -13.156 -23.234 -17.484 1 80.38 102 ALA B CA 1
ATOM 3129 C C . ALA B 1 102 ? -12.859 -23.5 -18.969 1 80.38 102 ALA B C 1
ATOM 3131 O O . ALA B 1 102 ? -13.594 -24.219 -19.641 1 80.38 102 ALA B O 1
ATOM 3132 N N . VAL B 1 103 ? -11.836 -22.969 -19.422 1 83.06 103 VAL B N 1
ATOM 3133 C CA . VAL B 1 103 ? -11.438 -23.156 -20.812 1 83.06 103 VAL B CA 1
ATOM 3134 C C . VAL B 1 103 ? -11.023 -24.609 -21.047 1 83.06 103 VAL B C 1
ATOM 3136 O O . VAL B 1 103 ? -11.359 -25.219 -22.062 1 83.06 103 VAL B O 1
ATOM 3139 N N . ARG B 1 104 ? -10.266 -25.172 -20.141 1 81.44 104 ARG B N 1
ATOM 3140 C CA . ARG B 1 104 ? -9.852 -26.578 -20.219 1 81.44 104 ARG B CA 1
ATOM 3141 C C . ARG B 1 104 ? -11.062 -27.5 -20.281 1 81.44 104 ARG B C 1
ATOM 3143 O O . ARG B 1 104 ? -11.07 -28.484 -21.016 1 81.44 104 ARG B O 1
ATOM 3150 N N . ARG B 1 105 ? -12.023 -27.219 -19.484 1 75.69 105 ARG B N 1
ATOM 3151 C CA . ARG B 1 105 ? -13.219 -28.047 -19.422 1 75.69 105 ARG B CA 1
ATOM 3152 C C . ARG B 1 105 ? -14.055 -27.906 -20.688 1 75.69 105 ARG B C 1
ATOM 31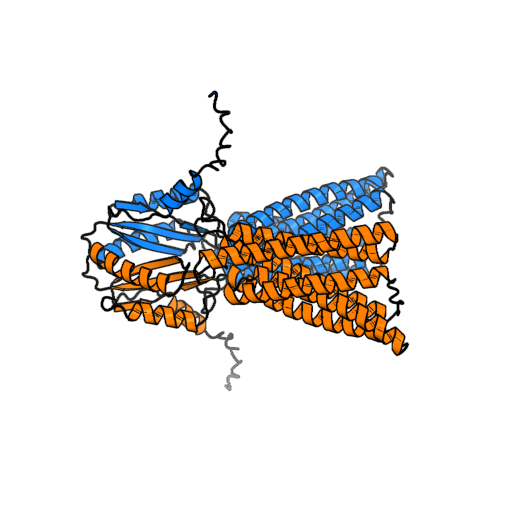54 O O . ARG B 1 105 ? -14.812 -28.797 -21.047 1 75.69 105 ARG B O 1
ATOM 3161 N N . LEU B 1 106 ? -13.984 -26.734 -21.188 1 75.5 106 LEU B N 1
ATOM 3162 C CA . LEU B 1 106 ? -14.664 -26.531 -22.469 1 75.5 106 LEU B CA 1
ATOM 3163 C C . LEU B 1 106 ? -14.055 -27.406 -23.547 1 75.5 106 LEU B C 1
ATOM 3165 O O . LEU B 1 106 ? -14.773 -27.922 -24.422 1 75.5 106 LEU B O 1
ATOM 3169 N N . ILE B 1 107 ? -12.781 -27.578 -23.438 1 75.94 107 ILE B N 1
ATOM 3170 C CA . ILE B 1 107 ? -12.078 -28.375 -24.422 1 75.94 107 ILE B CA 1
ATOM 3171 C C . ILE B 1 107 ? -12.234 -29.859 -24.109 1 75.94 107 ILE B C 1
ATOM 3173 O O . ILE B 1 107 ? -12.461 -30.688 -25 1 75.94 107 ILE B O 1
ATOM 3177 N N . THR B 1 108 ? -12.07 -30.188 -22.781 1 73.31 108 THR B N 1
ATOM 3178 C CA . THR B 1 108 ? -12.258 -31.562 -22.344 1 73.31 108 THR B CA 1
ATOM 3179 C C . THR B 1 108 ? -13.375 -31.656 -21.312 1 73.31 108 THR B C 1
ATOM 3181 O O . THR B 1 108 ? -13.133 -31.531 -20.109 1 73.31 108 THR B O 1
ATOM 3184 N N . PRO B 1 109 ? -14.523 -31.844 -21.766 1 64.75 109 PRO B N 1
ATOM 3185 C CA . PRO B 1 109 ? -15.664 -31.891 -20.844 1 64.75 109 PRO B CA 1
ATOM 3186 C C . PRO B 1 109 ? -15.523 -32.969 -19.781 1 64.75 109 PRO B C 1
ATOM 3188 O O . PRO B 1 109 ? -15.07 -34.094 -20.078 1 64.75 109 PRO B O 1
ATOM 3191 N N . GLN B 1 110 ? -15.273 -32.531 -18.578 1 60.72 110 GLN B N 1
ATOM 3192 C CA . GLN B 1 110 ? -15.258 -33.5 -17.484 1 60.72 110 GLN B CA 1
ATOM 3193 C C . GLN B 1 110 ? -16.594 -33.531 -16.75 1 60.72 110 GLN B C 1
ATOM 3195 O O . GLN B 1 110 ? -17.219 -32.5 -16.562 1 60.72 110 GLN B O 1
ATOM 3200 N N . PRO B 1 111 ? -17.078 -34.781 -16.516 1 57.47 111 PRO B N 1
ATOM 3201 C CA . PRO B 1 111 ? -18.375 -34.875 -15.828 1 57.47 111 PRO B CA 1
ATOM 3202 C C . PRO B 1 111 ? -18.328 -34.25 -14.438 1 57.47 111 PRO B C 1
ATOM 3204 O O . PRO B 1 111 ? -17.312 -34.312 -13.75 1 57.47 111 PRO B O 1
ATOM 3207 N N . VAL B 1 112 ? -19.203 -33.344 -14.227 1 57.44 112 VAL B N 1
ATOM 3208 C CA . VAL B 1 112 ? -19.375 -32.75 -12.898 1 57.44 112 VAL B CA 1
ATOM 3209 C C . VAL B 1 112 ? -20.062 -33.75 -11.977 1 57.44 112 VAL B C 1
ATOM 3211 O O . VAL B 1 112 ? -21.188 -34.219 -12.273 1 57.44 112 VAL B O 1
ATOM 3214 N N . GLY B 1 113 ? -19.438 -34.719 -11.406 1 56.47 113 GLY B N 1
ATOM 3215 C CA . GLY B 1 113 ? -20.125 -35.656 -10.555 1 56.47 113 GLY B CA 1
ATOM 3216 C C . GLY B 1 113 ? -20.047 -35.312 -9.078 1 56.47 113 GLY B C 1
ATOM 3217 O O . GLY B 1 113 ? -18.953 -35.281 -8.508 1 56.47 113 GLY B O 1
ATOM 3218 N N . GLU B 1 114 ? -21.016 -34.438 -8.648 1 62.41 114 GLU B N 1
ATOM 3219 C CA . GLU B 1 114 ? -21.031 -34.312 -7.195 1 62.41 114 GLU B CA 1
ATOM 3220 C C . GLU B 1 114 ? -22.078 -35.219 -6.57 1 62.41 114 GLU B C 1
ATOM 3222 O O . GLU B 1 114 ? -23.172 -35.406 -7.113 1 62.41 114 GLU B O 1
ATOM 3227 N N . GLY B 1 115 ? -21.641 -36.125 -5.68 1 66.31 115 GLY B N 1
ATOM 3228 C CA . GLY B 1 115 ? -22.578 -36.969 -4.934 1 66.31 115 GLY B CA 1
ATOM 3229 C C . GLY B 1 115 ? -23.547 -36.188 -4.078 1 66.31 115 GLY B C 1
ATOM 3230 O O . GLY B 1 115 ? -23.484 -34.938 -4.043 1 66.31 115 GLY B O 1
ATOM 3231 N N . ALA B 1 116 ? -24.562 -36.812 -3.518 1 74.38 116 ALA B N 1
ATOM 3232 C CA . ALA B 1 116 ? -25.594 -36.188 -2.67 1 74.38 116 ALA B CA 1
ATOM 3233 C C . ALA B 1 116 ? -24.953 -35.406 -1.535 1 74.38 116 ALA B C 1
ATOM 3235 O O . ALA B 1 116 ? -25.438 -34.312 -1.195 1 74.38 116 ALA B O 1
ATOM 3236 N N . VAL B 1 117 ? -23.906 -35.875 -1.043 1 74.88 117 VAL B N 1
ATOM 3237 C CA . VAL B 1 117 ? -23.234 -35.219 0.071 1 74.88 117 VAL B CA 1
ATOM 3238 C C . VAL B 1 117 ? -22.594 -33.906 -0.41 1 74.88 117 VAL B C 1
ATOM 3240 O O . VAL B 1 117 ? -22.656 -32.906 0.282 1 74.88 117 VAL B O 1
ATOM 3243 N N . GLY B 1 118 ? -22.109 -34.031 -1.573 1 73.56 118 GLY B N 1
ATOM 3244 C CA . GLY B 1 118 ? -21.531 -32.812 -2.15 1 73.56 118 GLY B CA 1
ATOM 3245 C C . GLY B 1 118 ? -22.547 -31.719 -2.371 1 73.56 118 GLY B C 1
ATOM 3246 O O . GLY B 1 118 ? -22.281 -30.547 -2.08 1 73.56 118 GLY B O 1
ATOM 3247 N N . ILE B 1 119 ? -23.672 -32.094 -2.711 1 81.31 119 ILE B N 1
ATOM 3248 C CA . ILE B 1 119 ? -24.75 -31.125 -2.975 1 81.31 119 ILE B CA 1
ATOM 3249 C C . ILE B 1 119 ? -25.219 -30.516 -1.662 1 81.31 119 ILE B C 1
ATOM 3251 O O . ILE B 1 119 ? -25.484 -29.312 -1.589 1 81.31 119 ILE B O 1
ATOM 3255 N N . ALA B 1 120 ? -25.312 -31.344 -0.675 1 83.75 120 ALA B N 1
ATOM 3256 C CA . ALA B 1 120 ? -25.75 -30.844 0.628 1 83.75 120 ALA B CA 1
ATOM 3257 C C . ALA B 1 120 ? -24.781 -29.812 1.183 1 83.75 120 ALA B C 1
ATOM 3259 O O . ALA B 1 120 ? -25.219 -28.781 1.707 1 83.75 120 ALA B O 1
ATOM 3260 N N . VAL B 1 121 ? -23.547 -30.094 1.081 1 82.62 121 VAL B N 1
ATOM 3261 C CA . VAL B 1 121 ? -22.531 -29.172 1.563 1 82.62 121 VAL B CA 1
ATOM 3262 C C . VAL B 1 121 ? -22.578 -27.875 0.753 1 82.62 121 VAL B C 1
ATOM 3264 O O . VAL B 1 121 ? -22.406 -26.781 1.305 1 82.62 121 VAL B O 1
ATOM 3267 N N . MET B 1 122 ? -22.844 -28.031 -0.489 1 84.56 122 MET B N 1
ATOM 3268 C CA . MET B 1 122 ? -22.922 -26.844 -1.346 1 84.56 122 MET B CA 1
ATOM 3269 C C . MET B 1 122 ? -24.125 -25.984 -0.977 1 84.56 122 MET B C 1
ATOM 3271 O O . MET B 1 122 ? -24.031 -24.75 -0.968 1 84.56 122 MET B O 1
ATOM 3275 N N . LEU B 1 123 ? -25.172 -26.594 -0.662 1 89.06 123 LEU B N 1
ATOM 3276 C CA . LEU B 1 123 ? -26.359 -25.859 -0.268 1 89.06 123 LEU B CA 1
ATOM 3277 C C . LEU B 1 123 ? -26.141 -25.125 1.05 1 89.06 123 LEU B C 1
ATOM 3279 O O . LEU B 1 123 ? -26.562 -23.984 1.205 1 89.06 123 LEU B O 1
ATOM 3283 N N . LEU B 1 124 ? -25.531 -25.812 1.925 1 89.06 124 LEU B N 1
ATOM 3284 C CA . LEU B 1 124 ? -25.172 -25.172 3.191 1 89.06 124 LEU B CA 1
ATOM 3285 C C . LEU B 1 124 ? -24.25 -23.984 2.967 1 89.06 124 LEU B C 1
ATOM 3287 O O . LEU B 1 124 ? -24.438 -22.922 3.57 1 89.06 124 LEU B O 1
ATOM 3291 N N . SER B 1 125 ? -23.297 -24.188 2.156 1 87.88 125 SER B N 1
ATOM 3292 C CA . SER B 1 125 ? -22.344 -23.125 1.827 1 87.88 125 SER B CA 1
ATOM 3293 C C . SER B 1 125 ? -23.062 -21.906 1.246 1 87.88 125 SER B C 1
ATOM 3295 O O . SER B 1 125 ? -22.781 -20.766 1.629 1 87.88 125 SER B O 1
ATOM 3297 N N . ILE B 1 126 ? -24.047 -22.141 0.448 1 91.12 126 ILE B N 1
ATOM 3298 C CA . ILE B 1 126 ? -24.797 -21.078 -0.201 1 91.12 126 ILE B CA 1
ATOM 3299 C C . ILE B 1 126 ? -25.594 -20.297 0.843 1 91.12 126 ILE B C 1
ATOM 3301 O O . ILE B 1 126 ? -25.578 -19.062 0.841 1 91.12 126 ILE B O 1
ATOM 3305 N N . LEU B 1 127 ? -26.172 -21 1.713 1 93 127 LEU B N 1
ATOM 3306 C CA . LEU B 1 127 ? -27 -20.359 2.734 1 93 127 LEU B CA 1
ATOM 3307 C C . LEU B 1 127 ? -26.141 -19.5 3.664 1 93 127 LEU B C 1
ATOM 3309 O O . LEU B 1 127 ? -26.484 -18.344 3.926 1 93 127 LEU B O 1
ATOM 3313 N N . LEU B 1 128 ? -25.109 -20.031 4.141 1 92.19 128 LEU B N 1
ATOM 3314 C CA . LEU B 1 128 ? -24.234 -19.312 5.07 1 92.19 128 LEU B CA 1
ATOM 3315 C C . LEU B 1 128 ? -23.562 -18.125 4.387 1 92.19 128 LEU B C 1
ATOM 3317 O O . LEU B 1 128 ? -23.5 -17.031 4.961 1 92.19 128 LEU B O 1
ATOM 3321 N N . THR B 1 129 ? -23.125 -18.328 3.236 1 91.75 129 THR B N 1
ATOM 3322 C CA . THR B 1 129 ? -22.438 -17.266 2.51 1 91.75 129 THR B CA 1
ATOM 3323 C C . THR B 1 129 ? -23.406 -16.156 2.115 1 91.75 129 THR B C 1
ATOM 3325 O O . THR B 1 129 ? -23.062 -14.977 2.137 1 91.75 129 THR B O 1
ATOM 3328 N N . ALA B 1 130 ? -24.609 -16.531 1.777 1 94 130 ALA B N 1
ATOM 3329 C CA . ALA B 1 130 ? -25.625 -15.531 1.457 1 94 130 ALA B CA 1
ATOM 3330 C C . ALA B 1 130 ? -25.906 -14.633 2.658 1 94 130 ALA B C 1
ATOM 3332 O O . ALA B 1 130 ? -26.047 -13.414 2.514 1 94 130 ALA B O 1
ATOM 3333 N N . GLY B 1 131 ? -26.047 -15.273 3.742 1 94.5 131 GLY B N 1
ATOM 3334 C CA . GLY B 1 131 ? -26.203 -14.508 4.965 1 94.5 131 GLY B CA 1
ATOM 3335 C C . GLY B 1 131 ? -25.047 -13.578 5.254 1 94.5 131 GLY B C 1
ATOM 3336 O O . GLY B 1 131 ? -25.25 -12.422 5.621 1 94.5 131 GLY B O 1
ATOM 3337 N N . LEU B 1 132 ? -23.906 -14.023 5.113 1 93.25 132 LEU B N 1
ATOM 3338 C CA . LEU B 1 132 ? -22.703 -13.242 5.355 1 93.25 132 LEU B CA 1
ATOM 3339 C C . LEU B 1 132 ? -22.609 -12.062 4.402 1 93.25 132 LEU B C 1
ATOM 3341 O O . LEU B 1 132 ? -22.344 -10.93 4.824 1 93.25 132 LEU B O 1
ATOM 3345 N N . ILE B 1 133 ? -22.891 -12.32 3.162 1 94 133 ILE B N 1
ATOM 3346 C CA . ILE B 1 133 ? -22.781 -11.297 2.133 1 94 133 ILE B CA 1
ATOM 3347 C C . ILE B 1 133 ? -23.781 -10.18 2.406 1 94 133 ILE B C 1
ATOM 3349 O O . ILE B 1 133 ? -23.469 -9 2.221 1 94 133 ILE B O 1
ATOM 3353 N N . THR B 1 134 ? -24.922 -10.539 2.812 1 94.19 134 THR B N 1
ATOM 3354 C CA . THR B 1 134 ? -25.953 -9.547 3.133 1 94.19 134 THR B CA 1
ATOM 3355 C C . THR B 1 134 ? -25.516 -8.672 4.301 1 94.19 134 THR B C 1
ATOM 3357 O O . THR B 1 134 ? -25.688 -7.453 4.27 1 94.19 134 THR B O 1
ATOM 3360 N N . PHE B 1 135 ? -24.969 -9.297 5.203 1 93.19 135 PHE B N 1
ATOM 3361 C CA . PHE B 1 135 ? -24.453 -8.562 6.355 1 93.19 135 PHE B CA 1
ATOM 3362 C C . PHE B 1 135 ? -23.297 -7.66 5.945 1 93.19 135 PHE B C 1
ATOM 3364 O O . PHE B 1 135 ? -23.234 -6.492 6.344 1 93.19 135 PHE B O 1
ATOM 3371 N N . GLN B 1 136 ? -22.438 -8.141 5.219 1 92.94 136 GLN B N 1
ATOM 3372 C CA . GLN B 1 136 ? -21.281 -7.367 4.766 1 92.94 136 GLN B CA 1
ATOM 3373 C C . GLN B 1 136 ? -21.719 -6.176 3.918 1 92.94 136 GLN B C 1
ATOM 3375 O O . GLN B 1 136 ? -21.094 -5.113 3.965 1 92.94 136 GLN B O 1
ATOM 3380 N N . ARG B 1 137 ? -22.766 -6.352 3.137 1 93 137 ARG B N 1
ATOM 3381 C CA . ARG B 1 137 ? -23.281 -5.242 2.352 1 93 137 ARG B CA 1
ATOM 3382 C C . ARG B 1 137 ? -23.719 -4.09 3.254 1 93 137 ARG B C 1
ATOM 3384 O O . ARG B 1 137 ? -23.438 -2.926 2.961 1 93 137 ARG B O 1
ATOM 3391 N N . HIS B 1 138 ? -24.344 -4.445 4.254 1 92.25 138 HIS B N 1
ATOM 3392 C CA . HIS B 1 138 ? -24.766 -3.439 5.223 1 92.25 138 HIS B CA 1
ATOM 3393 C C . HIS B 1 138 ? -23.578 -2.723 5.844 1 92.25 138 HIS B C 1
ATOM 3395 O O . HIS B 1 138 ? -23.562 -1.496 5.957 1 92.25 138 HIS B O 1
ATOM 3401 N N . VAL B 1 139 ? -22.641 -3.459 6.188 1 90.38 139 VAL B N 1
ATOM 3402 C CA . VAL B 1 139 ? -21.453 -2.91 6.844 1 90.38 139 VAL B CA 1
ATOM 3403 C C . VAL B 1 139 ? -20.688 -2.008 5.875 1 90.38 139 VAL B C 1
ATOM 3405 O O . VAL B 1 139 ? -20.266 -0.909 6.238 1 90.38 139 VAL B O 1
ATOM 3408 N N . VAL B 1 140 ? -20.531 -2.412 4.664 1 90.75 140 VAL B N 1
ATOM 3409 C CA . VAL B 1 140 ? -19.812 -1.644 3.658 1 90.75 140 VAL B CA 1
ATOM 3410 C C . VAL B 1 140 ? -20.531 -0.329 3.389 1 90.75 140 VAL B C 1
ATOM 3412 O O . VAL B 1 140 ? -19.906 0.724 3.27 1 90.75 140 VAL B O 1
ATOM 3415 N N . THR B 1 141 ? -21.812 -0.369 3.318 1 89.31 141 THR B N 1
ATOM 3416 C CA . THR B 1 141 ? -22.609 0.828 3.062 1 89.31 141 THR B CA 1
ATOM 3417 C C . THR B 1 141 ? -22.516 1.794 4.242 1 89.31 141 THR B C 1
ATOM 3419 O O . THR B 1 141 ? -22.484 3.012 4.051 1 89.31 141 THR B O 1
ATOM 3422 N N . ALA B 1 142 ? -22.438 1.271 5.391 1 87.88 142 ALA B N 1
ATOM 3423 C CA . ALA B 1 142 ? -22.438 2.088 6.602 1 87.88 142 ALA B CA 1
ATOM 3424 C C . ALA B 1 142 ? -21.047 2.656 6.883 1 87.88 142 ALA B C 1
ATOM 3426 O O . ALA B 1 142 ? -20.922 3.783 7.363 1 87.88 142 ALA B O 1
ATOM 3427 N N . THR B 1 143 ? -20.078 1.933 6.586 1 86 143 THR B N 1
ATOM 3428 C CA . THR B 1 143 ? -18.75 2.314 7.047 1 86 143 THR B CA 1
ATOM 3429 C C . THR B 1 143 ? -17.859 2.68 5.867 1 86 143 THR B C 1
ATOM 3431 O O . THR B 1 143 ? -16.828 3.354 6.039 1 86 143 THR B O 1
ATOM 3434 N N . GLY B 1 144 ? -18.141 2.158 4.723 1 84.69 144 GLY B N 1
ATOM 3435 C CA . GLY B 1 144 ? -17.297 2.385 3.568 1 84.69 144 GLY B CA 1
ATOM 3436 C C . GLY B 1 144 ? -15.992 1.597 3.621 1 84.69 144 GLY B C 1
ATOM 3437 O O . GLY B 1 144 ? -15.008 1.972 2.984 1 84.69 144 GLY B O 1
ATOM 3438 N N . SER B 1 145 ? -16 0.544 4.352 1 89.75 145 SER B N 1
ATOM 3439 C CA . SER B 1 145 ? -14.797 -0.255 4.543 1 89.75 145 SER B CA 1
ATOM 3440 C C . SER B 1 145 ? -14.391 -0.958 3.25 1 89.75 145 SER B C 1
ATOM 3442 O O . SER B 1 145 ? -15.141 -1.782 2.725 1 89.75 145 SER B O 1
ATOM 3444 N N . VAL B 1 146 ? -13.188 -0.734 2.828 1 89.69 146 VAL B N 1
ATOM 3445 C CA . VAL B 1 146 ? -12.688 -1.324 1.59 1 89.69 146 VAL B CA 1
ATOM 3446 C C . VAL B 1 146 ? -12.312 -2.785 1.826 1 89.69 146 VAL B C 1
ATOM 3448 O O . VAL B 1 146 ? -12.492 -3.627 0.943 1 89.69 146 VAL B O 1
ATOM 3451 N N . ALA B 1 147 ? -11.828 -3.088 2.965 1 90.62 147 ALA B N 1
ATOM 3452 C CA . ALA B 1 147 ? -11.43 -4.457 3.297 1 90.62 147 ALA B CA 1
ATOM 3453 C C . ALA B 1 147 ? -12.648 -5.379 3.35 1 90.62 147 ALA B C 1
ATOM 3455 O O . ALA B 1 147 ? -12.625 -6.484 2.803 1 90.62 147 ALA B O 1
ATOM 3456 N N . VAL B 1 148 ? -13.672 -4.906 3.957 1 90.94 148 VAL B N 1
ATOM 3457 C CA . VAL B 1 148 ? -14.898 -5.695 4.047 1 90.94 148 VAL B CA 1
ATOM 3458 C C . VAL B 1 148 ? -15.523 -5.836 2.664 1 90.94 148 VAL B C 1
ATOM 3460 O O . VAL B 1 148 ? -16.078 -6.891 2.332 1 90.94 148 VAL B O 1
ATOM 3463 N N . GLY B 1 149 ? -15.43 -4.836 1.908 1 92.44 149 GLY B N 1
ATOM 3464 C CA . GLY B 1 149 ? -15.898 -4.918 0.534 1 92.44 149 GLY B CA 1
ATOM 3465 C C . GLY B 1 149 ? -15.172 -5.969 -0.283 1 92.44 149 GLY B C 1
ATOM 3466 O O . GLY B 1 149 ? -15.789 -6.695 -1.061 1 92.44 149 GLY B O 1
ATOM 3467 N N . ALA B 1 150 ? -13.922 -5.957 -0.116 1 91.94 150 ALA B N 1
ATOM 3468 C CA . ALA B 1 150 ? -13.125 -6.977 -0.798 1 91.94 150 ALA B CA 1
ATOM 3469 C C . ALA B 1 150 ? -13.539 -8.375 -0.359 1 91.94 150 ALA B C 1
ATOM 3471 O O . ALA B 1 150 ? -13.664 -9.281 -1.188 1 91.94 150 ALA B O 1
ATOM 3472 N N . ASP B 1 151 ? -13.672 -8.508 0.914 1 92.19 151 ASP B N 1
ATOM 3473 C CA . ASP B 1 151 ? -14.086 -9.789 1.462 1 92.19 151 ASP B CA 1
ATOM 3474 C C . ASP B 1 151 ? -15.461 -10.195 0.93 1 92.19 151 ASP B C 1
ATOM 3476 O O . ASP B 1 151 ? -15.695 -11.375 0.637 1 92.19 151 ASP B O 1
ATOM 3480 N N . ARG B 1 152 ? -16.344 -9.281 0.846 1 92.12 152 ARG B N 1
ATOM 3481 C CA . ARG B 1 152 ? -17.672 -9.531 0.298 1 92.12 152 ARG B CA 1
ATOM 3482 C C . ARG B 1 152 ? -17.578 -10.039 -1.138 1 92.12 152 ARG B C 1
ATOM 3484 O O . ARG B 1 152 ? -18.297 -10.977 -1.513 1 92.12 152 ARG B O 1
ATOM 3491 N N . LEU B 1 153 ? -16.781 -9.438 -1.916 1 90.75 153 LEU B N 1
ATOM 3492 C CA . LEU B 1 153 ? -16.594 -9.859 -3.299 1 90.75 153 LEU B CA 1
ATOM 3493 C C . LEU B 1 153 ? -16.094 -11.297 -3.363 1 90.75 153 LEU B C 1
ATOM 3495 O O . LEU B 1 153 ? -16.562 -12.086 -4.188 1 90.75 153 LEU B O 1
ATOM 3499 N N . HIS B 1 154 ? -15.133 -11.539 -2.523 1 91.06 154 HIS B N 1
ATOM 3500 C CA . HIS B 1 154 ? -14.586 -12.891 -2.457 1 91.06 154 HIS B CA 1
ATOM 3501 C C . HIS B 1 154 ? -15.672 -13.914 -2.18 1 91.06 154 HIS B C 1
ATOM 3503 O O . HIS B 1 154 ? -15.805 -14.906 -2.908 1 91.06 154 HIS B O 1
ATOM 3509 N N . TYR B 1 155 ? -16.5 -13.68 -1.221 1 89.88 155 TYR B N 1
ATOM 3510 C CA . TYR B 1 155 ? -17.562 -14.617 -0.853 1 89.88 155 TYR B CA 1
ATOM 3511 C C . TYR B 1 155 ? -18.672 -14.625 -1.896 1 89.88 155 TYR B C 1
ATOM 3513 O O . TYR B 1 155 ? -19.344 -15.641 -2.08 1 89.88 155 TYR B O 1
ATOM 3521 N N . SER B 1 156 ? -18.875 -13.555 -2.529 1 91.75 156 SER B N 1
ATOM 3522 C CA . SER B 1 156 ? -19.812 -13.539 -3.641 1 91.75 156 SER B CA 1
ATOM 3523 C C . SER B 1 156 ? -19.375 -14.492 -4.746 1 91.75 156 SER B C 1
ATOM 3525 O O . SER B 1 156 ? -20.219 -15.164 -5.359 1 91.75 156 SER B O 1
ATOM 3527 N N . GLY B 1 157 ? -18.094 -14.406 -5.031 1 88.12 157 GLY B N 1
ATOM 3528 C CA . GLY B 1 157 ? -17.578 -15.367 -5.988 1 88.12 157 GLY B CA 1
ATOM 3529 C C . GLY B 1 157 ? -17.828 -16.812 -5.594 1 88.12 157 GLY B C 1
ATOM 3530 O O . GLY B 1 157 ? -18.266 -17.609 -6.422 1 88.12 157 GLY B O 1
ATOM 3531 N N . ASP B 1 158 ? -17.578 -17.047 -4.352 1 86.38 158 ASP B N 1
ATOM 3532 C CA . ASP B 1 158 ? -17.812 -18.406 -3.842 1 86.38 158 ASP B CA 1
ATOM 3533 C C . ASP B 1 158 ? -19.281 -18.797 -3.99 1 86.38 158 ASP B C 1
ATOM 3535 O O . ASP B 1 158 ? -19.578 -19.922 -4.387 1 86.38 158 ASP B O 1
ATOM 3539 N N . LEU B 1 159 ? -20.141 -17.938 -3.654 1 88.62 159 LEU B N 1
ATOM 3540 C CA . LEU B 1 159 ? -21.578 -18.188 -3.74 1 88.62 159 LEU B CA 1
ATOM 3541 C C . LEU B 1 159 ? -22 -18.469 -5.184 1 88.62 159 LEU B C 1
ATOM 3543 O O . LEU B 1 159 ? -22.719 -19.438 -5.453 1 88.62 159 LEU B O 1
ATOM 3547 N N . LEU B 1 160 ? -21.531 -17.672 -6.059 1 88.5 160 LEU B N 1
ATOM 3548 C CA . LEU B 1 160 ? -21.891 -17.812 -7.469 1 88.5 160 LEU B CA 1
ATOM 3549 C C . LEU B 1 160 ? -21.344 -19.125 -8.039 1 88.5 160 LEU B C 1
ATOM 3551 O O . LEU B 1 160 ? -22.016 -19.781 -8.828 1 88.5 160 LEU B O 1
ATOM 3555 N N . MET B 1 161 ? -20.156 -19.422 -7.633 1 82.44 161 MET B N 1
ATOM 3556 C CA . MET B 1 161 ? -19.547 -20.656 -8.125 1 82.44 161 MET B CA 1
ATOM 3557 C C . MET B 1 161 ? -20.328 -21.875 -7.652 1 82.44 161 MET B C 1
ATOM 3559 O O . MET B 1 161 ? -20.625 -22.781 -8.438 1 82.44 161 MET B O 1
ATOM 3563 N N . ASN B 1 162 ? -20.641 -21.875 -6.387 1 81.19 162 ASN B N 1
ATOM 3564 C CA . ASN B 1 162 ? -21.422 -22.984 -5.848 1 81.19 162 ASN B CA 1
ATOM 3565 C C . ASN B 1 162 ? -22.797 -23.047 -6.504 1 81.19 162 ASN B C 1
ATOM 3567 O O . ASN B 1 162 ? -23.281 -24.141 -6.844 1 81.19 162 ASN B O 1
ATOM 3571 N N . ALA B 1 163 ? -23.375 -21.969 -6.688 1 86.12 163 ALA B N 1
ATOM 3572 C CA . ALA B 1 163 ? -24.672 -21.922 -7.336 1 86.12 163 ALA B CA 1
ATOM 3573 C C . ALA B 1 163 ? -24.594 -22.406 -8.781 1 86.12 163 ALA B C 1
ATOM 3575 O O . ALA B 1 163 ? -25.469 -23.125 -9.258 1 86.12 163 ALA B O 1
ATOM 3576 N N . ALA B 1 164 ? -23.578 -22.016 -9.414 1 82.56 164 ALA B N 1
ATOM 3577 C CA . ALA B 1 164 ? -23.391 -22.391 -10.812 1 82.56 164 ALA B CA 1
ATOM 3578 C C . ALA B 1 164 ? -23.203 -23.891 -10.953 1 82.56 164 ALA B C 1
ATOM 3580 O O . ALA B 1 164 ? -23.734 -24.5 -11.883 1 82.56 164 ALA B O 1
ATOM 3581 N N . VAL B 1 165 ? -22.469 -24.469 -10.055 1 76.94 165 VAL B N 1
ATOM 3582 C CA . VAL B 1 165 ? -22.234 -25.906 -10.094 1 76.94 165 VAL B CA 1
ATOM 3583 C C . VAL B 1 165 ? -23.562 -26.656 -9.891 1 76.94 165 VAL B C 1
ATOM 3585 O O . VAL B 1 165 ? -23.859 -27.594 -10.625 1 76.94 165 VAL B O 1
ATOM 3588 N N . ILE B 1 166 ? -24.297 -26.188 -8.961 1 78.81 166 ILE B N 1
ATOM 3589 C CA . ILE B 1 166 ? -25.594 -26.828 -8.695 1 78.81 166 ILE B CA 1
ATOM 3590 C C . ILE B 1 166 ? -26.5 -26.672 -9.914 1 78.81 166 ILE B C 1
ATOM 3592 O O . ILE B 1 166 ? -27.156 -27.625 -10.336 1 78.81 166 ILE B O 1
ATOM 3596 N N . LEU B 1 167 ? -26.516 -25.516 -10.422 1 81.75 167 LEU B N 1
ATOM 3597 C CA . LEU B 1 167 ? -27.344 -25.266 -11.602 1 81.75 167 LEU B CA 1
ATOM 3598 C C . LEU B 1 167 ? -26.891 -26.125 -12.773 1 81.75 167 LEU B C 1
ATOM 3600 O O . LEU B 1 167 ? -27.734 -26.625 -13.531 1 81.75 167 LEU B O 1
ATOM 3604 N N . ALA B 1 168 ? -25.625 -26.281 -12.93 1 75.75 168 ALA B N 1
ATOM 3605 C CA . ALA B 1 168 ? -25.094 -27.094 -14.008 1 75.75 168 ALA B CA 1
ATOM 3606 C C . ALA B 1 168 ? -25.5 -28.562 -13.852 1 75.75 168 ALA B C 1
ATOM 3608 O O . ALA B 1 168 ? -25.859 -29.219 -14.828 1 75.75 168 ALA B O 1
ATOM 3609 N N . ILE B 1 169 ? -25.438 -29.016 -12.617 1 74.5 169 ILE B N 1
ATOM 3610 C CA . ILE B 1 169 ? -25.828 -30.391 -12.328 1 74.5 169 ILE B CA 1
ATOM 3611 C C . ILE B 1 169 ? -27.312 -30.578 -12.672 1 74.5 169 ILE B C 1
ATOM 3613 O O . ILE B 1 169 ? -27.688 -31.562 -13.297 1 74.5 169 ILE B O 1
ATOM 3617 N N . LEU B 1 170 ? -28.078 -29.625 -12.273 1 77.69 170 LEU B N 1
ATOM 3618 C CA . LEU B 1 170 ? -29.516 -29.703 -12.523 1 77.69 170 LEU B CA 1
ATOM 3619 C C . LEU B 1 170 ? -29.812 -29.609 -14.016 1 77.69 170 LEU B C 1
ATOM 3621 O O . LEU B 1 170 ? -30.641 -30.375 -14.531 1 77.69 170 LEU B O 1
ATOM 3625 N N . LEU B 1 171 ? -29.125 -28.734 -14.617 1 77.5 171 LEU B N 1
ATOM 3626 C CA . LEU B 1 171 ? -29.359 -28.531 -16.047 1 77.5 171 LEU B CA 1
ATOM 3627 C C . LEU B 1 171 ? -28.875 -29.734 -16.844 1 77.5 171 LEU B C 1
ATOM 3629 O O . LEU B 1 171 ? -29.5 -30.125 -17.828 1 77.5 171 LEU B O 1
ATOM 3633 N N . THR B 1 172 ? -27.734 -30.203 -16.469 1 72.12 172 THR B N 1
ATOM 3634 C CA . THR B 1 172 ? -27.219 -31.375 -17.141 1 72.12 172 THR B CA 1
ATOM 3635 C C . THR B 1 172 ? -28.141 -32.562 -16.938 1 72.12 172 THR B C 1
ATOM 3637 O O . THR B 1 172 ? -28.359 -33.375 -17.859 1 72.12 172 THR B O 1
ATOM 3640 N N . GLY B 1 173 ? -28.609 -32.594 -15.742 1 72.75 173 GLY B N 1
ATOM 3641 C CA . GLY B 1 173 ? -29.562 -33.688 -15.484 1 72.75 173 GLY B CA 1
ATOM 3642 C C . GLY B 1 173 ? -30.828 -33.562 -16.312 1 72.75 173 GLY B C 1
ATOM 3643 O O . GLY B 1 173 ? -31.359 -34.562 -16.781 1 72.75 173 GLY B O 1
ATOM 3644 N N . TRP B 1 174 ? -31.172 -32.344 -16.516 1 77.06 174 TRP B N 1
ATOM 3645 C CA . TRP B 1 174 ? -32.438 -32.094 -17.234 1 77.06 174 TRP B CA 1
ATOM 3646 C C . TRP B 1 174 ? -32.188 -32.125 -18.734 1 77.06 174 TRP B C 1
ATOM 3648 O O . TRP B 1 174 ? -33 -32.656 -19.484 1 77.06 174 TRP B O 1
ATOM 3658 N N . THR B 1 175 ? -31.109 -31.516 -19.188 1 72.75 175 THR B N 1
ATOM 3659 C CA . THR B 1 175 ? -30.922 -31.312 -20.625 1 72.75 175 THR B CA 1
ATOM 3660 C C . THR B 1 175 ? -29.922 -32.312 -21.188 1 72.75 175 THR B C 1
ATOM 3662 O O . THR B 1 175 ? -29.875 -32.531 -22.391 1 72.75 175 THR B O 1
ATOM 3665 N N . GLY B 1 176 ? -29.125 -32.875 -20.453 1 65.88 176 GLY B N 1
ATOM 3666 C CA . GLY B 1 176 ? -28.078 -33.75 -20.891 1 65.88 176 GLY B CA 1
ATOM 3667 C C . GLY B 1 176 ? -26.859 -33.031 -21.422 1 65.88 176 GLY B C 1
ATOM 3668 O O . GLY B 1 176 ? -25.875 -33.656 -21.828 1 65.88 176 GLY B O 1
ATOM 3669 N N . ILE B 1 177 ? -26.969 -31.734 -21.531 1 62.84 177 ILE B N 1
ATOM 3670 C CA . ILE B 1 177 ? -25.875 -30.953 -22.109 1 62.84 177 ILE B CA 1
ATOM 3671 C C . ILE B 1 177 ? -24.891 -30.562 -21 1 62.84 177 ILE B C 1
ATOM 3673 O O . ILE B 1 177 ? -25.297 -29.984 -19.984 1 62.84 177 ILE B O 1
ATOM 3677 N N . SER B 1 178 ? -23.625 -30.984 -21.078 1 62.03 178 SER B N 1
ATOM 3678 C CA . SER B 1 178 ? -22.594 -30.781 -20.062 1 62.03 178 SER B CA 1
ATOM 3679 C C . SER B 1 178 ? -21.891 -29.438 -20.25 1 62.03 178 SER B C 1
ATOM 3681 O O . SER B 1 178 ? -21.094 -29.031 -19.391 1 62.03 178 SER B O 1
ATOM 3683 N N . ALA B 1 179 ? -22.234 -28.641 -21.328 1 61.5 179 ALA B N 1
ATOM 3684 C CA . ALA B 1 179 ? -21.422 -27.484 -21.703 1 61.5 179 ALA B CA 1
ATOM 3685 C C . ALA B 1 179 ? -21.828 -26.266 -20.875 1 61.5 179 ALA B C 1
ATOM 3687 O O . ALA B 1 179 ? -21.156 -25.219 -20.922 1 61.5 179 ALA B O 1
ATOM 3688 N N . PHE B 1 180 ? -22.781 -26.328 -20.109 1 63.28 180 PHE B N 1
ATOM 3689 C CA . PHE B 1 180 ? -23.266 -25.156 -19.375 1 63.28 180 PHE B CA 1
ATOM 3690 C C . PHE B 1 180 ? -22.281 -24.781 -18.281 1 63.28 180 PHE B C 1
ATOM 3692 O O . PHE B 1 180 ? -22.109 -23.594 -17.984 1 63.28 180 PHE B O 1
ATOM 3699 N N . ASP B 1 181 ? -21.359 -25.609 -17.859 1 69.94 181 ASP B N 1
ATOM 3700 C CA . ASP B 1 181 ? -20.516 -25.406 -16.688 1 69.94 181 ASP B CA 1
ATOM 3701 C C . ASP B 1 181 ? -19.359 -24.469 -17 1 69.94 181 ASP B C 1
ATOM 3703 O O . ASP B 1 181 ? -19.156 -23.469 -16.328 1 69.94 181 ASP B O 1
ATOM 3707 N N . PRO B 1 182 ? -18.922 -24.688 -18.281 1 71.38 182 PRO B N 1
ATOM 3708 C CA . PRO B 1 182 ? -17.781 -23.812 -18.547 1 71.38 182 PRO B CA 1
ATOM 3709 C C . PRO B 1 182 ? -18.188 -22.375 -18.844 1 71.38 182 PRO B C 1
ATOM 3711 O O . PRO B 1 182 ? -17.453 -21.438 -18.5 1 71.38 182 PRO B O 1
ATOM 3714 N N . LEU B 1 183 ? -19.312 -22.188 -19.344 1 76.88 183 LEU B N 1
ATOM 3715 C CA . LEU B 1 183 ? -19.781 -20.844 -19.641 1 76.88 183 LEU B CA 1
ATOM 3716 C C . LEU B 1 183 ? -20.078 -20.062 -18.359 1 76.88 183 LEU B C 1
ATOM 3718 O O . LEU B 1 183 ? -19.734 -18.891 -18.25 1 76.88 183 LEU B O 1
ATOM 3722 N N . PHE B 1 184 ? -20.703 -20.734 -17.484 1 80.81 184 PHE B N 1
ATOM 3723 C CA . PHE B 1 184 ? -20.953 -20.125 -16.188 1 80.81 184 PHE B CA 1
ATOM 3724 C C . PHE B 1 184 ? -19.641 -19.766 -15.492 1 80.81 184 PHE B C 1
ATOM 3726 O O . PHE B 1 184 ? -19.5 -18.703 -14.891 1 80.81 184 PHE B O 1
ATOM 3733 N N . GLY B 1 185 ? -18.688 -20.625 -15.703 1 82.75 185 GLY B N 1
ATOM 3734 C CA . GLY B 1 185 ? -17.375 -20.391 -15.117 1 82.75 185 GLY B CA 1
ATOM 3735 C C . GLY B 1 185 ? -16.688 -19.156 -15.656 1 82.75 185 GLY B C 1
ATOM 3736 O O . GLY B 1 185 ? -16.141 -18.359 -14.891 1 82.75 185 GLY B O 1
ATOM 3737 N N . LEU B 1 186 ? -16.875 -18.984 -16.891 1 87.56 186 LEU B N 1
ATOM 3738 C CA . LEU B 1 186 ? -16.266 -17.828 -17.531 1 87.56 186 LEU B CA 1
ATOM 3739 C C . LEU B 1 186 ? -16.969 -16.547 -17.109 1 87.56 186 LEU B C 1
ATOM 3741 O O . LEU B 1 186 ? -16.312 -15.523 -16.906 1 87.56 186 LEU B O 1
ATOM 3745 N N . GLY B 1 187 ? -18.25 -16.578 -17.062 1 90.19 187 GLY B N 1
ATOM 3746 C CA . GLY B 1 187 ? -19 -15.43 -16.594 1 90.19 187 GLY B CA 1
ATOM 3747 C C . GLY B 1 187 ? -18.656 -15.023 -15.18 1 90.19 187 GLY B C 1
ATOM 3748 O O . GLY B 1 187 ? -18.469 -13.836 -14.898 1 90.19 187 GLY B O 1
ATOM 3749 N N . ILE B 1 188 ? -18.5 -15.969 -14.352 1 89.88 188 ILE B N 1
ATOM 3750 C CA . ILE B 1 188 ? -18.156 -15.727 -12.953 1 89.88 188 ILE B CA 1
ATOM 3751 C C . ILE B 1 188 ? -16.75 -15.172 -12.852 1 89.88 188 ILE B C 1
ATOM 3753 O O . ILE B 1 188 ? -16.484 -14.227 -12.094 1 89.88 188 ILE B O 1
ATOM 3757 N N . ALA B 1 189 ? -15.883 -15.727 -13.625 1 91.31 189 ALA B N 1
ATOM 3758 C CA . ALA B 1 189 ? -14.5 -15.266 -13.633 1 91.31 189 ALA B CA 1
ATOM 3759 C C . ALA B 1 189 ? -14.422 -13.797 -14.047 1 91.31 189 ALA B C 1
ATOM 3761 O O . ALA B 1 189 ? -13.68 -13.016 -13.445 1 91.31 189 ALA B O 1
ATOM 3762 N N . ALA B 1 190 ? -15.203 -13.453 -15.016 1 92.5 190 ALA B N 1
ATOM 3763 C CA . ALA B 1 190 ? -15.219 -12.07 -15.484 1 92.5 190 ALA B CA 1
ATOM 3764 C C . ALA B 1 190 ? -15.766 -11.133 -14.414 1 92.5 190 ALA B C 1
ATOM 3766 O O . ALA B 1 190 ? -15.234 -10.039 -14.203 1 92.5 190 ALA B O 1
ATOM 3767 N N . PHE B 1 191 ? -16.766 -11.547 -13.797 1 91.5 191 PHE B N 1
ATOM 3768 C CA . PHE B 1 191 ? -17.359 -10.773 -12.711 1 91.5 191 PHE B CA 1
ATOM 3769 C C . PHE B 1 191 ? -16.359 -10.555 -11.578 1 91.5 191 PHE B C 1
ATOM 3771 O O . PHE B 1 191 ? -16.219 -9.438 -11.078 1 91.5 191 PHE B O 1
ATOM 3778 N N . LEU B 1 192 ? -15.641 -11.586 -11.219 1 92.06 192 LEU B N 1
ATOM 3779 C CA . LEU B 1 192 ? -14.664 -11.531 -10.133 1 92.06 192 LEU B CA 1
ATOM 3780 C C . LEU B 1 192 ? -13.492 -10.633 -10.508 1 92.06 192 LEU B C 1
ATOM 3782 O O . LEU B 1 192 ? -13.008 -9.852 -9.68 1 92.06 192 LEU B O 1
ATOM 3786 N N . LEU B 1 193 ? -13.125 -10.734 -11.711 1 93.19 193 LEU B N 1
ATOM 3787 C CA . LEU B 1 193 ? -12.008 -9.914 -12.164 1 93.19 193 LEU B CA 1
ATOM 3788 C C . LEU B 1 193 ? -12.375 -8.438 -12.148 1 93.19 193 LEU B C 1
ATOM 3790 O O . LEU B 1 193 ? -11.57 -7.598 -11.727 1 93.19 193 LEU B O 1
ATOM 3794 N N . TYR B 1 194 ? -13.508 -8.156 -12.57 1 93.88 194 TYR B N 1
ATOM 3795 C CA . TYR B 1 194 ? -13.992 -6.781 -12.555 1 93.88 194 TYR B CA 1
ATOM 3796 C C . TYR B 1 194 ? -14.078 -6.25 -11.133 1 93.88 194 TYR B C 1
ATOM 3798 O O . TYR B 1 194 ? -13.648 -5.129 -10.852 1 93.88 194 TYR B O 1
ATOM 3806 N N . GLY B 1 195 ? -14.656 -7.043 -10.297 1 93.06 195 GLY B N 1
ATOM 3807 C CA . GLY B 1 195 ? -14.758 -6.66 -8.898 1 93.06 195 GLY B CA 1
ATOM 3808 C C . GLY B 1 195 ? -13.406 -6.473 -8.234 1 93.06 195 GLY B C 1
ATOM 3809 O O . GLY B 1 195 ? -13.203 -5.516 -7.484 1 93.06 195 GLY B O 1
ATOM 3810 N N . ALA B 1 196 ? -12.539 -7.379 -8.523 1 93.69 196 ALA B N 1
ATOM 3811 C CA . ALA B 1 196 ? -11.203 -7.301 -7.949 1 93.69 196 ALA B CA 1
ATOM 3812 C C . ALA B 1 196 ? -10.484 -6.031 -8.398 1 93.69 196 ALA B C 1
ATOM 3814 O O . ALA B 1 196 ? -9.789 -5.391 -7.602 1 93.69 196 ALA B O 1
ATOM 3815 N N . ARG B 1 197 ? -10.648 -5.695 -9.625 1 93.31 197 ARG B N 1
ATOM 3816 C CA . ARG B 1 197 ? -10.062 -4.469 -10.148 1 93.31 197 ARG B CA 1
ATOM 3817 C C . ARG B 1 197 ? -10.609 -3.242 -9.43 1 93.31 197 ARG B C 1
ATOM 3819 O O . ARG B 1 197 ? -9.859 -2.314 -9.117 1 93.31 197 ARG B O 1
ATOM 3826 N N . LYS B 1 198 ? -11.852 -3.229 -9.219 1 93.06 198 LYS B N 1
ATOM 3827 C CA . LYS B 1 198 ? -12.492 -2.121 -8.516 1 93.06 198 LYS B CA 1
ATOM 3828 C C . LYS B 1 198 ? -11.977 -2.008 -7.082 1 93.06 198 LYS B C 1
ATOM 3830 O O . LYS B 1 198 ? -11.641 -0.913 -6.621 1 93.06 198 LYS B O 1
ATOM 3835 N N . VAL B 1 199 ? -11.898 -3.105 -6.438 1 91.5 199 VAL B N 1
ATOM 3836 C CA . VAL B 1 199 ? -11.406 -3.135 -5.062 1 91.5 199 VAL B CA 1
ATOM 3837 C C . VAL B 1 199 ? -9.953 -2.658 -5.02 1 91.5 199 VAL B C 1
ATOM 3839 O O . VAL B 1 199 ? -9.578 -1.871 -4.152 1 91.5 199 VAL B O 1
ATOM 3842 N N . ALA B 1 200 ? -9.219 -3.135 -5.906 1 93.56 200 ALA B N 1
ATOM 3843 C CA . ALA B 1 200 ? -7.812 -2.74 -5.977 1 93.56 200 ALA B CA 1
ATOM 3844 C C . ALA B 1 200 ? -7.676 -1.233 -6.176 1 93.56 200 ALA B C 1
ATOM 3846 O O . ALA B 1 200 ? -6.855 -0.587 -5.52 1 93.56 200 ALA B O 1
ATOM 3847 N N . ARG B 1 201 ? -8.469 -0.719 -7.035 1 92.75 201 ARG B N 1
ATOM 3848 C CA . ARG B 1 201 ? -8.43 0.714 -7.309 1 92.75 201 ARG B CA 1
ATOM 3849 C C . ARG B 1 201 ? -8.789 1.517 -6.062 1 92.75 201 ARG B C 1
ATOM 3851 O O . ARG B 1 201 ? -8.133 2.514 -5.75 1 92.75 201 ARG B O 1
ATOM 3858 N N . GLU B 1 202 ? -9.773 1.09 -5.441 1 91.25 202 GLU B N 1
ATOM 3859 C CA . GLU B 1 202 ? -10.188 1.782 -4.227 1 91.25 202 GLU B CA 1
ATOM 3860 C C . GLU B 1 202 ? -9.117 1.706 -3.148 1 91.25 202 GLU B C 1
ATOM 3862 O O . GLU B 1 202 ? -8.852 2.693 -2.457 1 91.25 202 GLU B O 1
ATOM 3867 N N . ALA B 1 203 ? -8.539 0.547 -3.006 1 92.19 203 ALA B N 1
ATOM 3868 C CA . ALA B 1 203 ? -7.465 0.373 -2.033 1 92.19 203 ALA B CA 1
ATOM 3869 C C . ALA B 1 203 ? -6.258 1.241 -2.385 1 92.19 203 ALA B C 1
ATOM 3871 O O . ALA B 1 203 ? -5.672 1.882 -1.511 1 92.19 203 ALA B O 1
ATOM 3872 N N . LEU B 1 204 ? -5.961 1.317 -3.621 1 91.06 204 LEU B N 1
ATOM 3873 C CA . LEU B 1 204 ? -4.824 2.107 -4.082 1 91.06 204 LEU B CA 1
ATOM 3874 C C . LEU B 1 204 ? -5.074 3.598 -3.867 1 91.06 204 LEU B C 1
ATOM 3876 O O . LEU B 1 204 ? -4.148 4.348 -3.559 1 91.06 204 LEU B O 1
ATOM 3880 N N . ASN B 1 205 ? -6.27 3.969 -4.066 1 89.44 205 ASN B N 1
ATOM 3881 C CA . ASN B 1 205 ? -6.613 5.363 -3.816 1 89.44 205 ASN B CA 1
ATOM 3882 C C . ASN B 1 205 ? -6.328 5.762 -2.371 1 89.44 205 ASN B C 1
ATOM 3884 O O . ASN B 1 205 ? -5.809 6.852 -2.113 1 89.44 205 ASN B O 1
ATOM 3888 N N . VAL B 1 206 ? -6.613 4.926 -1.482 1 88.44 206 VAL B N 1
ATOM 3889 C CA . VAL B 1 206 ? -6.383 5.195 -0.067 1 88.44 206 VAL B CA 1
ATOM 3890 C C . VAL B 1 206 ? -4.887 5.199 0.222 1 88.44 206 VAL B C 1
ATOM 3892 O O . VAL B 1 206 ? -4.375 6.109 0.877 1 88.44 206 VAL B O 1
ATOM 3895 N N . LEU B 1 207 ? -4.246 4.223 -0.347 1 88.44 207 LEU B N 1
ATOM 3896 C CA . LEU B 1 207 ? -2.824 4.059 -0.064 1 88.44 207 LEU B CA 1
ATOM 3897 C C . LEU B 1 207 ? -2.012 5.195 -0.669 1 88.44 207 LEU B C 1
ATOM 3899 O O . LEU B 1 207 ? -0.974 5.582 -0.125 1 88.44 207 LEU B O 1
ATOM 3903 N N . MET B 1 208 ? -2.502 5.738 -1.732 1 86.88 208 MET B N 1
ATOM 3904 C CA . MET B 1 208 ? -1.779 6.793 -2.438 1 86.88 208 MET B CA 1
ATOM 3905 C C . MET B 1 208 ? -2.24 8.172 -1.977 1 86.88 208 MET B C 1
ATOM 3907 O O . MET B 1 208 ? -1.91 9.18 -2.6 1 86.88 208 MET B O 1
ATOM 3911 N N . ASP B 1 209 ? -2.98 8.18 -0.988 1 86.44 209 ASP B N 1
ATOM 3912 C CA . ASP B 1 209 ? -3.441 9.43 -0.383 1 86.44 209 ASP B CA 1
ATOM 3913 C C . ASP B 1 209 ? -4.219 10.273 -1.389 1 86.44 209 ASP B C 1
ATOM 3915 O O . ASP B 1 209 ? -3.965 11.469 -1.53 1 86.44 209 ASP B O 1
ATOM 3919 N N . ARG B 1 210 ? -5.109 9.672 -2.051 1 85.06 210 ARG B N 1
ATOM 3920 C CA . ARG B 1 210 ? -5.961 10.414 -2.973 1 85.06 210 ARG B CA 1
ATOM 3921 C C . ARG B 1 210 ? -6.891 11.359 -2.219 1 85.06 210 ARG B C 1
ATOM 3923 O O . ARG B 1 210 ? -7.391 11.023 -1.144 1 85.06 210 ARG B O 1
ATOM 3930 N N . GLU B 1 211 ? -7.152 12.43 -2.824 1 89.31 211 GLU B N 1
ATOM 3931 C CA . GLU B 1 211 ? -8.031 13.43 -2.223 1 89.31 211 GLU B CA 1
ATOM 3932 C C . GLU B 1 211 ? -9.453 12.898 -2.086 1 89.31 211 GLU B C 1
ATOM 3934 O O . GLU B 1 211 ? -9.867 12.008 -2.838 1 89.31 211 GLU B O 1
ATOM 3939 N N . LEU B 1 212 ? -10.141 13.484 -1.143 1 89.25 212 LEU B N 1
ATOM 3940 C CA . LEU B 1 212 ? -11.57 13.203 -1.008 1 89.25 212 LEU B CA 1
ATOM 3941 C C . LEU B 1 212 ? -12.328 13.656 -2.248 1 89.25 212 LEU B C 1
ATOM 3943 O O . LEU B 1 212 ? -11.828 14.461 -3.033 1 89.25 212 LEU B O 1
ATOM 3947 N N . PRO B 1 213 ? -13.461 13.102 -2.441 1 89.44 213 PRO B N 1
ATOM 3948 C CA . PRO B 1 213 ? -14.266 13.539 -3.582 1 89.44 213 PRO B CA 1
ATOM 3949 C C . PRO B 1 213 ? -14.531 15.047 -3.58 1 89.44 213 PRO B C 1
ATOM 3951 O O . PRO B 1 213 ? -14.531 15.672 -2.52 1 89.44 213 PRO B O 1
ATOM 3954 N N . ALA B 1 214 ? -14.797 15.562 -4.723 1 91.44 214 ALA B N 1
ATOM 3955 C CA . ALA B 1 214 ? -14.953 17 -4.918 1 91.44 214 ALA B CA 1
ATOM 3956 C C . ALA B 1 214 ? -16.094 17.547 -4.059 1 91.44 214 ALA B C 1
ATOM 3958 O O . ALA B 1 214 ? -15.984 18.656 -3.506 1 91.44 214 ALA B O 1
ATOM 3959 N N . GLU B 1 215 ? -17.078 16.797 -3.918 1 92.31 215 GLU B N 1
ATOM 3960 C CA . GLU B 1 215 ? -18.234 17.234 -3.133 1 92.31 215 GLU B CA 1
ATOM 3961 C C . GLU B 1 215 ? -17.859 17.438 -1.669 1 92.31 215 GLU B C 1
ATOM 3963 O O . GLU B 1 215 ? -18.281 18.406 -1.046 1 92.31 215 GLU B O 1
ATOM 3968 N N . GLU B 1 216 ? -17.078 16.531 -1.16 1 91.5 216 GLU B N 1
ATOM 3969 C CA . GLU B 1 216 ? -16.641 16.641 0.228 1 91.5 216 GLU B CA 1
ATOM 3970 C C . GLU B 1 216 ? -15.664 17.797 0.412 1 91.5 216 GLU B C 1
ATOM 3972 O O . GLU B 1 216 ? -15.711 18.5 1.423 1 91.5 216 GLU B O 1
ATOM 3977 N N . ARG B 1 217 ? -14.82 18 -0.516 1 93.44 217 ARG B N 1
ATOM 3978 C CA . ARG B 1 217 ? -13.859 19.094 -0.45 1 93.44 217 ARG B CA 1
ATOM 3979 C C . ARG B 1 217 ? -14.562 20.453 -0.481 1 93.44 217 ARG B C 1
ATOM 3981 O O . ARG B 1 217 ? -14.18 21.375 0.237 1 93.44 217 ARG B O 1
ATOM 3988 N N . GLU B 1 218 ? -15.57 20.531 -1.294 1 94.31 218 GLU B N 1
ATOM 3989 C CA . GLU B 1 218 ? -16.359 21.75 -1.362 1 94.31 218 GLU B CA 1
ATOM 3990 C C . GLU B 1 218 ? -17.094 22.016 -0.053 1 94.31 218 GLU B C 1
ATOM 3992 O O . GLU B 1 218 ? -17.219 23.156 0.384 1 94.31 218 GLU B O 1
ATOM 3997 N N . ARG B 1 219 ? -17.547 20.953 0.487 1 94.88 219 ARG B N 1
ATOM 3998 C CA . ARG B 1 219 ? -18.219 21.062 1.774 1 94.88 219 ARG B CA 1
ATOM 3999 C C . ARG B 1 219 ? -17.281 21.578 2.852 1 94.88 219 ARG B C 1
ATOM 4001 O O . ARG B 1 219 ? -17.656 22.438 3.664 1 94.88 219 ARG B O 1
ATOM 4008 N N . ILE B 1 220 ? -16.047 21.078 2.852 1 94.94 220 ILE B N 1
ATOM 4009 C CA . ILE B 1 220 ? -15.031 21.531 3.795 1 94.94 220 ILE B CA 1
ATOM 4010 C C . ILE B 1 220 ? -14.773 23.016 3.602 1 94.94 220 ILE B C 1
ATOM 4012 O O . ILE B 1 220 ? -14.789 23.797 4.566 1 94.94 220 ILE B O 1
ATOM 4016 N N . ALA B 1 221 ? -14.617 23.391 2.365 1 95.38 221 ALA B N 1
ATOM 4017 C CA . ALA B 1 221 ? -14.352 24.797 2.053 1 95.38 221 ALA B CA 1
ATOM 4018 C C . ALA B 1 221 ? -15.5 25.688 2.508 1 95.38 221 ALA B C 1
ATOM 4020 O O . ALA B 1 221 ? -15.273 26.766 3.072 1 95.38 221 ALA B O 1
ATOM 4021 N N . ALA B 1 222 ? -16.672 25.25 2.299 1 96 222 ALA B N 1
ATOM 4022 C CA . ALA B 1 222 ? -17.859 26.016 2.672 1 96 222 ALA B CA 1
ATOM 4023 C C . ALA B 1 222 ? -17.953 26.188 4.184 1 96 222 ALA B C 1
ATOM 4025 O O . ALA B 1 222 ? -18.281 27.266 4.676 1 96 222 ALA B O 1
ATOM 4026 N N . LEU B 1 223 ? -17.672 25.156 4.914 1 95.56 223 LEU B N 1
ATOM 4027 C CA . LEU B 1 223 ? -17.734 25.188 6.371 1 95.56 223 LEU B CA 1
ATOM 4028 C C . LEU B 1 223 ? -16.688 26.141 6.93 1 95.56 223 LEU B C 1
ATOM 4030 O O . LEU B 1 223 ? -16.969 26.891 7.867 1 95.56 223 LEU B O 1
ATOM 4034 N N . VAL B 1 224 ? -15.508 26.125 6.34 1 95.81 224 VAL B N 1
ATOM 4035 C CA . VAL B 1 224 ? -14.406 26.969 6.789 1 95.81 224 VAL B CA 1
ATOM 4036 C C . VAL B 1 224 ? -14.734 28.438 6.492 1 95.81 224 VAL B C 1
ATOM 4038 O O . VAL B 1 224 ? -14.594 29.297 7.363 1 95.81 224 VAL B O 1
ATOM 4041 N N . MET B 1 225 ? -15.234 28.719 5.312 1 95.5 225 MET B N 1
ATOM 4042 C CA . MET B 1 225 ? -15.477 30.078 4.859 1 95.5 225 MET B CA 1
ATOM 4043 C C . MET B 1 225 ? -16.703 30.672 5.555 1 95.5 225 MET B C 1
ATOM 4045 O O . MET B 1 225 ? -16.875 31.891 5.57 1 95.5 225 MET B O 1
ATOM 4049 N N . ALA B 1 226 ? -17.5 29.906 6.125 1 94.38 226 ALA B N 1
ATOM 4050 C CA . ALA B 1 226 ? -18.688 30.375 6.836 1 94.38 226 ALA B CA 1
ATOM 4051 C C . ALA B 1 226 ? -18.328 30.984 8.188 1 94.38 226 ALA B C 1
ATOM 4053 O O . ALA B 1 226 ? -19.141 31.672 8.805 1 94.38 226 ALA B O 1
ATOM 4054 N N . GLN B 1 227 ? -17.156 30.797 8.617 1 93.06 227 GLN B N 1
ATOM 4055 C CA . GLN B 1 227 ? -16.703 31.359 9.883 1 93.06 227 GLN B CA 1
ATOM 4056 C C . GLN B 1 227 ? -16.375 32.844 9.742 1 93.06 227 GLN B C 1
ATOM 4058 O O . GLN B 1 227 ? -15.531 33.219 8.922 1 93.06 227 GLN B O 1
ATOM 4063 N N . PRO B 1 228 ? -16.969 33.781 10.453 1 90.5 228 PRO B N 1
ATOM 4064 C CA . PRO B 1 228 ? -16.859 35.219 10.258 1 90.5 228 PRO B CA 1
ATOM 4065 C C . PRO B 1 228 ? -15.414 35.719 10.367 1 90.5 228 PRO B C 1
ATOM 4067 O O . PRO B 1 228 ? -15.016 36.625 9.641 1 90.5 228 PRO B O 1
ATOM 4070 N N . ASP B 1 229 ? -14.516 35.188 11.188 1 91.81 229 ASP B N 1
ATOM 4071 C CA . ASP B 1 229 ? -13.172 35.688 11.445 1 91.81 229 ASP B CA 1
ATOM 4072 C C . ASP B 1 229 ? -12.164 35.125 10.461 1 91.81 229 ASP B C 1
ATOM 4074 O O . ASP B 1 229 ? -10.977 35.469 10.508 1 91.81 229 ASP B O 1
ATOM 4078 N N . VAL B 1 230 ? -12.688 34.438 9.461 1 94.19 230 VAL B N 1
ATOM 4079 C CA . VAL B 1 230 ? -11.805 33.844 8.477 1 94.19 230 VAL B CA 1
ATOM 4080 C C . VAL B 1 230 ? -11.781 34.688 7.203 1 94.19 230 VAL B C 1
ATOM 4082 O O . VAL B 1 230 ? -12.828 34.969 6.621 1 94.19 230 VAL B O 1
ATOM 4085 N N . ALA B 1 231 ? -10.578 35.062 6.785 1 93.12 231 ALA B N 1
ATOM 4086 C CA . ALA B 1 231 ? -10.406 35.906 5.602 1 93.12 231 ALA B CA 1
ATOM 4087 C C . ALA B 1 231 ? -10.336 35.062 4.332 1 93.12 231 ALA B C 1
ATOM 4089 O O . ALA B 1 231 ? -10.656 35.531 3.242 1 93.12 231 ALA B O 1
ATOM 4090 N N . GLY B 1 232 ? -9.852 33.875 4.508 1 92.31 232 GLY B N 1
ATOM 4091 C CA . GLY B 1 232 ? -9.695 32.969 3.375 1 92.31 232 GLY B CA 1
ATOM 4092 C C . GLY B 1 232 ? -9.023 31.656 3.738 1 92.31 232 GLY B C 1
ATOM 4093 O O . GLY B 1 232 ? -8.609 31.469 4.883 1 92.31 232 GLY B O 1
ATOM 4094 N N . MET B 1 233 ? -9.047 30.766 2.793 1 92.5 233 MET B N 1
ATOM 4095 C CA . MET B 1 233 ? -8.336 29.5 2.941 1 92.5 233 MET B CA 1
ATOM 4096 C C . MET B 1 233 ? -7.719 29.062 1.616 1 92.5 233 MET B C 1
ATOM 4098 O O . MET B 1 233 ? -8.203 29.438 0.547 1 92.5 233 MET B O 1
ATOM 4102 N N . HIS B 1 234 ? -6.578 28.422 1.665 1 90.88 234 HIS B N 1
ATOM 4103 C CA . HIS B 1 234 ? -5.957 27.859 0.468 1 90.88 234 HIS B CA 1
ATOM 4104 C C . HIS B 1 234 ? -5.148 26.609 0.795 1 90.88 234 HIS B C 1
ATOM 4106 O O . HIS B 1 234 ? -5.094 26.188 1.953 1 90.88 234 HIS B O 1
ATOM 4112 N N . ASP B 1 235 ? -4.777 25.891 -0.218 1 90.19 235 ASP B N 1
ATOM 4113 C CA . ASP B 1 235 ? -3.938 24.703 -0.128 1 90.19 235 ASP B CA 1
ATOM 4114 C C . ASP B 1 235 ? -4.617 23.609 0.696 1 90.19 235 ASP B C 1
ATOM 4116 O O . ASP B 1 235 ? -4.004 23.031 1.599 1 90.19 235 ASP B O 1
ATOM 4120 N N . LEU B 1 236 ? -5.914 23.484 0.375 1 91.81 236 LEU B N 1
ATOM 4121 C CA . LEU B 1 236 ? -6.648 22.375 0.997 1 91.81 236 LEU B CA 1
ATOM 4122 C C . LEU B 1 236 ? -6.117 21.031 0.526 1 91.81 236 LEU B C 1
ATOM 4124 O O . LEU B 1 236 ? -6.043 20.781 -0.678 1 91.81 236 LEU B O 1
ATOM 4128 N N . ARG B 1 237 ? -5.676 20.266 1.466 1 90.88 237 ARG B N 1
ATOM 4129 C CA . ARG B 1 237 ? -5.254 18.891 1.218 1 90.88 237 ARG B CA 1
ATOM 4130 C C . ARG B 1 237 ? -6.07 17.906 2.051 1 90.88 237 ARG B C 1
ATOM 4132 O O . ARG B 1 237 ? -6.18 18.062 3.27 1 90.88 237 ARG B O 1
ATOM 4139 N N . THR B 1 238 ? -6.637 16.984 1.332 1 92.19 238 THR B N 1
ATOM 4140 C CA . THR B 1 238 ? -7.41 15.945 2.016 1 92.19 238 THR B CA 1
ATOM 4141 C C . THR B 1 238 ? -6.934 14.555 1.613 1 92.19 238 THR B C 1
ATOM 4143 O O . THR B 1 238 ? -6.379 14.375 0.527 1 92.19 238 THR B O 1
ATOM 4146 N N . ARG B 1 239 ? -7.102 13.664 2.523 1 87.94 239 ARG B N 1
ATOM 4147 C CA . ARG B 1 239 ? -6.789 12.273 2.201 1 87.94 239 ARG B CA 1
ATOM 4148 C C . ARG B 1 239 ? -7.578 11.312 3.088 1 87.94 239 ARG B C 1
ATOM 4150 O O . ARG B 1 239 ? -7.883 11.633 4.238 1 87.94 239 ARG B O 1
ATOM 4157 N N . SER B 1 240 ? -7.836 10.219 2.502 1 85.12 240 SER B N 1
ATOM 4158 C CA . SER B 1 240 ? -8.492 9.164 3.264 1 85.12 240 SER B CA 1
ATOM 4159 C C . SER B 1 240 ? -7.477 8.25 3.941 1 85.12 240 SER B C 1
ATOM 4161 O O . SER B 1 240 ? -6.434 7.938 3.363 1 85.12 240 SER B O 1
ATOM 4163 N N . SER B 1 241 ? -7.723 7.84 5.184 1 80.38 241 SER B N 1
ATOM 4164 C CA . SER B 1 241 ? -6.883 6.867 5.879 1 80.38 241 SER B CA 1
ATOM 4165 C C . SER B 1 241 ? -7.512 5.48 5.863 1 80.38 241 SER B C 1
ATOM 4167 O O . SER B 1 241 ? -6.949 4.531 6.414 1 80.38 241 SER B O 1
ATOM 4169 N N . GLY B 1 242 ? -8.672 5.363 5.223 1 78.31 242 GLY B N 1
ATOM 4170 C CA . GLY B 1 242 ? -9.414 4.113 5.27 1 78.31 242 GLY B CA 1
ATOM 4171 C C . GLY B 1 242 ? -10.484 4.094 6.34 1 78.31 242 GLY B C 1
ATOM 4172 O O . GLY B 1 242 ? -11.633 3.748 6.066 1 78.31 242 GLY B O 1
ATOM 4173 N N . VAL B 1 243 ? -10.133 4.508 7.602 1 79.44 243 VAL B N 1
ATOM 4174 C CA . VAL B 1 243 ? -11.078 4.5 8.719 1 79.44 243 VAL B CA 1
ATOM 4175 C C . VAL B 1 243 ? -11.508 5.93 9.031 1 79.44 243 VAL B C 1
ATOM 4177 O O . VAL B 1 243 ? -12.43 6.145 9.828 1 79.44 243 VAL B O 1
ATOM 4180 N N . GLY B 1 244 ? -10.898 6.84 8.289 1 83.44 244 GLY B N 1
ATOM 4181 C CA . GLY B 1 244 ? -11.172 8.258 8.477 1 83.44 244 GLY B CA 1
ATOM 4182 C C . GLY B 1 244 ? -10.578 9.125 7.383 1 83.44 244 GLY B C 1
ATOM 4183 O O . GLY B 1 244 ? -10.414 8.672 6.246 1 83.44 244 GLY B O 1
ATOM 4184 N N . ALA B 1 245 ? -10.461 10.406 7.812 1 88.12 245 ALA B N 1
ATOM 4185 C CA . ALA B 1 245 ? -9.93 11.352 6.832 1 88.12 245 ALA B CA 1
ATOM 4186 C C . ALA B 1 245 ? -8.977 12.352 7.488 1 88.12 245 ALA B C 1
ATOM 4188 O O . ALA B 1 245 ? -9.055 12.586 8.695 1 88.12 245 ALA B O 1
ATOM 4189 N N . PHE B 1 246 ? -8.055 12.742 6.758 1 90 246 PHE B N 1
ATOM 4190 C CA . PHE B 1 246 ? -7.16 13.828 7.148 1 90 246 PHE B CA 1
ATOM 4191 C C . PHE B 1 246 ? -7.449 15.086 6.34 1 90 246 PHE B C 1
ATOM 4193 O O . PHE B 1 246 ? -7.547 15.031 5.113 1 90 246 PHE B O 1
ATOM 4200 N N . ILE B 1 247 ? -7.582 16.172 7.012 1 92.88 247 ILE B N 1
ATOM 4201 C CA . ILE B 1 247 ? -7.855 17.469 6.391 1 92.88 247 ILE B CA 1
ATOM 4202 C C . ILE B 1 247 ? -6.785 18.469 6.801 1 92.88 247 ILE B C 1
ATOM 4204 O O . ILE B 1 247 ? -6.574 18.719 7.992 1 92.88 247 ILE B O 1
ATOM 4208 N N . GLU B 1 248 ? -6.129 19 5.875 1 92.69 248 GLU B N 1
ATOM 4209 C CA . GLU B 1 248 ? -5.125 20.031 6.086 1 92.69 248 GLU B CA 1
ATOM 4210 C C . GLU B 1 248 ? -5.406 21.266 5.223 1 92.69 248 GLU B C 1
ATOM 4212 O O . GLU B 1 248 ? -5.812 21.125 4.066 1 92.69 248 GLU B O 1
ATOM 4217 N N . LEU B 1 249 ? -5.246 22.391 5.773 1 93.12 249 LEU B N 1
ATOM 4218 C CA . LEU B 1 249 ? -5.469 23.594 4.992 1 93.12 249 LEU B CA 1
ATOM 4219 C C . LEU B 1 249 ? -4.738 24.797 5.605 1 93.12 249 LEU B C 1
ATOM 4221 O O . LEU B 1 249 ? -4.305 24.734 6.758 1 93.12 249 LEU B O 1
ATOM 4225 N N . HIS B 1 250 ? -4.527 25.766 4.867 1 93.12 250 HIS B N 1
ATOM 4226 C CA . HIS B 1 250 ? -4.023 27.062 5.32 1 93.12 250 HIS B CA 1
ATOM 4227 C C . HIS B 1 250 ? -5.164 28.047 5.543 1 93.12 250 HIS B C 1
ATOM 4229 O O . HIS B 1 250 ? -5.965 28.297 4.637 1 93.12 250 HIS B O 1
ATOM 4235 N N . LEU B 1 251 ? -5.199 28.547 6.68 1 93.94 251 LEU B N 1
ATOM 4236 C CA . LEU B 1 251 ? -6.234 29.5 7.062 1 93.94 251 LEU B CA 1
ATOM 4237 C C . LEU B 1 251 ? -5.688 30.922 7.07 1 93.94 251 LEU B C 1
ATOM 4239 O O . LEU B 1 251 ? -4.684 31.203 7.73 1 93.94 251 LEU B O 1
ATOM 4243 N N . GLU B 1 252 ? -6.348 31.797 6.375 1 94.5 252 GLU B N 1
ATOM 4244 C CA . GLU B 1 252 ? -5.938 33.188 6.332 1 94.5 252 GLU B CA 1
ATOM 4245 C C . GLU B 1 252 ? -6.684 34.031 7.371 1 94.5 252 GLU B C 1
ATOM 4247 O O . GLU B 1 252 ? -7.918 34.062 7.387 1 94.5 252 GLU B O 1
ATOM 4252 N N . LEU B 1 253 ? -5.898 34.688 8.156 1 94.88 253 LEU B N 1
ATOM 4253 C CA . LEU B 1 253 ? -6.441 35.5 9.234 1 94.88 253 LEU B CA 1
ATOM 4254 C C . LEU B 1 253 ? -5.875 36.938 9.18 1 94.88 253 LEU B C 1
ATOM 4256 O O . LEU B 1 253 ? -4.891 37.188 8.477 1 94.88 253 LEU B O 1
ATOM 4260 N N . ASP B 1 254 ? -6.535 37.875 9.953 1 94 254 ASP B N 1
ATOM 4261 C CA . ASP B 1 254 ? -6.016 39.219 10.094 1 94 254 ASP B CA 1
ATOM 4262 C C . ASP B 1 254 ? -4.609 39.219 10.688 1 94 254 ASP B C 1
ATOM 4264 O O . ASP B 1 254 ? -4.391 38.688 11.773 1 94 254 ASP B O 1
ATOM 4268 N N . PRO B 1 255 ? -3.676 39.812 10 1 94.06 255 PRO B N 1
ATOM 4269 C CA . PRO B 1 255 ? -2.277 39.75 10.438 1 94.06 255 PRO B CA 1
ATOM 4270 C C . PRO B 1 255 ? -2.068 40.375 11.82 1 94.06 255 PRO B C 1
ATOM 4272 O O . PRO B 1 255 ? -1.087 40.031 12.5 1 94.06 255 PRO B O 1
ATOM 4275 N N . SER B 1 256 ? -2.951 41.188 12.25 1 93.62 256 SER B N 1
ATOM 4276 C CA . SER B 1 256 ? -2.771 41.906 13.5 1 93.62 256 SER B CA 1
ATOM 4277 C C . SER B 1 256 ? -3.303 41.125 14.688 1 93.62 256 SER B C 1
ATOM 4279 O O . SER B 1 256 ? -3.023 41.469 15.836 1 93.62 256 SER B O 1
ATOM 4281 N N . LEU B 1 257 ? -3.975 40.062 14.391 1 93.19 257 LEU B N 1
ATOM 4282 C CA . LEU B 1 257 ? -4.512 39.25 15.477 1 93.19 257 LEU B CA 1
ATOM 4283 C C . LEU B 1 257 ? -3.389 38.625 16.297 1 93.19 257 LEU B C 1
ATOM 4285 O O . LEU B 1 257 ? -2.322 38.312 15.766 1 93.19 257 LEU B O 1
ATOM 4289 N N . SER B 1 258 ? -3.67 38.438 17.516 1 94.31 258 SER B N 1
ATOM 4290 C CA . SER B 1 258 ? -2.715 37.719 18.359 1 94.31 258 SER B CA 1
ATOM 4291 C C . SER B 1 258 ? -2.771 36.219 18.109 1 94.31 258 SER B C 1
ATOM 4293 O O . SER B 1 258 ? -3.787 35.719 17.641 1 94.31 258 SER B O 1
ATOM 4295 N N . VAL B 1 259 ? -1.736 35.562 18.438 1 93.44 259 VAL B N 1
ATOM 4296 C CA . VAL B 1 259 ? -1.659 34.094 18.312 1 93.44 259 VAL B CA 1
ATOM 4297 C C . VAL B 1 259 ? -2.771 33.469 19.125 1 93.44 259 VAL B C 1
ATOM 4299 O O . VAL B 1 259 ? -3.377 32.469 18.688 1 93.44 259 VAL B O 1
ATOM 4302 N N . ALA B 1 260 ? -3.057 34 20.25 1 93.31 260 ALA B N 1
ATOM 4303 C CA . ALA B 1 260 ? -4.102 33.438 21.125 1 93.31 260 ALA B CA 1
ATOM 4304 C C . ALA B 1 260 ? -5.469 33.531 20.453 1 93.31 260 ALA B C 1
ATOM 4306 O O . ALA B 1 260 ? -6.227 32.562 20.438 1 93.31 260 ALA B O 1
ATOM 4307 N N . ARG B 1 261 ? -5.766 34.656 19.938 1 92.81 261 ARG B N 1
ATOM 4308 C CA . ARG B 1 261 ? -7.051 34.875 19.266 1 92.81 261 ARG B CA 1
ATOM 4309 C C . ARG B 1 261 ? -7.141 34.031 18 1 92.81 261 ARG B C 1
ATOM 4311 O O . ARG B 1 261 ? -8.195 33.469 17.688 1 92.81 261 ARG B O 1
ATOM 4318 N N . ALA B 1 262 ? -6.082 34 17.281 1 93.62 262 ALA B N 1
ATOM 4319 C CA . ALA B 1 262 ? -6.031 33.188 16.078 1 93.62 262 ALA B CA 1
ATOM 4320 C C . ALA B 1 262 ? -6.285 31.719 16.391 1 93.62 262 ALA B C 1
ATOM 4322 O O . ALA B 1 262 ? -6.992 31.031 15.656 1 93.62 262 ALA B O 1
ATOM 4323 N N . HIS B 1 263 ? -5.676 31.297 17.406 1 92.31 263 HIS B N 1
ATOM 4324 C CA . HIS B 1 263 ? -5.852 29.922 17.844 1 92.31 263 HIS B CA 1
ATOM 4325 C C . HIS B 1 263 ? -7.312 29.625 18.172 1 92.31 263 HIS B C 1
ATOM 4327 O O . HIS B 1 263 ? -7.828 28.562 17.828 1 92.31 263 HIS B O 1
ATOM 4333 N N . ASP B 1 264 ? -7.957 30.547 18.844 1 93 264 ASP B N 1
ATOM 4334 C CA . ASP B 1 264 ? -9.367 30.375 19.188 1 93 264 ASP B CA 1
ATOM 4335 C C . ASP B 1 264 ? -10.219 30.219 17.922 1 93 264 ASP B C 1
ATOM 4337 O O . ASP B 1 264 ? -11.125 29.375 17.891 1 93 264 ASP B O 1
ATOM 4341 N N . ILE B 1 265 ? -9.961 31.047 16.984 1 93.12 265 ILE B N 1
ATOM 4342 C CA . ILE B 1 265 ? -10.688 30.984 15.727 1 93.12 265 ILE B CA 1
ATOM 4343 C C . ILE B 1 265 ? -10.445 29.641 15.055 1 93.12 265 ILE B C 1
ATOM 4345 O O . ILE B 1 265 ? -11.391 29 14.594 1 93.12 265 ILE B O 1
ATOM 4349 N N . THR B 1 266 ? -9.242 29.203 15.047 1 92.94 266 THR B N 1
ATOM 4350 C CA . THR B 1 266 ? -8.852 27.938 14.422 1 92.94 266 THR B CA 1
ATOM 4351 C C . THR B 1 266 ? -9.523 26.766 15.109 1 92.94 266 THR B C 1
ATOM 4353 O O . THR B 1 266 ? -9.969 25.828 14.453 1 92.94 266 THR B O 1
ATOM 4356 N N . ASP B 1 267 ? -9.594 26.797 16.375 1 92.38 267 ASP B N 1
ATOM 4357 C CA . ASP B 1 267 ? -10.25 25.734 17.141 1 92.38 267 ASP B CA 1
ATOM 4358 C C . ASP B 1 267 ? -11.719 25.609 16.766 1 92.38 267 ASP B C 1
ATOM 4360 O O . ASP B 1 267 ? -12.258 24.5 16.672 1 92.38 267 ASP B O 1
ATOM 4364 N N . ARG B 1 268 ? -12.352 26.75 16.609 1 93.75 268 ARG B N 1
ATOM 4365 C CA . ARG B 1 268 ? -13.758 26.734 16.219 1 93.75 268 ARG B CA 1
ATOM 4366 C C . ARG B 1 268 ? -13.945 26.094 14.844 1 93.75 268 ARG B C 1
ATOM 4368 O O . ARG B 1 268 ? -14.867 25.297 14.641 1 93.75 268 ARG B O 1
ATOM 4375 N N . VAL B 1 269 ? -13.062 26.422 13.953 1 94.56 269 VAL B N 1
ATOM 4376 C CA . VAL B 1 269 ? -13.117 25.859 12.617 1 94.56 269 VAL B CA 1
ATOM 4377 C C . VAL B 1 269 ? -12.875 24.344 12.688 1 94.56 269 VAL B C 1
ATOM 4379 O O . VAL B 1 269 ? -13.594 23.562 12.055 1 94.56 269 VAL B O 1
ATOM 4382 N N . GLU B 1 270 ? -11.891 23.953 13.43 1 93.81 270 GLU B N 1
ATOM 4383 C CA . GLU B 1 270 ? -11.57 22.531 13.586 1 93.81 270 GLU B CA 1
ATOM 4384 C C . GLU B 1 270 ? -12.758 21.75 14.133 1 93.81 270 GLU B C 1
ATOM 4386 O O . GLU B 1 270 ? -13.078 20.672 13.633 1 93.81 270 GLU B O 1
ATOM 4391 N N . ASN B 1 271 ? -13.32 22.281 15.141 1 93.19 271 ASN B N 1
ATOM 4392 C CA . ASN B 1 271 ? -14.461 21.609 15.766 1 93.19 271 ASN B CA 1
ATOM 4393 C C . ASN B 1 271 ? -15.625 21.484 14.789 1 93.19 271 ASN B C 1
ATOM 4395 O O . ASN B 1 271 ? -16.312 20.453 14.773 1 93.19 271 ASN B O 1
ATOM 4399 N N . ARG B 1 272 ? -15.875 22.484 14.039 1 94 272 ARG B N 1
ATOM 4400 C CA . ARG B 1 272 ? -16.922 22.438 13.039 1 94 272 ARG B CA 1
ATOM 4401 C C . ARG B 1 272 ? -16.656 21.344 12.016 1 94 272 ARG B C 1
ATOM 4403 O O . ARG B 1 272 ? -17.578 20.609 11.617 1 94 272 ARG B O 1
ATOM 4410 N N . LEU B 1 273 ? -15.445 21.234 11.594 1 93.81 273 LEU B N 1
ATOM 4411 C CA . LEU B 1 273 ? -15.062 20.203 10.625 1 93.81 273 LEU B CA 1
ATOM 4412 C C . LEU B 1 273 ? -15.172 18.812 11.227 1 93.81 273 LEU B C 1
ATOM 4414 O O . LEU B 1 273 ? -15.648 17.891 10.578 1 93.81 273 LEU B O 1
ATOM 4418 N N . LYS B 1 274 ? -14.758 18.672 12.453 1 91.81 274 LYS B N 1
ATOM 4419 C CA . LYS B 1 274 ? -14.828 17.375 13.133 1 91.81 274 LYS B CA 1
ATOM 4420 C C . LYS B 1 274 ? -16.266 16.922 13.32 1 91.81 274 LYS B C 1
ATOM 4422 O O . LYS B 1 274 ? -16.562 15.734 13.266 1 91.81 274 LYS B O 1
ATOM 4427 N N . ASP B 1 275 ? -17.141 17.875 13.547 1 91.56 275 ASP B N 1
ATOM 4428 C CA . ASP B 1 275 ? -18.562 17.562 13.672 1 91.56 275 ASP B CA 1
ATOM 4429 C C . ASP B 1 275 ? -19.141 17.094 12.344 1 91.56 275 ASP B C 1
ATOM 4431 O O . ASP B 1 275 ? -19.969 16.172 12.312 1 91.56 275 ASP B O 1
ATOM 4435 N N . ALA B 1 276 ? -18.734 17.719 11.312 1 91.56 276 ALA B N 1
ATOM 4436 C CA . ALA B 1 276 ? -19.234 17.391 9.984 1 91.56 276 ALA B CA 1
ATOM 4437 C C . ALA B 1 276 ? -18.609 16.109 9.453 1 91.56 276 ALA B C 1
ATOM 4439 O O . ALA B 1 276 ? -19.234 15.375 8.68 1 91.56 276 ALA B O 1
ATOM 4440 N N . PHE B 1 277 ? -17.391 15.867 9.828 1 89.62 277 PHE B N 1
ATOM 4441 C CA . PHE B 1 277 ? -16.656 14.688 9.383 1 89.62 277 PHE B CA 1
ATOM 4442 C C . PHE B 1 277 ? -16.141 13.891 10.578 1 89.62 277 PHE B C 1
ATOM 4444 O O . PHE B 1 277 ? -14.961 13.969 10.922 1 89.62 277 PHE B O 1
ATOM 4451 N N . PRO B 1 278 ? -16.984 13.047 11.055 1 83.5 278 PRO B N 1
ATOM 4452 C CA . PRO B 1 278 ? -16.578 12.281 12.242 1 83.5 278 PRO B CA 1
ATOM 4453 C C . PRO B 1 278 ? -15.375 11.391 11.984 1 83.5 278 PRO B C 1
ATOM 4455 O O . PRO B 1 278 ? -15.32 10.688 10.969 1 83.5 278 PRO B O 1
ATOM 4458 N N . GLY B 1 279 ? -14.398 11.531 12.938 1 79.25 279 GLY B N 1
ATOM 4459 C CA . GLY B 1 279 ? -13.211 10.703 12.82 1 79.25 279 GLY B CA 1
ATOM 4460 C C . GLY B 1 279 ? -12.094 11.359 12.031 1 79.25 279 GLY B C 1
ATOM 4461 O O . GLY B 1 279 ? -11.008 10.797 11.891 1 79.25 279 GLY B O 1
ATOM 4462 N N . ALA B 1 280 ? -12.359 12.539 11.555 1 87.56 280 ALA B N 1
ATOM 4463 C CA . ALA B 1 280 ? -11.352 13.242 10.766 1 87.56 280 ALA B CA 1
ATOM 4464 C C . ALA B 1 280 ? -10.312 13.914 11.664 1 87.56 280 ALA B C 1
ATOM 4466 O O . ALA B 1 280 ? -10.648 14.398 12.75 1 87.56 280 ALA B O 1
ATOM 4467 N N . GLU B 1 281 ? -9.117 13.836 11.203 1 88.12 281 GLU B N 1
ATOM 4468 C CA . GLU B 1 281 ? -8.047 14.625 11.805 1 88.12 281 GLU B CA 1
ATOM 4469 C C . GLU B 1 281 ? -7.797 15.906 11.008 1 88.12 281 GLU B C 1
ATOM 4471 O O . GLU B 1 281 ? -7.535 15.852 9.805 1 88.12 281 GLU B O 1
ATOM 4476 N N . VAL B 1 282 ? -7.848 17.016 11.758 1 92.19 282 VAL B N 1
ATOM 4477 C CA . VAL B 1 282 ? -7.758 18.312 11.094 1 92.19 282 VAL B CA 1
ATOM 4478 C C . VAL B 1 282 ? -6.5 19.047 11.555 1 92.19 282 VAL B C 1
ATOM 4480 O O . VAL B 1 282 ? -6.242 19.141 12.75 1 92.19 282 VAL B O 1
ATOM 4483 N N . LEU B 1 283 ? -5.715 19.453 10.648 1 90.81 283 LEU B N 1
ATOM 4484 C CA . LEU B 1 283 ? -4.535 20.266 10.906 1 90.81 283 LEU B CA 1
ATOM 4485 C C . LEU B 1 283 ? -4.586 21.562 10.109 1 90.81 283 LEU B C 1
ATOM 4487 O O . LEU B 1 283 ? -4.57 21.547 8.875 1 90.81 283 LEU B O 1
ATOM 4491 N N . ILE B 1 284 ? -4.594 22.672 10.781 1 93 284 ILE B N 1
ATOM 4492 C CA . ILE B 1 284 ? -4.758 23.953 10.125 1 93 284 ILE B CA 1
ATOM 4493 C C . ILE B 1 284 ? -3.518 24.812 10.359 1 93 284 ILE B C 1
ATOM 4495 O O . ILE B 1 284 ? -3.102 25.031 11.5 1 93 284 ILE B O 1
ATOM 4499 N N . HIS B 1 285 ? -2.92 25.25 9.336 1 91.75 285 HIS B N 1
ATOM 4500 C CA . HIS B 1 285 ? -1.826 26.203 9.391 1 91.75 285 HIS B CA 1
ATOM 4501 C C . HIS B 1 285 ? -2.344 27.641 9.273 1 91.75 285 HIS B C 1
ATOM 4503 O O . HIS B 1 285 ? -3.033 27.969 8.312 1 91.75 285 HIS B O 1
ATOM 4509 N N . GLN B 1 286 ? -2.012 28.484 10.188 1 92.12 286 GLN B N 1
ATOM 4510 C CA . GLN B 1 286 ? -2.463 29.875 10.203 1 92.12 286 GLN B CA 1
ATOM 4511 C C . GLN B 1 286 ? -1.516 30.766 9.406 1 92.12 286 GLN B C 1
ATOM 4513 O O . GLN B 1 286 ? -0.296 30.688 9.57 1 92.12 286 GLN B O 1
ATOM 4518 N N . GLU B 1 287 ? -2.088 31.547 8.555 1 91.69 287 GLU B N 1
ATOM 4519 C CA . GLU B 1 287 ? -1.304 32.5 7.766 1 91.69 287 GLU B CA 1
ATOM 4520 C C . GLU B 1 287 ? -1.979 33.875 7.719 1 91.69 287 GLU B C 1
ATOM 4522 O O . GLU B 1 287 ? -3.207 33.969 7.77 1 91.69 287 GLU B O 1
ATOM 4527 N N . PRO B 1 288 ? -1.085 34.906 7.66 1 92.88 288 PRO B N 1
ATOM 4528 C CA . PRO B 1 288 ? -1.683 36.25 7.492 1 92.88 288 PRO B CA 1
ATOM 4529 C C . PRO B 1 288 ? -2.346 36.406 6.129 1 92.88 288 PRO B C 1
ATOM 4531 O O . PRO B 1 288 ? -1.818 35.938 5.117 1 92.88 288 PRO B O 1
ATOM 4534 N N . ALA B 1 289 ? -3.443 37.062 6.215 1 91 289 ALA B N 1
ATOM 4535 C CA . ALA B 1 289 ? -4.152 37.312 4.965 1 91 289 ALA B CA 1
ATOM 4536 C C . ALA B 1 289 ? -3.338 38.25 4.055 1 91 289 ALA B C 1
ATOM 4538 O O . ALA B 1 289 ? -2.693 39.188 4.527 1 91 289 ALA B O 1
ATOM 4539 N N . GLY B 1 290 ? -3.35 37.938 2.742 1 82.06 290 GLY B N 1
ATOM 4540 C CA . GLY B 1 290 ? -2.736 38.812 1.763 1 82.06 290 GLY B CA 1
ATOM 4541 C C . GLY B 1 290 ? -1.329 38.406 1.381 1 82.06 290 GLY B C 1
ATOM 4542 O O . GLY B 1 290 ? -0.677 39.062 0.569 1 82.06 290 GLY B O 1
ATOM 4543 N N . LEU B 1 291 ? -0.783 37.375 1.98 1 79.5 291 LEU B N 1
ATOM 4544 C CA . LEU B 1 291 ? 0.563 36.906 1.669 1 79.5 291 LEU B CA 1
ATOM 4545 C C . LEU B 1 291 ? 0.609 36.281 0.286 1 79.5 291 LEU B C 1
ATOM 4547 O O . LEU B 1 291 ? -0.304 35.531 -0.092 1 79.5 291 LEU B O 1
ATOM 4551 N N . GLN B 1 292 ? 1.582 36.719 -0.517 1 69.38 292 GLN B N 1
ATOM 4552 C CA . GLN B 1 292 ? 1.78 36.156 -1.839 1 69.38 292 GLN B CA 1
ATOM 4553 C C . GLN B 1 292 ? 2.838 35.031 -1.801 1 69.38 292 GLN B C 1
ATOM 4555 O O . GLN B 1 292 ? 4.035 35.344 -1.863 1 69.38 292 GLN B O 1
ATOM 4560 N N . ASP B 1 293 ? 2.559 34 -1.314 1 68.75 293 ASP B N 1
ATOM 4561 C CA . ASP B 1 293 ? 3.562 32.938 -1.247 1 68.75 293 ASP B CA 1
ATOM 4562 C C . ASP B 1 293 ? 3.275 31.844 -2.271 1 68.75 293 ASP B C 1
ATOM 4564 O O . ASP B 1 293 ? 2.268 31.891 -2.979 1 68.75 293 ASP B O 1
ATOM 4568 N N . ASP B 1 294 ? 4.312 31.062 -2.438 1 70.44 294 ASP B N 1
ATOM 4569 C CA . ASP B 1 294 ? 4.191 29.922 -3.346 1 70.44 294 ASP B CA 1
ATOM 4570 C C . ASP B 1 294 ? 3.195 28.891 -2.809 1 70.44 294 ASP B C 1
ATOM 4572 O O . ASP B 1 294 ? 3.494 28.172 -1.858 1 70.44 294 ASP B O 1
ATOM 4576 N N . ARG B 1 295 ? 1.963 29 -3.49 1 75.12 295 ARG B N 1
ATOM 4577 C CA . ARG B 1 295 ? 0.875 28.125 -3.035 1 75.12 295 ARG B CA 1
ATOM 4578 C C . ARG B 1 295 ? 0.84 26.828 -3.824 1 75.12 295 ARG B C 1
ATOM 4580 O O . ARG B 1 295 ? 1.092 26.828 -5.031 1 75.12 295 ARG B O 1
ATOM 4587 N N . LEU B 1 296 ? 0.701 25.828 -3.062 1 78.38 296 LEU B N 1
ATOM 4588 C CA . LEU B 1 296 ? 0.525 24.516 -3.697 1 78.38 296 LEU B CA 1
ATOM 4589 C C . LEU B 1 296 ? -0.531 24.594 -4.793 1 78.38 296 LEU B C 1
ATOM 4591 O O . LEU B 1 296 ? -0.366 23.984 -5.859 1 78.38 296 LEU B O 1
ATOM 4595 N N . ASP B 1 297 ? -1.575 25.312 -4.594 1 78.62 297 ASP B N 1
ATOM 4596 C CA . ASP B 1 297 ? -2.656 25.453 -5.562 1 78.62 297 ASP B CA 1
ATOM 4597 C C . ASP B 1 297 ? -2.133 25.969 -6.898 1 78.62 297 ASP B C 1
ATOM 4599 O O . ASP B 1 297 ? -2.562 25.516 -7.961 1 78.62 297 ASP B O 1
ATOM 4603 N N . HIS B 1 298 ? -1.186 26.875 -6.801 1 71.81 298 HIS B N 1
ATOM 4604 C CA . HIS B 1 298 ? -0.613 27.453 -8.016 1 71.81 298 HIS B CA 1
ATOM 4605 C C . HIS B 1 298 ? 0.305 26.453 -8.711 1 71.81 298 HIS B C 1
ATOM 4607 O O . HIS B 1 298 ? 0.302 26.359 -9.938 1 71.81 298 HIS B O 1
ATOM 4613 N N . ARG B 1 299 ? 1.003 25.734 -7.965 1 72.5 299 ARG B N 1
ATOM 4614 C CA . ARG B 1 299 ? 1.9 24.734 -8.531 1 72.5 299 ARG B CA 1
ATOM 4615 C C . ARG B 1 299 ? 1.118 23.656 -9.273 1 72.5 299 ARG B C 1
ATOM 4617 O O . ARG B 1 299 ? 1.535 23.203 -10.344 1 72.5 299 ARG B O 1
ATOM 4624 N N . ILE B 1 300 ? 0.095 23.312 -8.641 1 76.94 300 ILE B N 1
ATOM 4625 C CA . ILE B 1 300 ? -0.745 22.297 -9.25 1 76.94 300 ILE B CA 1
ATOM 4626 C C . ILE B 1 300 ? -1.402 22.844 -10.516 1 76.94 300 ILE B C 1
ATOM 4628 O O . ILE B 1 300 ? -1.464 22.172 -11.539 1 76.94 300 ILE B O 1
ATOM 4632 N N . ALA B 1 301 ? -1.869 24.047 -10.398 1 70.56 301 ALA B N 1
ATOM 4633 C CA . ALA B 1 301 ? -2.502 24.688 -11.555 1 70.56 301 ALA B CA 1
ATOM 4634 C C . ALA B 1 301 ? -1.505 24.859 -12.695 1 70.56 301 ALA B C 1
ATOM 4636 O O . ALA B 1 301 ? -1.854 24.703 -13.867 1 70.56 301 ALA B O 1
ATOM 4637 N N . ASP B 1 302 ? -0.233 25.281 -12.344 1 66.56 302 ASP B N 1
ATOM 4638 C CA . ASP B 1 302 ? 0.809 25.5 -13.344 1 66.56 302 ASP B CA 1
ATOM 4639 C C . ASP B 1 302 ? 1.277 24.172 -13.945 1 66.56 302 ASP B C 1
ATOM 4641 O O . ASP B 1 302 ? 1.659 24.109 -15.117 1 66.56 302 ASP B O 1
ATOM 4645 N N . GLY B 1 303 ? 1.466 23.266 -13.094 1 58.72 303 GLY B N 1
ATOM 4646 C CA . GLY B 1 303 ? 1.853 21.953 -13.586 1 58.72 303 GLY B CA 1
ATOM 4647 C C . GLY B 1 303 ? 0.83 21.344 -14.531 1 58.72 303 GLY B C 1
ATOM 4648 O O . GLY B 1 303 ? 1.178 20.547 -15.398 1 58.72 303 GLY B O 1
ATOM 4649 N N . GLN B 1 304 ? -0.441 21.734 -14.266 1 54.06 304 GLN B N 1
ATOM 4650 C CA . GLN B 1 304 ? -1.471 21.312 -15.203 1 54.06 304 GLN B CA 1
ATOM 4651 C C . GLN B 1 304 ? -1.329 22.047 -16.531 1 54.06 304 GLN B C 1
ATOM 4653 O O . GLN B 1 304 ? -1.689 21.5 -17.594 1 54.06 304 GLN B O 1
ATOM 4658 N N . GLY B 1 305 ? -0.86 23.422 -16.531 1 42.5 305 GLY B N 1
ATOM 4659 C CA . GLY B 1 305 ? -0.73 24.219 -17.75 1 42.5 305 GLY B CA 1
ATOM 4660 C C . GLY B 1 305 ? 0.492 23.859 -18.578 1 42.5 305 GLY B C 1
ATOM 4661 O O . GLY B 1 305 ? 0.704 24.406 -19.656 1 42.5 305 GLY B O 1
ATOM 4662 N N . ALA B 1 306 ? 1.578 23.641 -18.047 1 37.38 306 ALA B N 1
ATOM 4663 C CA . ALA B 1 306 ? 2.688 23.406 -18.969 1 37.38 306 ALA B CA 1
ATOM 4664 C C . ALA B 1 306 ? 2.314 22.359 -20.016 1 37.38 306 ALA B C 1
ATOM 4666 O O . ALA B 1 306 ? 2.115 21.188 -19.688 1 37.38 306 ALA B O 1
ATOM 4667 N N . PRO B 1 307 ? 1.593 22.672 -21.016 1 32.56 307 PRO B N 1
ATOM 4668 C CA . PRO B 1 307 ? 1.451 21.781 -22.172 1 32.56 307 PRO B CA 1
ATOM 4669 C C . PRO B 1 307 ? 2.76 21.078 -22.547 1 32.56 307 PRO B C 1
ATOM 4671 O O . PRO B 1 307 ? 3.84 21.562 -22.188 1 32.56 307 PRO B O 1
ATOM 4674 N N . GLY B 1 308 ? 2.811 19.781 -22.766 1 31.8 308 GLY B N 1
ATOM 4675 C CA . GLY B 1 308 ? 3.852 19.141 -23.547 1 31.8 308 GLY B CA 1
ATOM 4676 C C . GLY B 1 308 ? 4.402 20.031 -24.656 1 31.8 308 GLY B C 1
ATOM 4677 O O . GLY B 1 308 ? 3.773 20.188 -25.703 1 31.8 308 GLY B O 1
ATOM 4678 N N . GLN B 1 309 ? 4.922 21.172 -24.5 1 28.98 309 GLN B N 1
ATOM 4679 C CA . GLN B 1 309 ? 5.641 21.797 -25.594 1 28.98 309 GLN B CA 1
ATOM 4680 C C . GLN B 1 309 ? 6.535 20.781 -26.312 1 28.98 309 GLN B C 1
ATOM 4682 O O . GLN B 1 309 ? 7.488 20.266 -25.719 1 28.98 309 GLN B O 1
ATOM 4687 N N . GLY B 1 310 ? 5.996 19.875 -27.188 1 25.58 310 GLY B N 1
ATOM 4688 C CA . GLY B 1 310 ? 6.645 19.234 -28.312 1 25.58 310 GLY B CA 1
ATOM 4689 C C . GLY B 1 310 ? 7.754 20.078 -28.922 1 25.58 310 GLY B C 1
ATOM 4690 O O . GLY B 1 310 ? 7.688 21.312 -28.906 1 25.58 310 GLY B O 1
ATOM 4691 N N . ALA B 1 311 ? 9.023 19.562 -28.875 1 27.44 311 ALA B N 1
ATOM 4692 C CA . ALA B 1 311 ? 10.172 20.125 -29.578 1 27.44 311 ALA B CA 1
ATOM 4693 C C . ALA B 1 311 ? 9.75 20.703 -30.922 1 27.44 311 ALA B C 1
ATOM 4695 O O . ALA B 1 311 ? 9.055 20.047 -31.703 1 27.44 311 ALA B O 1
ATOM 4696 N N . PRO B 1 312 ? 9.516 21.984 -31 1 28.91 312 PRO B N 1
ATOM 4697 C CA . PRO B 1 312 ? 9.258 22.531 -32.344 1 28.91 312 PRO B CA 1
ATOM 4698 C C . PRO B 1 312 ? 10.133 21.922 -33.406 1 28.91 312 PRO B C 1
ATOM 4700 O O . PRO B 1 312 ? 11.328 21.672 -33.188 1 28.91 312 PRO B O 1
ATOM 4703 N N . GLY B 1 313 ? 9.648 20.75 -34.062 1 24.91 313 GLY B N 1
ATOM 4704 C CA . GLY B 1 313 ? 10.25 20.375 -35.312 1 24.91 313 GLY B CA 1
ATOM 4705 C C . GLY B 1 313 ? 10.656 21.562 -36.188 1 24.91 313 GLY B C 1
ATOM 4706 O O . GLY B 1 313 ? 9.812 22.391 -36.531 1 24.91 313 GLY B O 1
ATOM 4707 N N . GLN B 1 314 ? 11.844 22.172 -35.781 1 26.03 314 GLN B N 1
ATOM 4708 C CA . GLN B 1 314 ? 12.453 23.156 -36.656 1 26.03 314 GLN B CA 1
ATOM 4709 C C . GLN B 1 314 ? 12.305 22.734 -38.125 1 26.03 314 GLN B C 1
ATOM 4711 O O . GLN B 1 314 ? 12.852 21.719 -38.531 1 26.03 314 GLN B O 1
ATOM 4716 N N . GLY B 1 315 ? 11.117 22.797 -38.688 1 22.97 315 GLY B N 1
ATOM 4717 C CA . GLY B 1 315 ? 10.938 22.719 -40.125 1 22.97 315 GLY B CA 1
ATOM 4718 C C . GLY B 1 315 ? 11.977 23.516 -40.906 1 22.97 315 GLY B C 1
ATOM 4719 O O . GLY B 1 315 ? 12.375 24.594 -40.469 1 22.97 315 GLY B O 1
ATOM 4720 N N . VAL B 1 316 ? 12.906 22.812 -41.719 1 29 316 VAL B N 1
ATOM 4721 C CA . VAL B 1 316 ? 13.836 23.203 -42.781 1 29 316 VAL B CA 1
ATOM 4722 C C . VAL B 1 316 ? 13.188 24.25 -43.656 1 29 316 VAL B C 1
ATOM 4724 O O . VAL B 1 316 ? 12.156 24 -44.281 1 29 316 VAL B O 1
ATOM 4727 N N . GLU B 1 317 ? 13.016 25.484 -43.188 1 24.62 317 GLU B N 1
ATOM 4728 C CA . GLU B 1 317 ? 12.664 26.547 -44.094 1 24.62 317 GLU B CA 1
ATOM 4729 C C . GLU B 1 317 ? 13.594 26.547 -45.312 1 24.62 317 GLU B C 1
ATOM 4731 O O . GLU B 1 317 ? 14.812 26.562 -45.156 1 24.62 317 GLU B O 1
ATOM 4736 N N . GLY B 1 318 ? 13.203 25.797 -46.438 1 26.2 318 GLY B N 1
ATOM 4737 C CA . GLY B 1 318 ? 13.695 26.016 -47.781 1 26.2 318 GLY B CA 1
ATOM 4738 C C . GLY B 1 318 ? 13.906 27.469 -48.125 1 26.2 318 GLY B C 1
ATOM 4739 O O . GLY B 1 318 ? 12.953 28.266 -48.125 1 26.2 318 GLY B O 1
ATOM 4740 N N . SER B 1 319 ? 14.953 28.094 -47.5 1 20.69 319 SER B N 1
ATOM 4741 C CA . SER B 1 319 ? 15.359 29.406 -47.969 1 20.69 319 SER B CA 1
ATOM 4742 C C . SER B 1 319 ? 15.383 29.453 -49.5 1 20.69 319 SER B C 1
ATOM 4744 O O . SER B 1 319 ? 16.062 28.656 -50.125 1 20.69 319 SER B O 1
ATOM 4746 N N . ALA B 1 320 ? 14.297 29.797 -50.156 1 22.16 320 ALA B N 1
ATOM 4747 C CA . ALA B 1 320 ? 14.172 30.453 -51.469 1 22.16 320 ALA B CA 1
ATOM 4748 C C . ALA B 1 320 ? 15.07 31.672 -51.531 1 22.16 320 ALA B C 1
ATOM 4750 O O . ALA B 1 320 ? 14.852 32.656 -50.844 1 22.16 320 ALA B O 1
ATOM 4751 N N . GLY B 1 321 ? 16.469 31.719 -51.094 1 19.97 321 GLY B N 1
ATOM 4752 C CA . GLY B 1 321 ? 17.172 32.344 -52.188 1 19.97 321 GLY B CA 1
ATOM 4753 C C . GLY B 1 321 ? 17.312 31.453 -53.406 1 19.97 321 GLY B C 1
ATOM 4754 O O . GLY B 1 321 ? 17.25 30.234 -53.281 1 19.97 321 GLY B O 1
#

InterPro domains:
  IPR002524 Cation efflux [TIGR01297] (13-289)
  IPR027469 Cation efflux transmembrane domain superfamily [G3DSA:1.20.1510.10] (11-207)
  IPR027469 Cation efflux transmembrane domain superfamily [SSF161111] (7-209)
  IPR027470 Cation efflux protein, cytoplasmic domain [PF16916] (212-288)
  IPR036837 Cation efflux protein, cytoplasmic domain superfamily [G3DSA:3.30.70.1350] (209-289)
  IPR036837 Cation efflux protein, cytoplasmic domain superfamily [SSF160240] (212-290)
  IPR050291 Cation-efflux pump FieF-like [PTHR43840] (5-286)
  IPR058533 Cation efflux protein, transmembrane domain [PF01545] (16-208)

Radius of gyration: 29.71 Å; Cα contacts (8 Å, |Δi|>4): 930; chains: 2; bounding box: 67×82×111 Å

pLDDT: mean 82.33, std 15.48, range [19.97, 96.0]

Organism: NCBI:txid1064539

Solvent-accessible surface area (backbone atoms only — not comparable to full-atom values): 32629 Å² total; per-residue (Å²): 130,56,64,66,58,44,52,49,44,54,50,49,46,32,51,49,48,41,50,51,36,50,50,49,38,52,52,37,48,52,49,24,74,72,63,72,40,66,71,42,48,53,50,36,54,52,36,51,53,50,36,51,50,35,46,44,33,33,52,15,45,55,47,19,70,39,73,46,38,90,56,19,66,83,22,29,20,40,34,19,26,50,26,11,35,52,39,16,50,52,39,35,51,51,20,52,52,39,38,53,51,20,51,50,34,63,74,49,77,64,84,82,79,68,54,74,66,50,50,51,53,43,52,50,49,39,53,54,41,51,53,49,40,54,51,34,50,53,40,26,73,72,53,57,36,58,25,56,44,31,51,34,49,50,48,48,47,52,40,50,50,48,49,43,52,52,50,32,51,53,43,23,69,72,68,66,51,75,67,56,45,28,54,50,35,41,53,49,21,52,53,38,37,54,50,20,51,52,38,32,50,56,20,46,37,35,59,41,32,26,40,59,57,68,68,58,51,50,50,51,51,49,60,50,62,67,38,85,80,44,75,45,7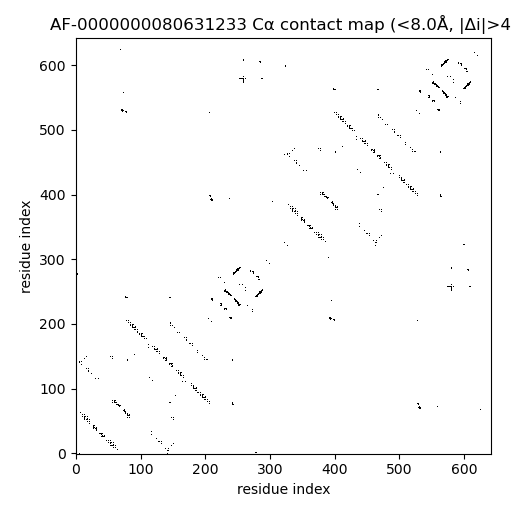2,47,57,75,38,42,24,36,37,57,79,34,34,40,41,33,33,34,38,18,28,62,38,78,38,29,31,44,58,49,39,53,55,49,50,53,48,47,50,53,50,36,70,74,36,69,66,40,46,74,48,61,28,71,37,36,55,87,67,88,66,95,44,63,56,52,51,33,54,47,64,67,56,60,63,84,74,66,75,76,76,76,72,81,73,78,72,82,124,128,56,63,67,58,44,52,50,45,54,51,49,48,32,52,50,46,40,49,52,34,51,52,50,38,52,53,37,49,52,50,24,75,73,64,70,40,66,70,41,48,56,48,35,52,51,38,52,53,50,36,50,51,34,46,43,33,34,51,15,45,54,47,20,68,39,73,44,37,89,56,19,65,84,22,29,21,40,34,19,28,51,26,10,35,54,40,17,51,51,40,34,52,50,20,52,53,38,36,52,52,20,52,49,34,63,73,49,74,62,85,83,78,70,55,74,67,52,49,51,52,42,51,50,48,39,54,55,41,51,54,49,41,56,51,35,52,53,40,28,72,72,54,58,36,57,25,54,43,31,52,34,51,51,48,46,46,51,39,51,51,48,50,44,52,52,48,32,51,50,42,23,70,72,67,66,51,74,69,56,47,29,54,51,34,40,53,50,20,51,52,38,36,54,49,20,51,51,37,32,50,55,21,47,38,35,60,40,29,26,39,59,57,68,69,58,51,50,49,53,51,51,61,50,64,67,39,86,80,46,75,46,72,46,58,74,39,41,24,35,37,58,77,34,36,39,41,34,33,34,38,19,28,64,37,78,38,28,32,44,57,49,40,54,55,49,50,53,48,46,51,53,48,36,69,76,36,68,66,39,45,74,48,61,28,70,37,37,56,87,68,87,65,95,43,61,58,53,51,32,53,46,64,66,57,61,64,82,76,65,75,75,75,78,70,80,72,78,70,81,118

Foldseek 3Di:
DALVVLLVLQLVLLVLQLVLLVVLLVLLVVLCVVPVDVVSVVVSVVSVVLNVLSVQQNVLSVQQPDAADPVGNVGSVLSLLVSLLVLLVVLLVVLVVLLVVLVVCLVVPDDLDDPPSRLVSLVVLLVSLVVSLVSLVVSCVVQVFLSSQSSSLVSVLVNQLSVQSVVLVVCCVVPVDNSSNSVSSNVSSVSSNVSSVVSNVVSVQQVVFHADDPVVVVVLQVLLVPQPQFPHKAQWGKGHSSRFIETEIETEGAPPDDPVVVVVSVVVSQVSVCVVGPPYHYDYHYDYPPDDDDGPVVVVVVVVPPPPPDDPPPPPPPPPD/DALVVLLVLQLVLLVLQLVLLVVLLVLLVVLCVVPVDPVSVVVSVVSVVLNVLSVQQNVLSVQQPDAADPVGNVGSVLSLLVSLLVLLVVLLVVLVVLLVVLVVCLVVPDDLDDDPSRLVSLVVLLVSLVVSLVSLVVSCVVQVFLSSQSSSLVSVLVNQLSVQS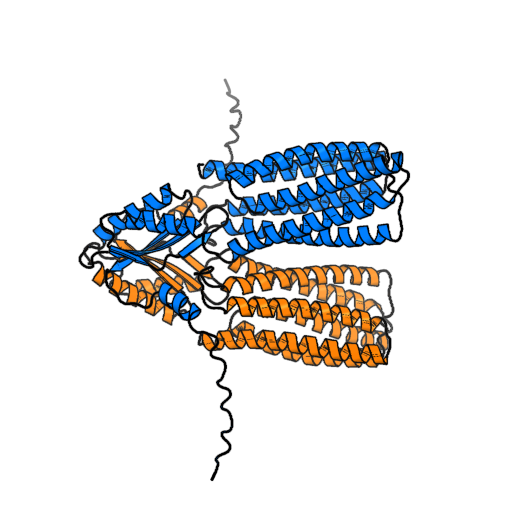VVLVVCCVVPVDNSSNSVSSNVSSVSSNVSSVVSNVVSVQQVVFPADDPVVVVVLQVLLVPQPQFPHKAQWGKGHSSRFIETEIETEGAPPDDPVVVVVSVVVSQVSVCVVGPPYHYDYHYDYPPDDDDGPVVVVVVVVPPPPPDPPPPPPPPPPD

Secondary structure (DSSP, 8-state):
--HHHHHHHHHHHHHHHHHHHHHHHHHHHHHHHHH--HHHHHHHHHHHHHHHHHHHHHHHHHHHTSPP-SS-TT-STHHHHHHHHHHHHHHHHHHHHHHHHHHHHHHS-------HHHHHHHHHHHHHHHHHHHHHHHHHHHH--HHHHHHHHHHHHHHHHHHHHHHHHHHHHHH---THHHHHHHHHHHHHHHHHHHHHHHHHHHHTTPPPPHHHHHHHHHHHHTSTT--EEEEEEEEE-SSSEEEEEEEEE-TTSBHHHHHHHHHHHHHHHHHHSTT-EEEEEEEETT-----HHHHHHHHHH----------------/--HHHHHHHHHHHHHHHHHHHHHHHHHHHHHHHHH--HHHHHHHHHHHHHHHHHHHHHHHHHHHTSPP-SS-TT-STHHHHHHHHHHHHHHHHHHHHHHHHHHHHHHS-------HHHHHHHHHHHHHHHHHHHHHHHHHHHH--HHHHHHHHHHHHHHHHHHHHHHHHHHHHHH---THHHHHHHHHHHHHHHHHHHHHHHHHHHHTTPPPPHHHHHHHHHHHHTSTT--EEEEEEEEE-SSSEEEEEEEEE-TTSBHHHHHHHHHHHHHHHHHHSTT-EEEEEEEETT-----HHHHHHHHHH----------------

Sequence (642 aa):
MSESRSHRLRRYATYASVSVSLTLILAKLAAYLATDSVSILSSLIDSSTDMMASVVTLLGVRTALRPPDEAHRFGHGKAEALAALAQAAFIGGSALFLTIEAVRRLITPQPVGEGAVGIAVMLLSILLTAGLITFQRHVVTATGSVAVGADRLHYSGDLLMNAAVILAILLTGWTGISAFDPLFGLGIAAFLLYGARKVAREALNVLMDRELPAEERERIAALVMAQPDVAGMHDLRTRSSGVGAFIELHLELDPSLSVARAHDITDRVENRLKDAFPGAEVLIHQEPAGLQDDRLDHRIADGQGAPGQGAPGQGVEGSAGMSESRSHRLRRYATYASVSVSLTLILAKLAAYLATDSVSILSSLIDSSTDMMASVVTLLGVRTALRPPDEAHRFGHGKAEALAALAQAAFIGGSALFLTIEAVRRLITPQPVGEGAVGIAVMLLSILLTAGLITFQRHVVTATGSVAVGADRLHYSGDLLMNAAVILAILLTGWTGISAFDPLFGLGIAAFLLYGARKVAREALNVLMDRELPAEERERIAALVMAQPDVAGMHDLRTRSSGVGAFIELHLELDPSLSVARAHDITDRVENRLKDAFPGAEVLIHQEPAGLQDDRLDHRIADGQGAPGQGAPGQGVEGSAG

Nearest PDB structures (foldseek):
  8f6e-assembly1_B  TM=7.450E-01  e=6.084E-22  Shewanella oneidensis
  8f6f-assembly1_B  TM=7.114E-01  e=8.749E-22  Shewanella oneidensis
  8f6h-assembly1_B  TM=6.325E-01  e=6.852E-20  Shewanella oneidensis MR-1
  8f6i-assembly1_B  TM=7.488E-01  e=2.977E-17  Shewanella oneidensis MR-1
  8j80-assembly1_A  TM=8.131E-01  e=6.464E-14  Homo sapiens